Protein AF-0000000074205162 (afdb_homodimer)

Radius of gyration: 25.05 Å; Cα contacts (8 Å, |Δi|>4): 967; chains: 2; bounding box: 68×61×69 Å

Structure (mmCIF, N/CA/C/O backbone):
data_AF-0000000074205162-model_v1
#
loop_
_entity.id
_entity.type
_entity.pdbx_description
1 polymer 'Transcriptional regulator with XRE-family HTH domain'
#
loop_
_atom_site.group_PDB
_atom_site.id
_atom_site.type_symbol
_atom_site.label_atom_id
_atom_site.label_alt_id
_atom_site.label_comp_id
_atom_site.label_asym_id
_atom_site.label_entity_id
_atom_site.label_seq_id
_atom_site.pdbx_PDB_ins_code
_atom_site.Cartn_x
_atom_site.Cartn_y
_atom_site.Cartn_z
_atom_site.occupancy
_atom_site.B_iso_or_equiv
_atom_site.auth_seq_id
_atom_site.auth_comp_id
_atom_site.auth_asym_id
_atom_site.auth_atom_id
_atom_site.pdbx_PDB_model_num
ATOM 1 N N . MET A 1 1 ? 23.516 4.707 -26.906 1 64.81 1 MET A N 1
ATOM 2 C CA . MET A 1 1 ? 22.922 4.406 -28.203 1 64.81 1 MET A CA 1
ATOM 3 C C . MET A 1 1 ? 21.766 5.352 -28.516 1 64.81 1 MET A C 1
ATOM 5 O O . MET A 1 1 ? 21.141 5.895 -27.594 1 64.81 1 MET A O 1
ATOM 9 N N . ARG A 1 2 ? 21.594 5.555 -29.828 1 75.44 2 ARG A N 1
ATOM 10 C CA . ARG A 1 2 ? 20.531 6.449 -30.297 1 75.44 2 ARG A CA 1
ATOM 11 C C . ARG A 1 2 ? 19.172 5.957 -29.844 1 75.44 2 ARG A C 1
ATOM 13 O O . ARG A 1 2 ? 18.844 4.773 -30 1 75.44 2 ARG A O 1
ATOM 20 N N . ASN A 1 3 ? 18.469 6.801 -29.125 1 84.19 3 ASN A N 1
ATOM 21 C CA . ASN A 1 3 ? 17.109 6.457 -28.703 1 84.19 3 ASN A CA 1
ATOM 22 C C . ASN A 1 3 ? 16.141 6.457 -29.891 1 84.19 3 ASN A C 1
ATOM 24 O O . ASN A 1 3 ? 15.516 7.477 -30.172 1 84.19 3 ASN A O 1
ATOM 28 N N . GLN A 1 4 ? 16.141 5.312 -30.562 1 83.62 4 GLN A N 1
ATOM 29 C CA . GLN A 1 4 ? 15.328 5.18 -31.766 1 83.62 4 GLN A CA 1
ATOM 30 C C . GLN A 1 4 ? 13.844 5.359 -31.453 1 83.62 4 GLN A C 1
ATOM 32 O O . GLN A 1 4 ? 13.086 5.852 -32.281 1 83.62 4 GLN A O 1
ATOM 37 N N . ARG A 1 5 ? 13.508 4.996 -30.234 1 81.19 5 ARG A N 1
ATOM 38 C CA . ARG A 1 5 ? 12.117 5.125 -29.812 1 81.19 5 ARG A CA 1
ATOM 39 C C . ARG A 1 5 ? 11.711 6.59 -29.703 1 81.19 5 ARG A C 1
ATOM 41 O O . ARG A 1 5 ? 10.625 6.973 -30.141 1 81.19 5 ARG A O 1
ATOM 48 N N . LEU A 1 6 ? 12.602 7.312 -29.141 1 86.88 6 LEU A N 1
ATOM 49 C CA . LEU A 1 6 ? 12.344 8.742 -29.031 1 86.88 6 LEU A CA 1
ATOM 50 C C . LEU A 1 6 ? 12.289 9.406 -30.406 1 86.88 6 LEU A C 1
ATOM 52 O O . LEU A 1 6 ? 11.422 10.242 -30.656 1 86.88 6 LEU A O 1
ATOM 56 N N . VAL A 1 7 ? 13.148 8.914 -31.312 1 87.31 7 VAL A N 1
ATOM 57 C CA . VAL A 1 7 ? 13.18 9.453 -32.688 1 87.31 7 VAL A CA 1
ATOM 58 C C . VAL A 1 7 ? 11.867 9.133 -33.375 1 87.31 7 VAL A C 1
ATOM 60 O O . VAL A 1 7 ? 11.266 10.008 -34.031 1 87.31 7 VAL A O 1
ATOM 63 N N . ALA A 1 8 ? 11.461 7.961 -33.25 1 87.06 8 ALA A N 1
ATOM 64 C CA . ALA A 1 8 ? 10.227 7.531 -33.906 1 87.06 8 ALA A CA 1
ATOM 65 C C . ALA A 1 8 ? 9.023 8.289 -33.344 1 87.06 8 ALA A C 1
ATOM 67 O O . ALA A 1 8 ? 8.141 8.711 -34.094 1 87.06 8 ALA A O 1
ATOM 68 N N . ALA A 1 9 ? 8.969 8.43 -32.031 1 87.31 9 ALA A N 1
ATOM 69 C CA . ALA A 1 9 ? 7.867 9.141 -31.391 1 87.31 9 ALA A CA 1
ATOM 70 C C . ALA A 1 9 ? 7.832 10.609 -31.812 1 87.31 9 ALA A C 1
ATOM 72 O O . ALA A 1 9 ? 6.754 11.172 -32.031 1 87.31 9 ALA A O 1
ATOM 73 N N . MET A 1 10 ? 8.984 11.164 -31.922 1 91.31 10 MET A N 1
ATOM 74 C CA . MET A 1 10 ? 9.07 12.547 -32.375 1 91.31 10 MET A CA 1
ATOM 75 C C . MET A 1 10 ? 8.555 12.68 -33.812 1 91.31 10 MET A C 1
ATOM 77 O O . MET A 1 10 ? 7.82 13.617 -34.125 1 91.31 10 MET A O 1
ATOM 81 N N . SER A 1 11 ? 8.953 11.734 -34.625 1 90.06 11 SER A N 1
ATOM 82 C CA . SER A 1 11 ? 8.5 11.727 -36 1 90.06 11 SER A CA 1
ATOM 83 C C . SER A 1 11 ? 6.98 11.594 -36.094 1 90.06 11 SER A C 1
ATOM 85 O O . SER A 1 11 ? 6.332 12.297 -36.844 1 90.06 11 SER A O 1
ATOM 87 N N . GLN A 1 12 ? 6.438 10.758 -35.312 1 87.5 12 GLN A N 1
ATOM 88 C CA . GLN A 1 12 ? 4.996 10.516 -35.312 1 87.5 12 GLN A CA 1
ATOM 89 C C . GLN A 1 12 ? 4.238 11.75 -34.812 1 87.5 12 GLN A C 1
ATOM 91 O O . GLN A 1 12 ? 3.154 12.055 -35.344 1 87.5 12 GLN A O 1
ATOM 96 N N . ALA A 1 13 ? 4.789 12.414 -33.875 1 87.56 13 ALA A N 1
ATOM 97 C CA . ALA A 1 13 ? 4.152 13.602 -33.312 1 87.56 13 ALA A CA 1
ATOM 98 C C . ALA A 1 13 ? 4.453 14.844 -34.156 1 87.56 13 ALA A C 1
ATOM 100 O O . ALA A 1 13 ? 3.91 15.914 -33.875 1 87.56 13 ALA A O 1
ATOM 101 N N . GLY A 1 14 ? 5.379 14.633 -35.125 1 89.31 14 GLY A N 1
ATOM 102 C CA . GLY A 1 14 ? 5.773 15.75 -35.969 1 89.31 14 GLY A CA 1
ATOM 103 C C . GLY A 1 14 ? 6.621 16.781 -35.25 1 89.31 14 GLY A C 1
ATOM 104 O O . GLY A 1 14 ? 6.539 17.969 -35.531 1 89.31 14 GLY A O 1
ATOM 105 N N . LEU A 1 15 ? 7.266 16.391 -34.25 1 91.88 15 LEU A N 1
ATOM 106 C CA . LEU A 1 15 ? 8.086 17.328 -33.469 1 91.88 15 LEU A CA 1
ATOM 107 C C . LEU A 1 15 ? 9.562 17.141 -33.781 1 91.88 15 LEU A C 1
ATOM 109 O O . LEU A 1 15 ? 10.062 16 -33.781 1 91.88 15 LEU A O 1
ATOM 113 N N . SER A 1 16 ? 10.164 18.219 -34.219 1 91.69 16 SER A N 1
ATOM 114 C CA . SER A 1 16 ? 11.625 18.234 -34.281 1 91.69 16 SER A CA 1
ATOM 115 C C . SER A 1 16 ? 12.258 18.266 -32.906 1 91.69 16 SER A C 1
ATOM 117 O O . SER A 1 16 ? 11.562 18.453 -31.906 1 91.69 16 SER A O 1
ATOM 119 N N . GLN A 1 17 ? 13.578 18.016 -32.875 1 92.75 17 GLN A N 1
ATOM 120 C CA . GLN A 1 17 ? 14.289 18.094 -31.609 1 92.75 17 GLN A CA 1
ATOM 121 C C . GLN A 1 17 ? 14.164 19.469 -30.969 1 92.75 17 GLN A C 1
ATOM 123 O O . GLN A 1 17 ? 13.992 19.594 -29.766 1 92.75 17 GLN A O 1
ATOM 128 N N . VAL A 1 18 ? 14.18 20.516 -31.828 1 92 18 VAL A N 1
ATOM 129 C CA . VAL A 1 18 ? 14.078 21.906 -31.359 1 92 18 VAL A CA 1
ATOM 130 C C . VAL A 1 18 ? 12.68 22.156 -30.812 1 92 18 VAL A C 1
ATOM 132 O O . VAL A 1 18 ? 12.531 22.75 -29.734 1 92 18 VAL A O 1
ATOM 135 N N . ARG A 1 19 ? 11.688 21.719 -31.484 1 92.75 19 ARG A N 1
ATOM 136 C CA . ARG A 1 19 ? 10.312 21.922 -31.047 1 92.75 19 ARG A CA 1
ATOM 137 C C . ARG A 1 19 ? 10.016 21.125 -29.781 1 92.75 19 ARG A C 1
ATOM 139 O O . ARG A 1 19 ? 9.281 21.594 -28.906 1 92.75 19 ARG A O 1
ATOM 146 N N . LEU A 1 20 ? 10.523 19.875 -29.703 1 93.62 20 LEU A N 1
ATOM 147 C CA . LEU A 1 20 ? 10.344 19.094 -28.484 1 93.62 20 LEU A CA 1
ATOM 148 C C . LEU A 1 20 ? 11 19.781 -27.281 1 93.62 20 LEU A C 1
ATOM 150 O O . LEU A 1 20 ? 10.422 19.844 -26.203 1 93.62 20 LEU A O 1
ATOM 154 N N . ALA A 1 21 ? 12.156 20.312 -27.547 1 93.31 21 ALA A N 1
ATOM 155 C CA . ALA A 1 21 ? 12.867 21.031 -26.484 1 93.31 21 ALA A CA 1
ATOM 156 C C . ALA A 1 21 ? 12.055 22.203 -25.969 1 93.31 21 ALA A C 1
ATOM 158 O O . ALA A 1 21 ? 11.969 22.438 -24.766 1 93.31 21 ALA A O 1
ATOM 159 N N . ALA A 1 22 ? 11.5 22.922 -26.891 1 90.19 22 ALA A N 1
ATOM 160 C CA . ALA A 1 22 ? 10.648 24.047 -26.531 1 90.19 22 ALA A CA 1
ATOM 161 C C . ALA A 1 22 ? 9.438 23.594 -25.734 1 90.19 22 ALA A C 1
ATOM 163 O O . ALA A 1 22 ? 9.062 24.219 -24.734 1 90.19 22 ALA A O 1
ATOM 164 N N . ALA A 1 23 ? 8.844 22.516 -26.141 1 86.88 23 ALA A N 1
ATOM 165 C CA . ALA A 1 23 ? 7.633 22 -25.5 1 86.88 23 ALA A CA 1
ATOM 166 C C . ALA A 1 23 ? 7.922 21.531 -24.078 1 86.88 23 ALA A C 1
ATOM 168 O O . ALA A 1 23 ? 7.062 21.641 -23.203 1 86.88 23 ALA A O 1
ATOM 169 N N . VAL A 1 24 ? 9.117 20.969 -23.875 1 86.62 24 VAL A N 1
ATOM 170 C CA . VAL A 1 24 ? 9.477 20.344 -22.594 1 86.62 24 VAL A CA 1
ATOM 171 C C . VAL A 1 24 ? 10.219 21.359 -21.719 1 86.62 24 VAL A C 1
ATOM 173 O O . VAL A 1 24 ? 10.328 21.172 -20.516 1 86.62 24 VAL A O 1
ATOM 176 N N . GLY A 1 25 ? 10.672 22.422 -22.328 1 87.56 25 GLY A N 1
ATOM 177 C CA . GLY A 1 25 ? 11.336 23.5 -21.594 1 87.56 25 GLY A CA 1
ATOM 178 C C . GLY A 1 25 ? 12.797 23.203 -21.312 1 87.56 25 GLY A C 1
ATOM 179 O O . GLY A 1 25 ? 13.281 23.453 -20.203 1 87.56 25 GLY A O 1
ATOM 180 N N . VAL A 1 26 ? 13.422 22.562 -22.234 1 90.5 26 VAL A N 1
ATOM 181 C CA . VAL A 1 26 ? 14.852 22.281 -22.094 1 90.5 26 VAL A CA 1
ATOM 182 C C . VAL A 1 26 ? 15.617 22.844 -23.281 1 90.5 26 VAL A C 1
ATOM 184 O O . VAL A 1 26 ? 15.008 23.25 -24.281 1 90.5 26 VAL A O 1
ATOM 187 N N . ASP A 1 27 ? 16.922 22.875 -23.141 1 88.81 27 ASP A N 1
ATOM 188 C CA . ASP A 1 27 ? 17.797 23.25 -24.266 1 88.81 27 ASP A CA 1
ATOM 189 C C . ASP A 1 27 ? 17.766 22.172 -25.344 1 88.81 27 ASP A C 1
ATOM 191 O O . ASP A 1 27 ? 17.797 20.969 -25.047 1 88.81 27 ASP A O 1
ATOM 195 N N . PRO A 1 28 ? 17.672 22.688 -26.625 1 91.81 28 PRO A N 1
ATOM 196 C CA . PRO A 1 28 ? 17.688 21.719 -27.719 1 91.81 28 PRO A CA 1
ATOM 197 C C . PRO A 1 28 ? 18.859 20.734 -27.625 1 91.81 28 PRO A C 1
ATOM 199 O O . PRO A 1 28 ? 18.734 19.578 -28.047 1 91.81 28 PRO A O 1
ATOM 202 N N . LYS A 1 29 ? 19.922 21.062 -27.016 1 90.06 29 LYS A N 1
ATOM 203 C CA . LYS A 1 29 ? 21.047 20.156 -26.844 1 90.06 29 LYS A CA 1
ATOM 204 C C . LYS A 1 29 ? 20.688 18.984 -25.938 1 90.06 29 LYS A C 1
ATOM 206 O O . LYS A 1 29 ? 21.188 17.875 -26.125 1 90.06 29 LYS A O 1
ATOM 211 N N . THR A 1 30 ? 19.859 19.234 -25 1 90.56 30 THR A N 1
ATOM 212 C CA . THR A 1 30 ? 19.391 18.219 -24.078 1 90.56 30 THR A CA 1
ATOM 213 C C . THR A 1 30 ? 18.609 17.125 -24.828 1 90.56 30 THR A C 1
ATOM 215 O O . THR A 1 30 ? 18.844 15.938 -24.609 1 90.56 30 THR A O 1
ATOM 218 N N . VAL A 1 31 ? 17.719 17.578 -25.719 1 92.38 31 VAL A N 1
ATOM 219 C CA . VAL A 1 31 ? 16.938 16.609 -26.516 1 92.38 31 VAL A CA 1
ATOM 220 C C . VAL A 1 31 ? 17.875 15.844 -27.438 1 92.38 31 VAL A C 1
ATOM 222 O O . VAL A 1 31 ? 17.719 14.641 -27.641 1 92.38 31 VAL A O 1
ATOM 225 N N . GLU A 1 32 ? 18.891 16.484 -27.938 1 90.81 32 GLU A N 1
ATOM 226 C CA . GLU A 1 32 ? 19.875 15.828 -28.781 1 90.81 32 GLU A CA 1
ATOM 227 C C . GLU A 1 32 ? 20.578 14.688 -28.047 1 90.81 32 GLU A C 1
ATOM 229 O O . GLU A 1 32 ? 20.781 13.609 -28.609 1 90.81 32 GLU A O 1
ATOM 234 N N . ARG A 1 33 ? 20.828 14.883 -26.766 1 88.12 33 ARG A N 1
ATOM 235 C CA . ARG A 1 33 ? 21.469 13.844 -25.969 1 88.12 33 ARG A CA 1
ATOM 236 C C . ARG A 1 33 ? 20.516 12.672 -25.734 1 88.12 33 ARG A C 1
ATOM 238 O O . ARG A 1 33 ? 20.953 11.516 -25.719 1 88.12 33 ARG A O 1
ATOM 245 N N . TRP A 1 34 ? 19.203 13.055 -25.484 1 87.81 34 TRP A N 1
ATOM 246 C CA . TRP A 1 34 ? 18.234 11.984 -25.312 1 87.81 34 TRP A CA 1
ATOM 247 C C . TRP A 1 34 ? 18.172 11.102 -26.562 1 87.81 34 TRP A C 1
ATOM 249 O O . TRP A 1 34 ? 18.094 9.875 -26.453 1 87.81 34 TRP A O 1
ATOM 259 N N . VAL A 1 35 ? 18.266 11.766 -27.734 1 88.19 35 VAL A N 1
ATOM 260 C CA . VAL A 1 35 ? 18.094 11.086 -29.016 1 88.19 35 VAL A CA 1
ATOM 261 C C . VAL A 1 35 ? 19.391 10.398 -29.422 1 88.19 35 VAL A C 1
ATOM 263 O O . VAL A 1 35 ? 19.406 9.203 -29.719 1 88.19 35 VAL A O 1
ATOM 266 N N . ALA A 1 36 ? 20.453 11.117 -29.312 1 87.5 36 ALA A N 1
ATOM 267 C CA . ALA A 1 36 ? 21.703 10.648 -29.906 1 87.5 36 ALA A CA 1
ATOM 268 C C . ALA A 1 36 ? 22.438 9.711 -28.953 1 87.5 36 ALA A C 1
ATOM 270 O O . ALA A 1 36 ? 23.078 8.75 -29.391 1 87.5 36 ALA A O 1
ATOM 271 N N . GLN A 1 37 ? 22.328 10.008 -27.672 1 79.06 37 GLN A N 1
ATOM 272 C CA . GLN A 1 37 ? 23.109 9.227 -26.719 1 79.06 37 GLN A CA 1
ATOM 273 C C . GLN A 1 37 ? 22.219 8.281 -25.922 1 79.06 37 GLN A C 1
ATOM 275 O O . GLN A 1 37 ? 22.703 7.504 -25.109 1 79.06 37 GLN A O 1
ATOM 280 N N . GLY A 1 38 ? 21.016 8.383 -26.125 1 73.06 38 GLY A N 1
ATOM 281 C CA . GLY A 1 38 ? 20.078 7.508 -25.438 1 73.06 38 GLY A CA 1
ATOM 282 C C . GLY A 1 38 ? 19.969 7.797 -23.953 1 73.06 38 GLY A C 1
ATOM 283 O O . GLY A 1 38 ? 19.547 6.934 -23.188 1 73.06 38 GLY A O 1
ATOM 284 N N . ARG A 1 39 ? 20.516 9.047 -23.719 1 74.06 39 ARG A N 1
ATOM 285 C CA . ARG A 1 39 ? 20.469 9.438 -22.312 1 74.06 39 ARG A CA 1
ATOM 286 C C . ARG A 1 39 ? 19.047 9.492 -21.797 1 74.06 39 ARG A C 1
ATOM 288 O O . ARG A 1 39 ? 18.156 10.055 -22.453 1 74.06 39 ARG A O 1
ATOM 295 N N . THR A 1 40 ? 18.797 8.891 -20.688 1 72.5 40 THR A N 1
ATOM 296 C CA . THR A 1 40 ? 17.484 8.961 -20.062 1 72.5 40 THR A CA 1
ATOM 297 C C . THR A 1 40 ? 17.312 10.289 -19.344 1 72.5 40 THR A C 1
ATOM 299 O O . THR A 1 40 ? 18.109 10.648 -18.484 1 72.5 40 THR A O 1
ATOM 302 N N . PRO A 1 41 ? 16.328 11.031 -19.922 1 74.69 41 PRO A N 1
ATOM 303 C CA . PRO A 1 41 ? 16.094 12.328 -19.281 1 74.69 41 PRO A CA 1
ATOM 304 C C . PRO A 1 41 ? 15.734 12.203 -17.812 1 74.69 41 PRO A C 1
ATOM 306 O O . PRO A 1 41 ? 15.352 11.125 -17.344 1 74.69 41 PRO A O 1
ATOM 309 N N . HIS A 1 42 ? 15.953 13.281 -17.109 1 68.31 42 HIS A N 1
ATOM 310 C CA . HIS A 1 42 ? 15.367 13.43 -15.773 1 68.31 42 HIS A CA 1
ATOM 311 C C . HIS A 1 42 ? 13.875 13.133 -15.797 1 68.31 42 HIS A C 1
ATOM 313 O O . HIS A 1 42 ? 13.188 13.445 -16.781 1 68.31 42 HIS A O 1
ATOM 319 N N . PRO A 1 43 ? 13.391 12.5 -14.766 1 61.22 43 PRO A N 1
ATOM 320 C CA . PRO A 1 43 ? 11.992 12.062 -14.758 1 61.22 43 PRO A CA 1
ATOM 321 C C . PRO A 1 43 ? 11.023 13.18 -15.141 1 61.22 43 PRO A C 1
ATOM 323 O O . PRO A 1 43 ? 10.078 12.953 -15.906 1 61.22 43 PRO A O 1
ATOM 326 N N . ARG A 1 44 ? 11.266 14.359 -14.648 1 62.88 44 ARG A N 1
ATOM 327 C CA . ARG A 1 44 ? 10.391 15.469 -15.008 1 62.88 44 ARG A CA 1
ATOM 328 C C . ARG A 1 44 ? 10.352 15.68 -16.516 1 62.88 44 ARG A C 1
ATOM 330 O O . ARG A 1 44 ? 9.297 15.961 -17.094 1 62.88 44 ARG A O 1
ATOM 337 N N . HIS A 1 45 ? 11.477 15.508 -17.141 1 77.44 45 HIS A N 1
ATOM 338 C CA . HIS A 1 45 ? 11.531 15.703 -18.578 1 77.44 45 HIS A CA 1
ATOM 339 C C . HIS A 1 45 ? 10.922 14.516 -19.328 1 77.44 45 HIS A C 1
ATOM 341 O O . HIS A 1 45 ? 10.328 14.688 -20.391 1 77.44 45 HIS A O 1
ATOM 347 N N . ARG A 1 46 ? 11.039 13.398 -18.641 1 74.31 46 ARG A N 1
ATOM 348 C CA . ARG A 1 46 ? 10.453 12.227 -19.297 1 74.31 46 ARG A CA 1
ATOM 349 C C . ARG A 1 46 ? 8.938 12.359 -19.406 1 74.31 46 ARG A C 1
ATOM 351 O O . ARG A 1 46 ? 8.359 12.062 -20.438 1 74.31 46 ARG A O 1
ATOM 358 N N . VAL A 1 47 ? 8.367 12.859 -18.312 1 66.81 47 VAL A N 1
ATOM 359 C CA . VAL A 1 47 ? 6.918 13.055 -18.297 1 66.81 47 VAL A CA 1
ATOM 360 C C . VAL A 1 47 ? 6.531 14.133 -19.297 1 66.81 47 VAL A C 1
ATOM 362 O O . VAL A 1 47 ? 5.582 13.953 -20.078 1 66.81 47 VAL A O 1
ATOM 365 N N . ALA A 1 48 ? 7.227 15.164 -19.297 1 76.81 48 ALA A N 1
ATOM 366 C CA . ALA A 1 48 ? 6.969 16.25 -20.219 1 76.81 48 ALA A CA 1
ATOM 367 C C . ALA A 1 48 ? 7.113 15.789 -21.672 1 76.81 48 ALA A C 1
ATOM 369 O O . ALA A 1 48 ? 6.312 16.156 -22.531 1 76.81 48 ALA A O 1
ATOM 370 N N . VAL A 1 49 ? 8.102 14.938 -21.938 1 83.25 49 VAL A N 1
ATOM 371 C CA . VAL A 1 49 ? 8.328 14.414 -23.281 1 83.25 49 VAL A CA 1
ATOM 372 C C . VAL A 1 49 ? 7.172 13.492 -23.672 1 83.25 49 VAL A C 1
ATOM 374 O O . VAL A 1 49 ? 6.652 13.57 -24.781 1 83.25 49 VAL A O 1
ATOM 377 N N . SER A 1 50 ? 6.836 12.672 -22.641 1 77.69 50 SER A N 1
ATOM 378 C CA . SER A 1 50 ? 5.723 11.766 -22.875 1 77.69 50 SER A CA 1
ATOM 379 C C . SER A 1 50 ? 4.449 12.531 -23.219 1 77.69 50 SER A C 1
ATOM 381 O O . SER A 1 50 ? 3.727 12.164 -24.141 1 77.69 50 SER A O 1
ATOM 383 N N . GLU A 1 51 ? 4.207 13.516 -22.531 1 77.94 51 GLU A N 1
ATOM 384 C CA . GLU A 1 51 ? 3.037 14.359 -22.781 1 77.94 51 GLU A CA 1
ATOM 385 C C . GLU A 1 51 ? 3.135 15.055 -24.125 1 77.94 51 GLU A C 1
ATOM 387 O O . GLU A 1 51 ? 2.158 15.109 -24.875 1 77.94 51 GLU A O 1
ATOM 392 N N . ALA A 1 52 ? 4.219 15.523 -24.453 1 84.31 52 ALA A N 1
ATOM 393 C CA . ALA A 1 52 ? 4.422 16.25 -25.703 1 84.31 52 ALA A CA 1
ATOM 394 C C . ALA A 1 52 ? 4.297 15.32 -26.906 1 84.31 52 ALA A C 1
ATOM 396 O O . ALA A 1 52 ? 3.801 15.727 -27.953 1 84.31 52 ALA A O 1
ATOM 397 N N . LEU A 1 53 ? 4.691 14.141 -26.641 1 86.81 53 LEU A N 1
ATOM 398 C CA . LEU A 1 53 ? 4.73 13.211 -27.766 1 86.81 53 LEU A CA 1
ATOM 399 C C . LEU A 1 53 ? 3.5 12.305 -27.766 1 86.81 53 LEU A C 1
ATOM 401 O O . LEU A 1 53 ? 3.26 11.578 -28.734 1 86.81 53 LEU A O 1
ATOM 405 N N . GLY A 1 54 ? 2.865 12.359 -26.641 1 72.56 54 GLY A N 1
ATOM 406 C CA . GLY A 1 54 ? 1.665 11.547 -26.531 1 72.56 54 GLY A CA 1
ATOM 407 C C . GLY A 1 54 ? 1.958 10.062 -26.406 1 72.56 54 GLY A C 1
ATOM 408 O O . GLY A 1 54 ? 1.237 9.227 -26.953 1 72.56 54 GLY A O 1
ATOM 409 N N . CYS A 1 55 ? 3.127 9.828 -25.875 1 72 55 CYS A N 1
ATOM 410 C CA . CYS A 1 55 ? 3.467 8.422 -25.719 1 72 55 CYS A CA 1
ATOM 411 C C . CYS A 1 55 ? 3.941 8.125 -24.297 1 72 55 CYS A C 1
ATOM 413 O O . CYS A 1 55 ? 4.293 9.039 -23.547 1 72 55 CYS A O 1
ATOM 415 N N . ASP A 1 56 ? 3.932 6.906 -23.922 1 66.12 56 ASP A N 1
ATOM 416 C CA . ASP A 1 56 ? 4.328 6.473 -22.594 1 66.12 56 ASP A CA 1
ATOM 417 C C . ASP A 1 56 ? 5.84 6.566 -22.406 1 66.12 56 ASP A C 1
ATOM 419 O O . ASP A 1 56 ? 6.602 6.316 -23.344 1 66.12 56 ASP A O 1
ATOM 423 N N . VAL A 1 57 ? 6.258 7.051 -21.281 1 68.69 57 VAL A N 1
ATOM 424 C CA . VAL A 1 57 ? 7.676 7.168 -20.953 1 68.69 57 VAL A CA 1
ATOM 425 C C . VAL A 1 57 ? 8.375 5.836 -21.203 1 68.69 57 VAL A C 1
ATOM 427 O O . VAL A 1 57 ? 9.5 5.809 -21.719 1 68.69 57 VAL A O 1
ATOM 430 N N . ALA A 1 58 ? 7.707 4.742 -20.891 1 66.69 58 ALA A N 1
ATOM 431 C CA . ALA A 1 58 ? 8.289 3.416 -21.094 1 66.69 58 ALA A CA 1
ATOM 432 C C . ALA A 1 58 ? 8.562 3.154 -22.562 1 66.69 58 ALA A C 1
ATOM 434 O O . ALA A 1 58 ? 9.523 2.469 -22.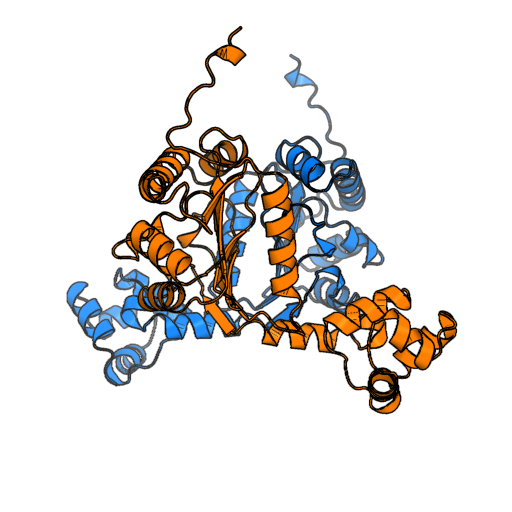922 1 66.69 58 ALA A O 1
ATOM 435 N N . ALA A 1 59 ? 7.75 3.695 -23.375 1 68.81 59 ALA A N 1
ATOM 436 C CA . ALA A 1 59 ? 7.93 3.545 -24.812 1 68.81 59 ALA A CA 1
ATOM 437 C C . ALA A 1 59 ? 9.195 4.258 -25.297 1 68.81 59 ALA A C 1
ATOM 439 O O . ALA A 1 59 ? 9.797 3.857 -26.281 1 68.81 59 ALA A O 1
ATOM 440 N N . LEU A 1 60 ? 9.477 5.285 -24.641 1 71.94 60 LEU A N 1
ATOM 441 C CA . LEU A 1 60 ? 10.578 6.137 -25.078 1 71.94 60 LEU A CA 1
ATOM 442 C C . LEU A 1 60 ? 11.898 5.684 -24.453 1 71.94 60 LEU A C 1
ATOM 444 O O . LEU A 1 60 ? 12.945 5.719 -25.109 1 71.94 60 LEU A O 1
ATOM 448 N N . TRP A 1 61 ? 11.867 5.52 -23.25 1 68.38 61 TRP A N 1
ATOM 449 C CA . TRP A 1 61 ? 13.125 5.258 -22.562 1 68.38 61 TRP A CA 1
ATOM 450 C C . TRP A 1 61 ? 13.086 3.898 -21.859 1 68.38 61 TRP A C 1
ATOM 452 O O . TRP A 1 61 ? 14.031 3.525 -21.172 1 68.38 61 TRP A O 1
ATOM 462 N N . GLY A 1 62 ? 12.195 3.215 -22.156 1 58.69 62 GLY A N 1
ATOM 463 C CA . GLY A 1 62 ? 12.086 1.868 -21.609 1 58.69 62 GLY A CA 1
ATOM 464 C C . GLY A 1 62 ? 11.664 1.838 -20.156 1 58.69 62 GLY A C 1
ATOM 465 O O . GLY A 1 62 ? 11.656 2.873 -19.484 1 58.69 62 GLY A O 1
ATOM 466 N N . ASP A 1 63 ? 10.969 0.933 -19.562 1 57.38 63 ASP A N 1
ATOM 467 C CA . ASP A 1 63 ? 10.398 0.653 -18.25 1 57.38 63 ASP A CA 1
ATOM 468 C C . ASP A 1 63 ? 11.484 0.575 -17.188 1 57.38 63 ASP A C 1
ATOM 470 O O . ASP A 1 63 ? 11.25 0.925 -16.031 1 57.38 63 ASP A O 1
ATOM 474 N N . VAL A 1 64 ? 12.656 0.446 -17.656 1 55.38 64 VAL A N 1
ATOM 475 C CA . VAL A 1 64 ? 13.734 0.19 -16.703 1 55.38 64 VAL A CA 1
ATOM 476 C C . VAL A 1 64 ? 14.141 1.495 -16.031 1 55.38 64 VAL A C 1
ATOM 478 O O . VAL A 1 64 ? 14.352 1.529 -14.812 1 55.38 64 VAL A O 1
ATOM 481 N N . ASP A 1 65 ? 14.133 2.621 -16.719 1 62.41 65 ASP A N 1
ATOM 482 C CA .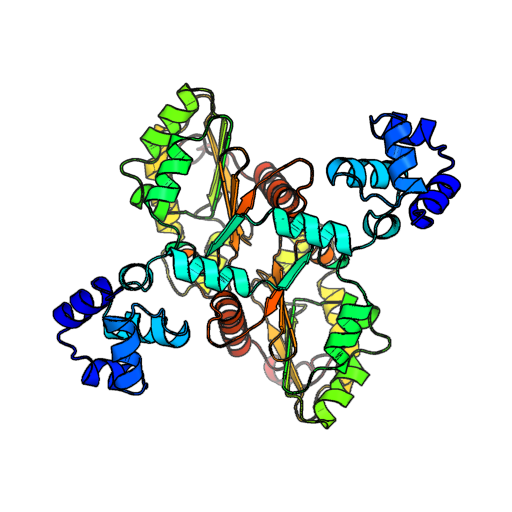 ASP A 1 65 ? 14.555 3.904 -16.156 1 62.41 65 ASP A CA 1
ATOM 483 C C . ASP A 1 65 ? 13.539 4.422 -15.141 1 62.41 65 ASP A C 1
ATOM 485 O O . ASP A 1 65 ? 13.922 4.945 -14.094 1 62.41 65 ASP A O 1
ATOM 489 N N . ARG A 1 66 ? 12.344 4.043 -15.414 1 67.94 66 ARG A N 1
ATOM 490 C CA . ARG A 1 66 ? 11.312 4.492 -14.484 1 67.94 66 ARG A CA 1
ATOM 491 C C . ARG A 1 66 ? 11.359 3.684 -13.195 1 67.94 66 ARG A C 1
ATOM 493 O O . ARG A 1 66 ? 11.148 4.227 -12.109 1 67.94 66 ARG A O 1
ATOM 500 N N . ALA A 1 67 ? 11.68 2.461 -13.43 1 71.88 67 ALA A N 1
ATOM 501 C CA . ALA A 1 67 ? 11.789 1.611 -12.242 1 71.88 67 ALA A CA 1
ATOM 502 C C . ALA A 1 67 ? 12.961 2.035 -11.367 1 71.88 67 ALA A C 1
ATOM 504 O O . ALA A 1 67 ? 12.859 2.035 -10.141 1 71.88 67 ALA A O 1
ATOM 505 N N . GLU A 1 68 ? 13.977 2.438 -12.031 1 73.5 68 GLU A N 1
ATOM 506 C CA . GLU A 1 68 ? 15.141 2.896 -11.281 1 73.5 68 GLU A CA 1
ATOM 507 C C . GLU A 1 68 ? 14.852 4.215 -10.562 1 73.5 68 GLU A C 1
ATOM 509 O O . GLU A 1 68 ? 15.242 4.395 -9.406 1 73.5 68 GLU A O 1
ATOM 514 N N . ALA A 1 69 ? 14.25 5.094 -11.266 1 71.44 69 ALA A N 1
ATOM 515 C CA . ALA A 1 69 ? 13.891 6.375 -10.664 1 71.44 69 ALA A CA 1
ATOM 516 C C . ALA A 1 69 ? 12.953 6.176 -9.469 1 71.44 69 ALA A C 1
ATOM 518 O O . ALA A 1 69 ? 13.109 6.824 -8.438 1 71.44 69 ALA A O 1
ATOM 519 N N . ALA A 1 70 ? 12.039 5.34 -9.672 1 77.5 70 ALA A N 1
ATOM 520 C CA . ALA A 1 70 ? 11.117 5.039 -8.578 1 77.5 70 ALA A CA 1
ATOM 521 C C . ALA A 1 70 ? 11.852 4.445 -7.383 1 77.5 70 ALA A C 1
ATOM 523 O O . ALA A 1 70 ? 11.562 4.785 -6.234 1 77.5 70 ALA A O 1
ATOM 524 N N . ALA A 1 71 ? 12.758 3.668 -7.703 1 82.06 71 ALA A N 1
ATOM 525 C CA . ALA A 1 71 ? 13.531 3.053 -6.625 1 82.06 71 ALA A CA 1
ATOM 526 C C . ALA A 1 71 ? 14.328 4.102 -5.855 1 82.06 71 ALA A C 1
ATOM 528 O O . ALA A 1 71 ? 14.5 3.99 -4.641 1 82.06 71 ALA A O 1
ATOM 529 N N . GLN A 1 72 ? 14.68 5.129 -6.48 1 81.31 72 GLN A N 1
ATOM 530 C CA . GLN A 1 72 ? 15.484 6.172 -5.859 1 81.31 72 GLN A CA 1
ATOM 531 C C . GLN A 1 72 ? 14.641 7.051 -4.941 1 81.31 72 GLN A C 1
ATOM 533 O O . GLN A 1 72 ? 15.18 7.758 -4.086 1 81.31 72 GLN A O 1
ATOM 538 N N . GLU A 1 73 ? 13.336 6.977 -5.141 1 90.12 73 GLU A N 1
ATOM 539 C CA . GLU A 1 73 ? 12.438 7.738 -4.277 1 90.12 73 GLU A CA 1
ATOM 540 C C . GLU A 1 73 ? 12.391 7.152 -2.869 1 90.12 73 GLU A C 1
ATOM 542 O O . GLU A 1 73 ? 12.055 7.852 -1.912 1 90.12 73 GLU A O 1
ATOM 547 N N . ILE A 1 74 ? 12.68 5.852 -2.818 1 92.25 74 ILE A N 1
ATOM 548 C CA . ILE A 1 74 ? 12.578 5.176 -1.529 1 92.25 74 ILE A CA 1
ATOM 549 C C . ILE A 1 74 ? 13.836 5.445 -0.705 1 92.25 74 ILE A C 1
ATOM 551 O O . ILE A 1 74 ? 14.914 4.945 -1.027 1 92.25 74 ILE A O 1
ATOM 555 N N . VAL A 1 75 ? 13.68 6.195 0.412 1 90.56 75 VAL A N 1
ATOM 556 C CA . VAL A 1 75 ? 14.844 6.57 1.208 1 90.56 75 VAL A CA 1
ATOM 557 C C . VAL A 1 75 ? 14.789 5.875 2.564 1 90.56 75 VAL A C 1
ATOM 559 O O . VAL A 1 75 ? 15.719 5.984 3.365 1 90.56 75 VAL A O 1
ATOM 562 N N . GLY A 1 76 ? 13.68 5.176 2.836 1 89 76 GLY A N 1
ATOM 563 C CA . GLY A 1 76 ? 13.508 4.375 4.039 1 89 76 GLY A CA 1
ATOM 564 C C . GLY A 1 76 ? 12.453 3.293 3.889 1 89 76 GLY A C 1
ATOM 565 O O . GLY A 1 76 ? 11.461 3.479 3.18 1 89 76 GLY A O 1
ATOM 566 N N . VAL A 1 77 ? 12.766 2.18 4.461 1 91.88 77 VAL A N 1
ATOM 567 C CA . VAL A 1 77 ? 11.828 1.062 4.484 1 91.88 77 VAL A CA 1
ATOM 568 C C . VAL A 1 77 ? 11.703 0.521 5.906 1 91.88 77 VAL A C 1
ATOM 570 O O . VAL A 1 77 ? 12.711 0.222 6.555 1 91.88 77 VAL A O 1
ATOM 573 N N . TYR A 1 78 ? 10.461 0.386 6.363 1 89.88 78 TYR A N 1
ATOM 574 C CA . TYR A 1 78 ? 10.195 -0.134 7.703 1 89.88 78 TYR A CA 1
ATOM 575 C C . TYR A 1 78 ? 9.227 -1.307 7.652 1 89.88 78 TYR A C 1
ATOM 577 O O . TYR A 1 78 ? 8.195 -1.24 6.977 1 89.88 78 TYR A O 1
ATOM 585 N N . PRO A 1 79 ? 9.539 -2.324 8.367 1 86.06 79 PRO A N 1
ATOM 586 C CA . PRO A 1 79 ? 8.648 -3.49 8.352 1 86.06 79 PRO A CA 1
ATOM 587 C C . PRO A 1 79 ? 7.277 -3.199 8.953 1 86.06 79 PRO A C 1
ATOM 589 O O . PRO A 1 79 ? 6.305 -3.898 8.648 1 86.06 79 PRO A O 1
ATOM 592 N N . ALA A 1 80 ? 7.293 -2.23 9.805 1 89.75 80 ALA A N 1
ATOM 593 C CA . ALA A 1 80 ? 6.066 -1.754 10.445 1 89.75 80 ALA A CA 1
ATOM 594 C C . ALA A 1 80 ? 6.16 -0.264 10.758 1 89.75 80 ALA A C 1
ATOM 596 O O . ALA A 1 80 ? 7.246 0.252 11.039 1 89.75 80 ALA A O 1
ATOM 597 N N . ARG A 1 81 ? 5 0.372 10.633 1 92.12 81 ARG A N 1
ATOM 598 C CA . ARG A 1 81 ? 4.988 1.787 10.984 1 92.12 81 ARG A CA 1
ATOM 599 C C . ARG A 1 81 ? 5.531 2.004 12.398 1 92.12 81 ARG A C 1
ATOM 601 O O . ARG A 1 81 ? 6.227 2.986 12.656 1 92.12 81 ARG A O 1
ATOM 608 N N . ARG A 1 82 ? 5.227 1.136 13.328 1 85.75 82 ARG A N 1
ATOM 609 C CA . ARG A 1 82 ? 5.648 1.271 14.711 1 85.75 82 ARG A CA 1
ATOM 610 C C . ARG A 1 82 ? 7.164 1.153 14.836 1 85.75 82 ARG A C 1
ATOM 612 O O . ARG A 1 82 ? 7.734 1.464 15.883 1 85.75 82 ARG A O 1
ATOM 619 N N . ALA A 1 83 ? 7.809 0.66 13.805 1 83.06 83 ALA A N 1
ATOM 620 C CA . ALA A 1 83 ? 9.258 0.506 13.82 1 83.06 83 ALA A CA 1
ATOM 621 C C . ALA A 1 83 ? 9.961 1.832 13.531 1 83.06 83 ALA A C 1
ATOM 623 O O . ALA A 1 83 ? 11.172 1.96 13.727 1 83.06 83 ALA A O 1
ATOM 624 N N . VAL A 1 84 ? 9.281 2.836 13.023 1 85.19 84 VAL A N 1
ATOM 625 C CA . VAL A 1 84 ? 9.852 4.164 12.844 1 85.19 84 VAL A CA 1
ATOM 626 C C . VAL A 1 84 ? 10.164 4.781 14.203 1 85.19 84 VAL A C 1
ATOM 628 O O . VAL A 1 84 ? 9.281 4.914 15.055 1 85.19 84 VAL A O 1
ATOM 631 N N . PRO A 1 85 ? 11.344 5.148 14.422 1 78.5 85 PRO A N 1
ATOM 632 C CA . PRO A 1 85 ? 11.695 5.723 15.719 1 78.5 85 PRO A CA 1
ATOM 633 C C . PRO A 1 85 ? 10.906 6.992 16.047 1 78.5 85 PRO A C 1
ATOM 635 O O . PRO A 1 85 ? 10.641 7.801 15.148 1 78.5 85 PRO A O 1
ATOM 638 N N . SER A 1 86 ? 10.672 7.148 17.344 1 81.38 86 SER A N 1
ATOM 639 C CA . SER A 1 86 ? 9.93 8.32 17.797 1 81.38 86 SER A CA 1
ATOM 640 C C . SER A 1 86 ? 10.664 9.609 17.453 1 81.38 86 SER A C 1
ATOM 642 O O . SER A 1 86 ? 10.039 10.617 17.109 1 81.38 86 SER A O 1
ATOM 644 N N . GLY A 1 87 ? 11.953 9.555 17.531 1 80.06 87 GLY A N 1
ATOM 645 C CA . GLY A 1 87 ? 12.75 10.727 17.203 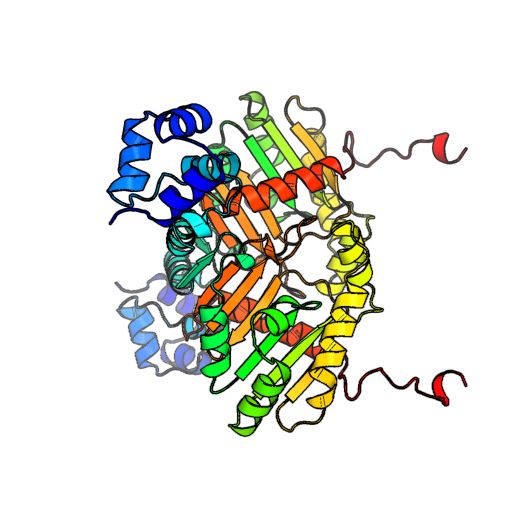1 80.06 87 GLY A CA 1
ATOM 646 C C . GLY A 1 87 ? 12.586 11.156 15.75 1 80.06 87 GLY A C 1
ATOM 647 O O . GLY A 1 87 ? 12.648 12.352 15.445 1 80.06 87 GLY A O 1
ATOM 648 N N . THR A 1 88 ? 12.367 10.203 14.875 1 83.81 88 THR A N 1
ATOM 649 C CA . THR A 1 88 ? 12.148 10.508 13.461 1 83.81 88 THR A CA 1
ATOM 650 C C . THR A 1 88 ? 10.867 11.312 13.273 1 83.81 88 THR A C 1
ATOM 652 O O . THR A 1 88 ? 10.867 12.336 12.578 1 83.81 88 THR A O 1
ATOM 655 N N . TRP A 1 89 ? 9.805 10.945 13.922 1 88.81 89 TRP A N 1
ATOM 656 C CA . TRP A 1 89 ? 8.539 11.664 13.844 1 88.81 89 TRP A CA 1
ATOM 657 C C . TRP A 1 89 ? 8.68 13.078 14.398 1 88.81 89 TRP A C 1
ATOM 659 O O . TRP A 1 89 ? 8.203 14.047 13.789 1 88.81 89 TRP A O 1
ATOM 669 N N . ARG A 1 90 ? 9.367 13.195 15.516 1 84.38 90 ARG A N 1
ATOM 670 C CA . ARG A 1 90 ? 9.578 14.5 16.125 1 84.38 90 ARG A CA 1
ATOM 671 C C . ARG A 1 90 ? 10.383 15.414 15.203 1 84.38 90 ARG A C 1
ATOM 673 O O . ARG A 1 90 ? 10.07 16.609 15.078 1 84.38 90 ARG A O 1
ATOM 680 N N . ALA A 1 91 ? 11.367 14.836 14.617 1 85.25 91 ALA A N 1
ATOM 681 C CA . ALA A 1 91 ? 12.203 15.617 13.711 1 85.25 91 ALA A CA 1
ATOM 682 C C . ALA A 1 91 ? 11.398 16.109 12.508 1 85.25 91 ALA A C 1
ATOM 684 O O . ALA A 1 91 ? 11.555 17.25 12.078 1 85.25 91 ALA A O 1
ATOM 685 N N . PHE A 1 92 ? 10.562 15.25 11.961 1 90.06 92 PHE A N 1
ATOM 686 C CA . PHE A 1 92 ? 9.719 15.648 10.836 1 90.06 92 PHE A CA 1
ATOM 687 C C . PHE A 1 92 ? 8.797 16.781 11.234 1 90.06 92 PHE A C 1
ATOM 689 O O . PHE A 1 92 ? 8.703 17.797 10.531 1 90.06 92 PHE A O 1
ATOM 696 N N . LEU A 1 93 ? 8.148 16.656 12.359 1 90.19 93 LEU A N 1
ATOM 697 C CA . LEU A 1 93 ? 7.188 17.656 12.812 1 90.19 93 LEU A CA 1
ATOM 698 C C . LEU A 1 93 ? 7.879 18.984 13.109 1 90.19 93 LEU A C 1
ATOM 700 O O . LEU A 1 93 ? 7.363 20.047 12.766 1 90.19 93 LEU A O 1
ATOM 704 N N . ALA A 1 94 ? 9.031 18.922 13.695 1 85.5 94 ALA A N 1
ATOM 705 C CA . ALA A 1 94 ? 9.766 20.125 14.07 1 85.5 94 ALA A CA 1
ATOM 706 C C . ALA A 1 94 ? 10.367 20.812 12.844 1 85.5 94 ALA A C 1
ATOM 708 O O . ALA A 1 94 ? 10.492 22.031 12.797 1 85.5 94 ALA A O 1
ATOM 709 N N . GLY A 1 95 ? 10.688 20.016 11.852 1 89.75 95 GLY A N 1
ATOM 710 C CA . GLY A 1 95 ? 11.492 20.516 10.75 1 89.75 95 GLY A CA 1
ATOM 711 C C . GLY A 1 95 ? 10.664 20.938 9.555 1 89.75 95 GLY A C 1
ATOM 712 O O . GLY A 1 95 ? 11.195 21.516 8.602 1 89.75 95 GLY A O 1
ATOM 713 N N . VAL A 1 96 ? 9.398 20.656 9.57 1 94.94 96 VAL A N 1
ATOM 714 C CA . VAL A 1 96 ? 8.57 20.969 8.414 1 94.94 96 VAL A CA 1
ATOM 715 C C . VAL A 1 96 ? 8.523 22.469 8.188 1 94.94 96 VAL A C 1
ATOM 717 O O . VAL A 1 96 ? 8.43 23.25 9.148 1 94.94 96 VAL A O 1
ATOM 720 N N . GLU A 1 97 ? 8.531 22.953 6.875 1 96.5 97 GLU A N 1
ATOM 721 C CA . GLU A 1 97 ? 8.648 24.375 6.574 1 96.5 97 GLU A CA 1
ATOM 722 C C . GLU A 1 97 ? 7.547 24.828 5.613 1 96.5 97 GLU A C 1
ATOM 724 O O . GLU A 1 97 ? 7.223 26.016 5.551 1 96.5 97 GLU A O 1
ATOM 729 N N . GLN A 1 98 ? 7.012 23.938 4.863 1 97.5 98 GLN A N 1
ATOM 730 C CA . GLN A 1 98 ? 6.086 24.359 3.816 1 97.5 98 GLN A CA 1
ATOM 731 C C . GLN A 1 98 ? 4.715 23.719 4.004 1 97.5 98 GLN A C 1
ATOM 733 O O . GLN A 1 98 ? 3.695 24.422 4.012 1 97.5 98 GLN A O 1
ATOM 738 N N . ARG A 1 99 ? 4.715 22.422 4.129 1 98.06 99 ARG A N 1
ATOM 739 C CA . ARG A 1 99 ? 3.41 21.781 4.211 1 98.06 99 ARG A CA 1
ATOM 740 C C . ARG A 1 99 ? 3.477 20.516 5.062 1 98.06 99 ARG A C 1
ATOM 742 O O . ARG A 1 99 ? 4.441 19.75 4.973 1 98.06 99 ARG A O 1
ATOM 749 N N . PHE A 1 100 ? 2.518 20.344 5.852 1 97.88 100 PHE A N 1
ATOM 750 C CA . PHE A 1 100 ? 2.219 19.109 6.586 1 97.88 100 PHE A CA 1
ATOM 751 C C . PHE A 1 100 ? 0.849 18.562 6.195 1 97.88 100 PHE A C 1
ATOM 753 O O . PHE A 1 100 ? -0.164 19.25 6.344 1 97.88 100 PHE A O 1
ATOM 760 N N . GLU A 1 101 ? 0.773 17.328 5.672 1 98.62 101 GLU A N 1
ATOM 761 C CA . GLU A 1 101 ? -0.473 16.672 5.281 1 98.62 101 GLU A CA 1
ATOM 762 C C . GLU A 1 101 ? -0.593 15.281 5.91 1 98.62 101 GLU A C 1
ATOM 764 O O . GLU A 1 101 ? 0.357 14.5 5.879 1 98.62 101 GLU A O 1
ATOM 769 N N . LEU A 1 102 ? -1.7 15.016 6.492 1 97.94 102 LEU A N 1
ATOM 770 C CA . LEU A 1 102 ? -2.025 13.727 7.094 1 97.94 102 LEU A CA 1
ATOM 771 C C . LEU A 1 102 ? -3.283 13.141 6.465 1 97.94 102 LEU A C 1
ATOM 773 O O . LEU A 1 102 ? -4.293 13.828 6.32 1 97.94 102 LEU A O 1
ATOM 777 N N . HIS A 1 103 ? -3.23 11.938 5.988 1 98.75 103 HIS A N 1
ATOM 778 C CA . HIS A 1 103 ? -4.363 11.133 5.539 1 98.75 103 HIS A CA 1
ATOM 779 C C . HIS A 1 103 ? -4.477 9.844 6.344 1 98.75 103 HIS A C 1
ATOM 781 O O . HIS A 1 103 ? -3.715 8.898 6.121 1 98.75 103 HIS A O 1
ATOM 787 N N . ALA A 1 104 ? -5.34 9.828 7.32 1 98.12 104 ALA A N 1
ATOM 788 C CA . ALA A 1 104 ? -5.5 8.719 8.25 1 98.12 104 ALA A CA 1
ATOM 789 C C . ALA A 1 104 ? -6.953 8.578 8.695 1 98.12 104 ALA A C 1
ATOM 791 O O . ALA A 1 104 ? -7.793 9.414 8.352 1 98.12 104 ALA A O 1
ATOM 792 N N . PHE A 1 105 ? -7.246 7.438 9.352 1 97.69 105 PHE A N 1
ATOM 793 C CA . PHE A 1 105 ? -8.477 7.406 10.125 1 97.69 105 PHE A CA 1
ATOM 794 C C . PHE A 1 105 ? -8.305 8.156 11.445 1 97.69 105 PHE A C 1
ATOM 796 O O . PHE A 1 105 ? -9.039 9.102 11.727 1 97.69 105 PHE A O 1
ATOM 803 N N . ALA A 1 106 ? -7.289 7.816 12.18 1 94.81 106 ALA A N 1
ATOM 804 C CA . ALA A 1 106 ? -7.137 8.422 13.5 1 94.81 106 ALA A CA 1
ATOM 805 C C . ALA A 1 106 ? -5.695 8.867 13.734 1 94.81 106 ALA A C 1
ATOM 807 O O . ALA A 1 106 ? -5.453 9.953 14.266 1 94.81 106 ALA A O 1
ATOM 808 N N . ALA A 1 107 ? -4.723 7.977 13.352 1 92.75 107 ALA A N 1
ATOM 809 C CA . ALA A 1 107 ? -3.309 8.234 13.609 1 92.75 107 ALA A CA 1
ATOM 810 C C . ALA A 1 107 ? -3.064 8.547 15.086 1 92.75 107 ALA A C 1
ATOM 812 O O . ALA A 1 107 ? -2.359 9.508 15.414 1 92.75 107 ALA A O 1
ATOM 813 N N . THR A 1 108 ? -3.545 7.812 15.961 1 89.94 108 THR A N 1
ATOM 814 C CA . THR A 1 108 ? -3.525 8.078 17.391 1 89.94 108 THR A CA 1
ATOM 815 C C . THR A 1 108 ? -2.098 8.055 17.938 1 89.94 108 THR A C 1
ATOM 817 O O . THR A 1 108 ? -1.812 8.633 18.984 1 89.94 108 THR A O 1
ATOM 820 N N . PHE A 1 109 ? -1.27 7.434 17.281 1 85.94 109 PHE A N 1
ATOM 821 C CA . PHE A 1 109 ? 0.097 7.309 17.781 1 85.94 109 PHE A CA 1
ATOM 822 C C . PHE A 1 109 ? 0.812 8.656 17.734 1 85.94 109 PHE A C 1
ATOM 824 O O . PHE A 1 109 ? 1.775 8.875 18.484 1 85.94 109 PHE A O 1
ATOM 831 N N . LEU A 1 110 ? 0.468 9.523 16.844 1 85.44 110 LEU A N 1
ATOM 832 C CA . LEU A 1 110 ? 1.19 10.781 16.672 1 85.44 110 LEU A CA 1
ATOM 833 C C . LEU A 1 110 ? 1.063 11.656 17.906 1 85.44 110 LEU A C 1
ATOM 835 O O . LEU A 1 110 ? 2.064 12.164 18.422 1 85.44 110 LEU A O 1
ATOM 839 N N . PRO A 1 111 ? -0.147 11.82 18.453 1 75 111 PRO A N 1
ATOM 840 C CA . PRO A 1 111 ? -0.235 12.555 19.719 1 75 111 PRO A CA 1
ATOM 841 C C . PRO A 1 111 ? 0.518 11.867 20.844 1 75 111 PRO A C 1
ATOM 843 O O . PRO A 1 111 ? 1.02 12.539 21.75 1 75 111 PRO A O 1
ATOM 846 N N . ASP A 1 112 ? 0.665 10.594 20.688 1 69.06 112 ASP A N 1
ATOM 847 C CA . ASP A 1 112 ? 1.338 9.828 21.719 1 69.06 112 ASP A CA 1
ATOM 848 C C . ASP A 1 112 ? 2.854 9.992 21.641 1 69.06 112 ASP A C 1
ATOM 850 O O . ASP A 1 112 ? 3.557 9.852 22.641 1 69.06 112 ASP A O 1
ATOM 854 N N . GLN A 1 113 ? 3.283 10.047 20.312 1 60.97 113 GLN A N 1
ATOM 855 C CA . GLN A 1 113 ? 4.719 10.148 20.094 1 60.97 113 GLN A CA 1
ATOM 856 C C . GLN A 1 113 ? 5.242 11.531 20.453 1 60.97 113 GLN A C 1
ATOM 858 O O . GLN A 1 113 ? 6.449 11.711 20.641 1 60.97 113 GLN A O 1
ATOM 863 N N . THR A 1 114 ? 4.277 12.398 20.266 1 63.03 114 THR A N 1
ATOM 864 C CA . THR A 1 114 ? 4.684 13.773 20.547 1 63.03 114 THR A CA 1
ATOM 865 C C . THR A 1 114 ? 4.188 14.211 21.922 1 63.03 114 THR A C 1
ATOM 867 O O . THR A 1 114 ? 3.354 13.539 22.531 1 63.03 114 THR A O 1
ATOM 870 N N . LEU A 1 115 ? 4.961 15.016 22.5 1 59.06 115 LEU A N 1
ATOM 871 C CA . LEU A 1 115 ? 4.484 15.594 23.75 1 59.06 115 LEU A CA 1
ATOM 872 C C . LEU A 1 115 ? 3.133 16.266 23.562 1 59.06 115 LEU A C 1
ATOM 874 O O . LEU A 1 115 ? 2.221 16.078 24.375 1 59.06 115 LEU A O 1
ATOM 878 N N . ASP A 1 116 ? 2.869 17.094 22.328 1 80.25 116 ASP A N 1
ATOM 879 C CA . ASP A 1 116 ? 1.635 17.844 22.141 1 80.25 116 ASP A CA 1
ATOM 880 C C . ASP A 1 116 ? 1.408 18.172 20.656 1 80.25 116 ASP A C 1
ATOM 882 O O . ASP A 1 116 ? 1.895 19.188 20.156 1 80.25 116 ASP A O 1
ATOM 886 N N . LEU A 1 117 ? 0.641 17.344 19.906 1 87.56 117 LEU A N 1
ATOM 887 C CA . LEU A 1 117 ? 0.402 17.484 18.469 1 87.56 117 LEU A CA 1
ATOM 888 C C . LEU A 1 117 ? -0.287 18.812 18.172 1 87.56 117 LEU A C 1
ATOM 890 O O . LEU A 1 117 ? 0.051 19.484 17.188 1 87.56 117 LEU A O 1
ATOM 894 N N . THR A 1 118 ? -1.211 19.125 19.016 1 91.5 118 THR A N 1
ATOM 895 C CA . THR A 1 118 ? -1.948 20.359 18.812 1 91.5 118 THR A CA 1
ATOM 896 C C . THR A 1 118 ? -1.003 21.562 18.812 1 91.5 118 THR A C 1
ATOM 898 O O . THR A 1 118 ? -1.055 22.406 17.906 1 91.5 118 THR A O 1
ATOM 901 N N . THR A 1 119 ? -0.211 21.594 19.812 1 90.94 119 THR A N 1
ATOM 902 C CA . THR A 1 119 ? 0.747 22.688 19.922 1 90.94 119 THR A CA 1
ATOM 903 C C . THR A 1 119 ? 1.685 22.719 18.719 1 90.94 119 THR A C 1
ATOM 905 O O . THR A 1 119 ? 1.988 23.781 18.188 1 90.94 119 THR A O 1
ATOM 908 N N . GLU A 1 120 ? 2.135 21.578 18.297 1 90.88 120 GLU A N 1
ATOM 909 C CA . GLU A 1 120 ? 3.025 21.5 17.141 1 90.88 120 GLU A CA 1
ATOM 910 C C . GLU A 1 120 ? 2.352 22.047 15.883 1 90.88 120 GLU A C 1
ATOM 912 O O . GLU A 1 120 ? 2.967 22.797 15.109 1 90.88 120 GLU A O 1
ATOM 917 N N . ILE A 1 121 ? 1.148 21.734 15.688 1 95.12 121 ILE A N 1
ATOM 918 C CA . ILE A 1 121 ? 0.386 22.141 14.516 1 95.12 121 ILE A CA 1
ATOM 919 C C . ILE A 1 121 ? 0.195 23.656 14.516 1 95.12 121 ILE A C 1
ATOM 921 O O . ILE A 1 121 ? 0.439 24.312 13.508 1 95.12 121 ILE A O 1
ATOM 925 N N . VAL A 1 122 ? -0.185 24.172 15.648 1 95.06 122 VAL A N 1
ATOM 926 C CA . VAL A 1 122 ? -0.403 25.609 15.758 1 95.06 122 VAL A CA 1
ATOM 927 C C . VAL A 1 122 ? 0.913 26.344 15.531 1 95.06 122 VAL A C 1
ATOM 929 O O . VAL A 1 122 ? 0.952 27.359 14.828 1 95.06 122 VAL A O 1
ATOM 932 N N . THR A 1 123 ? 1.946 25.828 16.125 1 94.31 123 THR A N 1
ATOM 933 C CA . THR A 1 123 ? 3.268 26.453 16.031 1 94.31 123 THR A CA 1
ATOM 934 C C . THR A 1 123 ? 3.742 26.469 14.57 1 94.31 123 THR A C 1
ATOM 936 O O . THR A 1 123 ? 4.215 27.484 14.078 1 94.31 123 THR A O 1
ATOM 939 N N . MET A 1 124 ? 3.602 25.344 13.891 1 95.31 124 MET A N 1
ATOM 940 C CA . MET A 1 124 ? 4.098 25.312 12.516 1 95.31 124 MET A CA 1
ATOM 941 C C . MET A 1 124 ? 3.232 26.172 11.602 1 95.31 124 MET A C 1
ATOM 943 O O . MET A 1 124 ? 3.74 26.812 10.672 1 95.31 124 MET A O 1
ATOM 947 N N . ALA A 1 125 ? 1.985 26.234 11.828 1 97.44 125 ALA A N 1
ATOM 948 C CA . ALA A 1 125 ? 1.111 27.109 11.055 1 97.44 125 ALA A CA 1
ATOM 949 C C . ALA A 1 125 ? 1.51 28.578 11.234 1 97.44 125 ALA A C 1
ATOM 951 O O . ALA A 1 125 ? 1.473 29.359 10.273 1 97.44 125 ALA A O 1
ATOM 952 N N . ALA A 1 126 ? 1.853 28.938 12.398 1 96.75 126 ALA A N 1
ATOM 953 C CA . ALA A 1 126 ? 2.283 30.312 12.688 1 96.75 126 ALA A CA 1
ATOM 954 C C . ALA A 1 126 ? 3.543 30.656 11.906 1 96.75 126 ALA A C 1
ATOM 956 O O . ALA A 1 126 ? 3.783 31.828 11.602 1 96.75 126 ALA A O 1
ATOM 957 N N . ARG A 1 127 ? 4.316 29.672 11.578 1 96.81 127 ARG A N 1
ATOM 958 C CA . ARG A 1 127 ? 5.531 29.875 10.797 1 96.81 127 ARG A CA 1
ATOM 959 C C . ARG A 1 127 ? 5.223 29.922 9.305 1 96.81 127 ARG A C 1
ATOM 961 O O . ARG A 1 127 ? 6.125 30.094 8.484 1 96.81 127 ARG A O 1
ATOM 968 N N . GLY A 1 128 ? 3.957 29.719 8.961 1 97.62 128 GLY A N 1
ATOM 969 C CA . GLY A 1 128 ? 3.557 29.812 7.566 1 97.62 128 GLY A CA 1
ATOM 970 C C . GLY A 1 128 ? 3.369 28.469 6.898 1 97.62 128 GLY A C 1
ATOM 971 O O . GLY A 1 128 ? 3.113 28.391 5.695 1 97.62 128 GLY A O 1
ATOM 972 N N . VAL A 1 129 ? 3.527 27.375 7.637 1 98.19 129 VAL A N 1
ATOM 973 C CA . VAL A 1 129 ? 3.324 26.031 7.105 1 98.19 129 VAL A CA 1
ATOM 974 C C . VAL A 1 129 ? 1.841 25.797 6.824 1 98.19 129 VAL A C 1
ATOM 976 O O . VAL A 1 129 ? 0.988 26.141 7.648 1 98.19 129 VAL A O 1
ATOM 979 N N . ARG A 1 130 ? 1.527 25.297 5.609 1 98.62 130 ARG A N 1
ATOM 980 C CA . ARG A 1 130 ? 0.163 24.875 5.305 1 98.62 130 ARG A CA 1
ATOM 981 C C . ARG A 1 130 ? -0.118 23.484 5.867 1 98.62 130 ARG A C 1
ATOM 983 O O . ARG A 1 130 ? 0.572 22.516 5.527 1 98.62 130 ARG A O 1
ATOM 990 N N . VAL A 1 131 ? -1.158 23.375 6.703 1 98.44 131 VAL A N 1
ATOM 991 C CA . VAL A 1 131 ? -1.487 22.109 7.359 1 98.44 131 VAL A CA 1
ATOM 992 C C . VAL A 1 131 ? -2.842 21.609 6.863 1 98.44 131 VAL A C 1
ATOM 994 O O . VAL A 1 131 ? -3.854 22.297 6.992 1 98.44 131 VAL A O 1
ATOM 997 N N . ARG A 1 132 ? -2.908 20.406 6.258 1 98.81 132 ARG A N 1
ATOM 998 C CA . ARG A 1 132 ? -4.141 19.766 5.82 1 98.81 132 ARG A CA 1
ATOM 999 C C . ARG A 1 132 ? -4.266 18.359 6.426 1 98.81 132 ARG A C 1
ATOM 1001 O O . ARG A 1 132 ? -3.424 17.5 6.18 1 98.81 132 ARG A O 1
ATOM 1008 N N . LEU A 1 133 ? -5.285 18.141 7.188 1 98.38 133 LEU A N 1
ATOM 1009 C CA . LEU A 1 133 ? -5.488 16.875 7.867 1 98.38 133 LEU A CA 1
ATOM 1010 C C . LEU A 1 133 ? -6.785 16.203 7.41 1 98.38 133 LEU A C 1
ATOM 1012 O O . LEU A 1 133 ? -7.863 16.797 7.547 1 98.38 133 LEU A O 1
ATOM 1016 N N . LEU A 1 134 ? -6.652 15.055 6.832 1 98.75 134 LEU A N 1
ATOM 1017 C CA . LEU A 1 134 ? -7.777 14.172 6.543 1 98.75 134 LEU A CA 1
ATOM 1018 C C . LEU A 1 134 ? -7.914 13.102 7.617 1 98.75 134 LEU A C 1
ATOM 1020 O O . LEU A 1 134 ? -7.016 12.273 7.789 1 98.75 134 LEU A O 1
ATOM 1024 N N . LEU A 1 135 ? -8.992 13.133 8.328 1 98.5 135 LEU A N 1
ATOM 1025 C CA . LEU A 1 135 ? -9.289 12.109 9.312 1 98.5 135 LEU A CA 1
ATOM 1026 C C . LEU A 1 135 ? -10.609 11.414 9 1 98.5 135 LEU A C 1
ATOM 1028 O O . LEU A 1 135 ? -11.453 11.961 8.289 1 98.5 135 LEU A O 1
ATOM 1032 N N . GLY A 1 136 ? -10.734 10.172 9.469 1 98.5 136 GLY A N 1
ATOM 1033 C CA . GLY A 1 136 ? -11.961 9.445 9.203 1 98.5 136 GLY A CA 1
ATOM 1034 C C . GLY A 1 136 ? -13.18 10.062 9.867 1 98.5 136 GLY A C 1
ATOM 1035 O O . GLY A 1 136 ? -13.086 10.562 10.992 1 98.5 136 GLY A O 1
ATOM 1036 N N . ASP A 1 137 ? -14.305 10.062 9.164 1 98.25 137 ASP A N 1
ATOM 1037 C CA . ASP A 1 137 ? -15.586 10.375 9.805 1 98.25 137 ASP A CA 1
ATOM 1038 C C . ASP A 1 137 ? -15.992 9.273 10.781 1 98.25 137 ASP A C 1
ATOM 1040 O O . ASP A 1 137 ? -16.266 8.141 10.367 1 98.25 137 ASP A O 1
ATOM 1044 N N . PRO A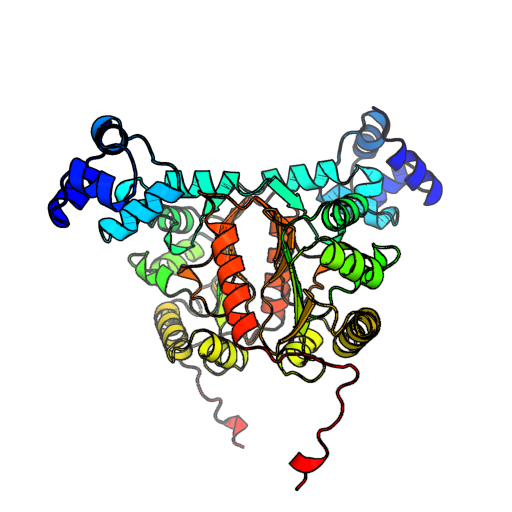 1 138 ? -16.047 9.57 12.062 1 96.62 138 PRO A N 1
ATOM 1045 C CA . PRO A 1 138 ? -16.328 8.516 13.039 1 96.62 138 PRO A CA 1
ATOM 1046 C C . PRO A 1 138 ? -17.672 7.84 12.805 1 96.62 138 PRO A C 1
ATOM 1048 O O . PRO A 1 138 ? -17.906 6.723 13.281 1 96.62 138 PRO A O 1
ATOM 1051 N N . GLU A 1 139 ? -18.562 8.414 12.086 1 95.62 139 GLU A N 1
ATOM 1052 C CA . GLU A 1 139 ? -19.891 7.863 11.828 1 95.62 139 GLU A CA 1
ATOM 1053 C C . GLU A 1 139 ? -19.984 7.324 10.406 1 95.62 139 GLU A C 1
ATOM 1055 O O . GLU A 1 139 ? -21.078 6.953 9.953 1 95.62 139 GLU A O 1
ATOM 1060 N N . GLY A 1 140 ? -18.906 7.379 9.734 1 97.12 140 GLY A N 1
ATOM 1061 C CA . GLY A 1 140 ? -18.922 7.02 8.32 1 97.12 140 GLY A CA 1
ATOM 1062 C C . GLY A 1 140 ? -18.875 5.52 8.094 1 97.12 140 GLY A C 1
ATOM 1063 O O . GLY A 1 140 ? -18.516 4.758 8.992 1 97.12 140 GLY A O 1
ATOM 1064 N N . ASP A 1 141 ? -19.188 5.086 6.871 1 96.88 141 ASP A N 1
ATOM 1065 C CA . ASP A 1 141 ? -19.203 3.686 6.465 1 96.88 141 ASP A CA 1
ATOM 1066 C C . ASP A 1 141 ? -17.781 3.113 6.43 1 96.88 141 ASP A C 1
ATOM 1068 O O . ASP A 1 141 ? -17.562 1.959 6.805 1 96.88 141 ASP A O 1
ATOM 1072 N N . ALA A 1 142 ? -16.859 3.887 5.953 1 97.75 142 ALA A N 1
ATOM 1073 C CA . ALA A 1 142 ? -15.484 3.402 5.832 1 97.75 142 ALA A CA 1
ATOM 1074 C C . ALA A 1 142 ? -14.922 3.004 7.195 1 97.75 142 ALA A C 1
ATOM 1076 O O . ALA A 1 142 ? -14.234 1.987 7.316 1 97.75 142 ALA A O 1
ATOM 1077 N N . VAL A 1 143 ? -15.25 3.777 8.195 1 97.12 143 VAL A N 1
ATOM 1078 C CA . VAL A 1 143 ? -14.789 3.494 9.547 1 97.12 143 VAL A CA 1
ATOM 1079 C C . VAL A 1 143 ? -15.469 2.23 10.07 1 97.12 143 VAL A C 1
ATOM 1081 O O . VAL A 1 143 ? -14.828 1.402 10.734 1 97.12 143 VAL A O 1
ATOM 1084 N N . THR A 1 144 ? -16.734 2.084 9.773 1 95.69 144 THR A N 1
ATOM 1085 C CA . THR A 1 144 ? -17.469 0.887 10.164 1 95.69 144 THR A CA 1
ATOM 1086 C C . THR A 1 144 ? -16.844 -0.36 9.555 1 95.69 144 THR A C 1
ATOM 1088 O O . THR A 1 144 ? -16.609 -1.349 10.25 1 95.69 144 THR A O 1
ATOM 1091 N N . VAL A 1 145 ? -16.5 -0.316 8.297 1 96.06 145 VAL A N 1
ATOM 1092 C CA . VAL A 1 145 ? -15.906 -1.444 7.59 1 96.06 145 VAL A CA 1
ATOM 1093 C C . VAL A 1 145 ? -14.539 -1.771 8.195 1 96.06 145 VAL A C 1
ATOM 1095 O O . VAL A 1 145 ? -14.258 -2.928 8.516 1 96.06 145 VAL A O 1
ATOM 1098 N N . ARG A 1 146 ? -13.727 -0.751 8.375 1 96.56 146 ARG A N 1
ATOM 1099 C CA . ARG A 1 146 ? -12.383 -0.962 8.906 1 96.56 146 ARG A CA 1
ATOM 1100 C C . ARG A 1 146 ? -12.43 -1.518 10.32 1 96.56 146 ARG A C 1
ATOM 1102 O O . ARG A 1 146 ? -11.609 -2.355 10.695 1 96.56 146 ARG A O 1
ATOM 1109 N N . THR A 1 147 ? -13.344 -1.039 11.094 1 94.38 147 THR A N 1
ATOM 1110 C CA . THR A 1 147 ? -13.508 -1.53 12.461 1 94.38 147 THR A CA 1
ATOM 1111 C C . THR A 1 147 ? -13.805 -3.027 12.461 1 94.38 147 THR A C 1
ATOM 1113 O O . THR A 1 147 ? -13.203 -3.781 13.234 1 94.38 147 THR A O 1
ATOM 1116 N N . ALA A 1 148 ? -14.664 -3.438 11.641 1 92.56 148 ALA A N 1
ATOM 1117 C CA . ALA A 1 148 ? -15.031 -4.848 11.555 1 92.56 148 ALA A CA 1
ATOM 1118 C C . ALA A 1 148 ? -13.836 -5.699 11.125 1 92.56 148 ALA A C 1
ATOM 1120 O O . ALA A 1 148 ? -13.648 -6.809 11.625 1 92.56 148 ALA A O 1
ATOM 1121 N N . GLU A 1 149 ? -13.008 -5.23 10.211 1 91.81 149 GLU A N 1
ATOM 1122 C CA . GLU A 1 149 ? -11.836 -5.938 9.711 1 91.81 149 GLU A CA 1
ATOM 1123 C C . GLU A 1 149 ? -10.828 -6.207 10.82 1 91.81 149 GLU A C 1
ATOM 1125 O O . GLU A 1 149 ? -10.18 -7.254 10.844 1 91.81 149 GLU A O 1
ATOM 1130 N N . GLU A 1 150 ? -10.617 -5.238 11.664 1 84.5 150 GLU A N 1
ATOM 1131 C CA . GLU A 1 150 ? -9.578 -5.316 12.688 1 84.5 150 GLU A CA 1
ATOM 1132 C C . GLU A 1 150 ? -10.07 -6.082 13.914 1 84.5 150 GLU A C 1
ATOM 1134 O O . GLU A 1 150 ? -9.281 -6.445 14.781 1 84.5 150 GLU A O 1
ATOM 1139 N N . GLY A 1 151 ? -11.328 -6.473 13.984 1 77 151 GLY A N 1
ATOM 1140 C CA . GLY A 1 151 ? -11.891 -7.207 15.109 1 77 151 GLY A CA 1
ATOM 1141 C C . GLY A 1 151 ? -12.07 -6.359 16.344 1 77 151 GLY A C 1
ATOM 1142 O O . GLY A 1 151 ? -12.242 -6.887 17.453 1 77 151 GLY A O 1
ATOM 1143 N N . GLY A 1 152 ? -11.93 -5.121 16.297 1 72.12 152 GLY A N 1
ATOM 1144 C CA . GLY A 1 152 ? -12.047 -4.309 17.5 1 72.12 152 GLY A CA 1
ATOM 1145 C C . GLY A 1 152 ? -13.156 -3.279 17.422 1 72.12 152 GLY A C 1
ATOM 1146 O O . GLY A 1 152 ? -13.984 -3.318 16.5 1 72.12 152 GLY A O 1
ATOM 1147 N N . THR A 1 153 ? -13.547 -2.646 18.453 1 65.25 153 THR A N 1
ATOM 1148 C CA . THR A 1 153 ? -14.617 -1.654 18.516 1 65.25 153 THR A CA 1
ATOM 1149 C C . THR A 1 153 ? -14.047 -0.255 18.719 1 65.25 153 THR A C 1
ATOM 1151 O O . THR A 1 153 ? -14.789 0.703 18.922 1 65.25 153 THR A O 1
ATOM 1154 N N . GLY A 1 154 ? -13 -0.091 18.281 1 86.69 154 GLY A N 1
ATOM 1155 C CA . GLY A 1 154 ? -12.57 1.131 18.938 1 86.69 154 GLY A CA 1
ATOM 1156 C C . GLY A 1 154 ? -12.102 2.197 17.969 1 86.69 154 GLY A C 1
ATOM 1157 O O . GLY A 1 154 ? -11.664 3.273 18.391 1 86.69 154 GLY A O 1
ATOM 1158 N N . LEU A 1 155 ? -12.398 2.051 16.641 1 93.38 155 LEU A N 1
ATOM 1159 C CA . LEU A 1 155 ? -11.789 3.014 15.727 1 93.38 155 LEU A CA 1
ATOM 1160 C C . LEU A 1 155 ? -12.516 4.355 15.789 1 93.38 155 LEU A C 1
ATOM 1162 O O . LEU A 1 155 ? -11.875 5.41 15.82 1 93.38 155 LEU A O 1
ATOM 1166 N N . SER A 1 156 ? -13.836 4.312 15.859 1 95.62 156 SER A N 1
ATOM 1167 C CA . SER A 1 156 ? -14.617 5.539 15.969 1 95.62 156 SER A CA 1
ATOM 1168 C C . SER A 1 156 ? -14.219 6.344 17.203 1 95.62 156 SER A C 1
ATOM 1170 O O . SER A 1 156 ? -14.055 7.566 17.125 1 95.62 156 SER A O 1
ATOM 1172 N N . GLY A 1 157 ? -14.047 5.652 18.297 1 94.56 157 GLY A N 1
ATOM 1173 C CA . GLY A 1 157 ? -13.625 6.312 19.516 1 94.56 157 GLY A CA 1
ATOM 1174 C C . GLY A 1 157 ? -12.242 6.93 19.422 1 94.56 157 GLY A C 1
ATOM 1175 O O . GLY A 1 157 ? -12.016 8.031 19.906 1 94.56 157 GLY A O 1
ATOM 1176 N N . ARG A 1 158 ? -11.352 6.254 18.812 1 93.69 158 ARG A N 1
ATOM 1177 C CA . ARG A 1 158 ? -9.992 6.766 18.641 1 93.69 158 ARG A CA 1
ATOM 1178 C C . ARG A 1 158 ? -9.984 8.016 17.766 1 93.69 158 ARG A C 1
ATOM 1180 O O . ARG A 1 158 ? -9.242 8.961 18.031 1 93.69 158 ARG A O 1
ATOM 1187 N N . ILE A 1 159 ? -10.797 7.969 16.688 1 96.56 159 ILE A N 1
ATOM 1188 C CA . ILE A 1 159 ? -10.914 9.141 15.828 1 96.56 159 ILE A CA 1
ATOM 1189 C C . ILE A 1 159 ? -11.438 10.328 16.625 1 96.56 159 ILE A C 1
ATOM 1191 O O . ILE A 1 159 ? -10.875 11.422 16.562 1 96.56 159 ILE A O 1
ATOM 1195 N N . ALA A 1 160 ? -12.484 10.102 17.406 1 95.62 160 ALA A N 1
ATOM 1196 C CA . ALA A 1 160 ? -13.078 11.156 18.219 1 95.62 160 ALA A CA 1
ATOM 1197 C C . ALA A 1 160 ? -12.062 11.727 19.203 1 95.62 160 ALA A C 1
ATOM 1199 O O . ALA A 1 160 ? -12.039 12.938 19.453 1 95.62 160 ALA A O 1
ATOM 1200 N N . LEU A 1 161 ? -11.289 10.93 19.75 1 92.75 161 LEU A N 1
ATOM 1201 C CA . LEU A 1 161 ? -10.25 11.359 20.688 1 92.75 161 LEU A CA 1
ATOM 1202 C C . LEU A 1 161 ? -9.258 12.289 19.984 1 92.75 161 LEU A C 1
ATOM 1204 O O . LEU A 1 161 ? -8.914 13.352 20.516 1 92.75 161 LEU A O 1
ATOM 1208 N N . VAL A 1 162 ? -8.805 11.914 18.828 1 94.06 162 VAL A N 1
ATOM 1209 C CA . VAL A 1 162 ? -7.84 12.727 18.094 1 94.06 162 VAL A CA 1
ATOM 1210 C C . VAL A 1 162 ? -8.484 14.055 17.703 1 94.06 162 VAL A C 1
ATOM 1212 O O . VAL A 1 162 ? -7.844 15.109 17.781 1 94.06 162 VAL A O 1
ATOM 1215 N N . LEU A 1 163 ? -9.719 13.961 17.281 1 95.62 163 LEU A N 1
ATOM 1216 C CA . LEU A 1 163 ? -10.422 15.188 16.922 1 95.62 163 LEU A CA 1
ATOM 1217 C C . LEU A 1 163 ? -10.562 16.109 18.141 1 95.62 163 LEU A C 1
ATOM 1219 O O . LEU A 1 163 ? -10.469 17.328 18 1 95.62 163 LEU A O 1
ATOM 1223 N N . ALA A 1 164 ? -10.758 15.547 19.266 1 93.56 164 ALA A N 1
ATOM 1224 C CA . ALA A 1 164 ? -10.812 16.344 20.5 1 93.56 164 ALA A CA 1
ATOM 1225 C C . ALA A 1 164 ? -9.477 17.016 20.766 1 93.56 164 ALA A C 1
ATOM 1227 O O . ALA A 1 164 ? -9.438 18.188 21.188 1 93.56 164 ALA A O 1
ATOM 1228 N N . TYR A 1 165 ? -8.438 16.312 20.547 1 90.88 165 TYR A N 1
ATOM 1229 C CA . TYR A 1 165 ? -7.105 16.891 20.703 1 90.88 165 TYR A CA 1
ATOM 1230 C C . TYR A 1 165 ? -6.887 18.031 19.734 1 90.88 165 TYR A C 1
ATOM 1232 O O . TYR A 1 165 ? -6.246 19.031 20.078 1 90.88 165 TYR A O 1
ATOM 1240 N N . LEU A 1 166 ? -7.43 17.938 18.547 1 94.06 166 LEU A N 1
ATOM 1241 C CA . LEU A 1 166 ? -7.172 18.891 17.484 1 94.06 166 LEU A CA 1
ATOM 1242 C C . LEU A 1 166 ? -8.125 20.078 17.578 1 94.06 166 LEU A C 1
ATOM 1244 O O . LEU A 1 166 ? -7.91 21.109 16.938 1 94.06 166 LEU A O 1
ATOM 1248 N N . ALA A 1 167 ? -9.156 19.953 18.406 1 95.06 167 ALA A N 1
ATOM 1249 C CA . ALA A 1 167 ? -10.25 20.922 18.469 1 95.06 167 ALA A CA 1
ATOM 1250 C C . ALA A 1 167 ? -9.719 22.328 18.688 1 95.06 167 ALA A C 1
ATOM 1252 O O . ALA A 1 167 ? -10.117 23.266 17.984 1 95.06 167 ALA A O 1
ATOM 1253 N N . PRO A 1 168 ? -8.75 22.516 19.531 1 93.88 168 PRO A N 1
ATOM 1254 C CA . PRO A 1 168 ? -8.25 23.875 19.766 1 93.88 168 PRO A CA 1
ATOM 1255 C C . PRO A 1 168 ? -7.535 24.453 18.547 1 93.88 168 PRO A C 1
ATOM 1257 O O . PRO A 1 168 ? -7.363 25.672 18.453 1 93.88 168 PRO A O 1
ATOM 1260 N N . ALA A 1 169 ? -7.109 23.625 17.688 1 94.88 169 ALA A N 1
ATOM 1261 C CA . ALA A 1 169 ? -6.363 24.094 16.516 1 94.88 169 ALA A CA 1
ATOM 1262 C C . ALA A 1 169 ? -7.301 24.453 15.367 1 94.88 169 ALA A C 1
ATOM 1264 O O . ALA A 1 169 ? -6.883 25.062 14.383 1 94.88 169 ALA A O 1
ATOM 1265 N N . LEU A 1 170 ? -8.531 24.016 15.531 1 95.5 170 LEU A N 1
ATOM 1266 C CA . LEU A 1 170 ? -9.492 24.328 14.477 1 95.5 170 LEU A CA 1
ATOM 1267 C C . LEU A 1 170 ? -9.672 25.844 14.32 1 95.5 170 LEU A C 1
ATOM 1269 O O . LEU A 1 170 ? -9.766 26.562 15.312 1 95.5 170 LEU A O 1
ATOM 1273 N N . GLY A 1 171 ? -9.625 26.391 13.172 1 92.25 171 GLY A N 1
ATOM 1274 C CA . GLY A 1 171 ? -9.773 27.812 12.93 1 92.25 171 GLY A CA 1
ATOM 1275 C C . GLY A 1 171 ? -8.453 28.547 12.836 1 92.25 171 GLY A C 1
ATOM 1276 O O . GLY A 1 171 ? -8.406 29.719 12.445 1 92.25 171 GLY A O 1
ATOM 1277 N N . THR A 1 172 ? -7.422 27.906 13.266 1 96.44 172 THR A N 1
ATOM 1278 C CA . THR A 1 172 ? -6.098 28.5 13.109 1 96.44 172 THR A CA 1
ATOM 1279 C C . THR A 1 172 ? -5.793 28.75 11.633 1 96.44 172 THR A C 1
ATOM 1281 O O . THR A 1 172 ? -5.961 27.859 10.797 1 96.44 172 THR A O 1
ATOM 1284 N N . PRO A 1 173 ? -5.449 30.016 11.289 1 97.25 173 PRO A N 1
ATOM 1285 C CA . PRO A 1 173 ? -5.082 30.25 9.891 1 97.25 173 PRO A CA 1
ATOM 1286 C C . PRO A 1 173 ? -4.02 29.281 9.391 1 97.25 173 PRO A C 1
ATOM 1288 O O . PRO A 1 173 ? -3.023 29.031 10.078 1 97.25 173 PRO A O 1
ATOM 1291 N N . GLY A 1 174 ? -4.227 28.672 8.273 1 97.88 174 GLY A N 1
ATOM 1292 C CA . GLY A 1 174 ? -3.279 27.734 7.684 1 97.88 174 GLY A CA 1
ATOM 1293 C C . GLY A 1 174 ? -3.566 26.297 8.031 1 97.88 174 GLY A C 1
ATOM 1294 O O . GLY A 1 174 ? -2.918 25.391 7.508 1 97.88 174 GLY A O 1
ATOM 1295 N N . VAL A 1 175 ? -4.488 26.078 8.938 1 98.44 175 VAL A N 1
ATOM 1296 C CA . VAL A 1 175 ? -4.84 24.719 9.359 1 98.44 175 VAL A CA 1
ATOM 1297 C C . VAL A 1 175 ? -6.23 24.359 8.852 1 98.44 175 VAL A C 1
ATOM 1299 O O . VAL A 1 175 ? -7.203 25.078 9.133 1 98.44 175 VAL A O 1
ATOM 1302 N N . GLU A 1 176 ? -6.332 23.297 8.055 1 98.44 176 GLU A N 1
ATOM 1303 C CA . GLU A 1 176 ? -7.617 22.766 7.602 1 98.44 176 GLU A CA 1
ATOM 1304 C C . GLU A 1 176 ? -7.758 21.297 7.949 1 98.44 176 GLU A C 1
ATOM 1306 O O . GLU A 1 176 ? -6.84 20.5 7.711 1 98.44 176 GLU A O 1
ATOM 1311 N N . VAL A 1 177 ? -8.875 20.953 8.531 1 98.38 177 VAL A N 1
ATOM 1312 C CA . VAL A 1 177 ? -9.211 19.578 8.844 1 98.38 177 VAL A CA 1
ATOM 1313 C C . VAL A 1 177 ? -10.484 19.172 8.109 1 98.38 177 VAL A C 1
ATOM 1315 O O . VAL A 1 177 ? -11.461 19.922 8.086 1 98.38 177 VAL A O 1
ATOM 1318 N N . ARG A 1 178 ? -10.445 18.078 7.438 1 98.62 178 ARG A N 1
ATOM 1319 C CA . ARG A 1 178 ? -11.633 17.5 6.793 1 98.62 178 ARG A CA 1
ATOM 1320 C C . ARG A 1 178 ? -11.859 16.062 7.246 1 98.62 178 ARG A C 1
ATOM 1322 O O . ARG A 1 178 ? -10.914 15.375 7.625 1 98.62 178 ARG A O 1
ATOM 1329 N N . LEU A 1 179 ? -13.102 15.656 7.262 1 98.75 179 LEU A N 1
ATOM 1330 C CA . LEU A 1 179 ? -13.484 14.281 7.559 1 98.75 179 LEU A CA 1
ATOM 1331 C C . LEU A 1 179 ? -13.82 13.523 6.281 1 98.75 179 LEU A C 1
ATOM 1333 O O . LEU A 1 179 ? -14.625 13.992 5.469 1 98.75 179 LEU A O 1
ATOM 1337 N N . HIS A 1 180 ? -13.211 12.422 6.105 1 98.69 180 HIS A N 1
ATOM 1338 C CA . HIS A 1 180 ? -13.469 11.625 4.91 1 98.69 180 HIS A CA 1
ATOM 1339 C C . HIS A 1 180 ? -14.227 10.344 5.25 1 98.69 180 HIS A C 1
ATOM 1341 O O . HIS A 1 180 ? -14.086 9.82 6.355 1 98.69 180 HIS A O 1
ATOM 1347 N N . ASP A 1 181 ? -15.031 9.906 4.367 1 98.12 181 ASP A N 1
ATOM 1348 C CA . ASP A 1 181 ? -15.711 8.617 4.414 1 98.12 181 ASP A CA 1
ATOM 1349 C C . ASP A 1 181 ? -15.305 7.738 3.232 1 98.12 181 ASP A C 1
ATOM 1351 O O . ASP A 1 181 ? -16.156 7.215 2.516 1 98.12 181 ASP A O 1
ATOM 1355 N N . SER A 1 182 ? -13.992 7.578 3.039 1 97.88 182 SER A N 1
ATOM 1356 C CA . SER A 1 182 ? -13.398 6.816 1.945 1 97.88 182 SER A CA 1
ATOM 1357 C C . SER A 1 182 ? -12.562 5.652 2.471 1 97.88 182 SER A C 1
ATOM 1359 O O . SER A 1 182 ? -12.047 5.707 3.588 1 97.88 182 SER A O 1
ATOM 1361 N N . THR A 1 183 ? -12.578 4.586 1.677 1 98.12 183 THR A N 1
ATOM 1362 C CA . THR A 1 183 ? -11.625 3.529 1.997 1 98.12 183 THR A CA 1
ATOM 1363 C C . THR A 1 183 ? -10.211 4.086 2.1 1 98.12 183 THR A C 1
ATOM 1365 O O . THR A 1 183 ? -9.773 4.852 1.237 1 98.12 183 THR A O 1
ATOM 1368 N N . LEU A 1 184 ? -9.555 3.799 3.186 1 98.31 184 LEU A N 1
ATOM 1369 C CA . LEU A 1 184 ? -8.18 4.23 3.385 1 98.31 184 LEU A CA 1
ATOM 1370 C C . LEU A 1 184 ? -7.203 3.111 3.033 1 98.31 184 LEU A C 1
ATOM 1372 O O . LEU A 1 184 ? -6.98 2.201 3.836 1 98.31 184 LEU A O 1
ATOM 1376 N N . TYR A 1 185 ? -6.621 3.191 1.882 1 98.38 185 TYR A N 1
ATOM 1377 C CA . TYR A 1 185 ? -5.746 2.135 1.391 1 98.38 185 TYR A CA 1
ATOM 1378 C C . TYR A 1 185 ? -4.367 2.223 2.037 1 98.38 185 TYR A C 1
ATOM 1380 O O . TYR A 1 185 ? -3.717 1.201 2.266 1 98.38 185 TYR A O 1
ATOM 1388 N N . ALA A 1 186 ? -3.959 3.42 2.295 1 98.38 186 ALA A N 1
ATOM 1389 C CA . ALA A 1 186 ? -2.719 3.695 3.016 1 98.38 186 ALA A CA 1
ATOM 1390 C C . ALA A 1 186 ? -2.832 4.98 3.832 1 98.38 186 ALA A C 1
ATOM 1392 O O . ALA A 1 186 ? -3.414 5.965 3.373 1 98.38 186 ALA A O 1
ATOM 1393 N N . THR A 1 187 ? -2.326 4.883 5.031 1 98.12 187 THR A N 1
ATOM 1394 C CA . THR A 1 187 ? -2.092 6.121 5.762 1 98.12 187 THR A CA 1
ATOM 1395 C C . THR A 1 187 ? -0.87 6.852 5.215 1 98.12 187 THR A C 1
ATOM 1397 O O . THR A 1 187 ? 0.168 6.234 4.965 1 98.12 187 THR A O 1
ATOM 1400 N N . THR A 1 188 ? -0.993 8.172 4.969 1 98.44 188 THR A N 1
ATOM 1401 C CA . THR A 1 188 ? 0.15 8.922 4.457 1 98.44 188 THR A CA 1
ATOM 1402 C C . THR A 1 188 ? 0.445 10.125 5.344 1 98.44 188 THR A C 1
ATOM 1404 O O . THR A 1 188 ? -0.473 10.742 5.887 1 98.44 188 THR A O 1
ATOM 1407 N N . PHE A 1 189 ? 1.718 10.438 5.52 1 97.25 189 PHE A N 1
ATOM 1408 C CA . PHE A 1 189 ? 2.27 11.602 6.207 1 97.25 189 PHE A CA 1
ATOM 1409 C C . PHE A 1 189 ? 3.225 12.367 5.297 1 97.25 189 PHE A C 1
ATOM 1411 O O . PHE A 1 189 ? 4.266 11.836 4.895 1 97.25 189 PHE A O 1
ATOM 1418 N N . ARG A 1 190 ? 2.857 13.547 5.031 1 98.19 190 ARG A N 1
ATOM 1419 C CA . ARG A 1 190 ? 3.746 14.359 4.199 1 98.19 190 ARG A CA 1
ATOM 1420 C C . ARG A 1 190 ? 4.359 15.5 5.004 1 98.19 190 ARG A C 1
ATOM 1422 O O . ARG A 1 190 ? 3.645 16.25 5.66 1 98.19 190 ARG A O 1
ATOM 1429 N N . PHE A 1 191 ? 5.586 15.562 5.062 1 96.44 191 PHE A N 1
ATOM 1430 C CA . PHE A 1 191 ? 6.391 16.672 5.574 1 96.44 191 PHE A CA 1
ATOM 1431 C C . PHE A 1 191 ? 7.25 17.266 4.473 1 96.44 191 PHE A C 1
ATOM 1433 O O . PHE A 1 191 ? 8.328 16.75 4.164 1 96.44 191 PHE A O 1
ATOM 1440 N N . ASP A 1 192 ? 6.707 18.391 3.852 1 97 192 ASP A N 1
ATOM 1441 C CA . ASP A 1 192 ? 7.355 19 2.697 1 97 192 ASP A CA 1
ATOM 1442 C C . ASP A 1 192 ? 7.574 17.984 1.58 1 97 192 ASP A C 1
ATOM 1444 O O . ASP A 1 192 ? 6.613 17.469 1.009 1 97 192 ASP A O 1
ATOM 1448 N N . ASP A 1 193 ? 8.852 17.516 1.371 1 94.38 193 ASP A N 1
ATOM 1449 C CA . ASP A 1 193 ? 9.133 16.609 0.262 1 94.38 193 ASP A CA 1
ATOM 1450 C C . ASP A 1 193 ? 9.273 15.164 0.749 1 94.38 193 ASP A C 1
ATOM 1452 O O . ASP A 1 193 ? 9.539 14.258 -0.045 1 94.38 193 ASP A O 1
ATOM 1456 N N . ASP A 1 194 ? 9.055 14.977 2.025 1 94.94 194 ASP A N 1
ATOM 1457 C CA . ASP A 1 194 ? 9.07 13.633 2.588 1 94.94 194 ASP A CA 1
ATOM 1458 C C . ASP A 1 194 ? 7.66 13.055 2.688 1 94.94 194 ASP A C 1
ATOM 1460 O O . ASP A 1 194 ? 6.77 13.68 3.266 1 94.94 194 ASP A O 1
ATOM 1464 N N . LEU A 1 195 ? 7.473 11.945 2.084 1 97.94 195 LEU A N 1
ATOM 1465 C CA . LEU A 1 195 ? 6.184 11.266 2.146 1 97.94 195 LEU A CA 1
ATOM 1466 C C . LEU A 1 195 ? 6.332 9.875 2.748 1 97.94 195 LEU A C 1
ATOM 1468 O O . LEU A 1 195 ? 7.027 9.023 2.189 1 97.94 195 LEU A O 1
ATOM 1472 N N . LEU A 1 196 ? 5.723 9.672 3.891 1 97.06 196 LEU A N 1
ATOM 1473 C CA . LEU A 1 196 ? 5.656 8.344 4.496 1 97.06 196 LEU A CA 1
ATOM 1474 C C . LEU A 1 196 ? 4.34 7.656 4.152 1 97.06 196 LEU A C 1
ATOM 1476 O O . LEU A 1 196 ? 3.266 8.234 4.328 1 97.06 196 LEU A O 1
ATOM 1480 N N . VAL A 1 197 ? 4.441 6.473 3.576 1 98.19 197 VAL A N 1
ATOM 1481 C CA . VAL A 1 197 ? 3.279 5.715 3.121 1 98.19 197 VAL A CA 1
ATOM 1482 C C . VAL A 1 197 ? 3.164 4.418 3.918 1 98.19 197 VAL A C 1
ATOM 1484 O O . VAL A 1 197 ? 4.02 3.533 3.805 1 98.19 197 VAL A O 1
ATOM 1487 N N . ASN A 1 198 ? 2.145 4.309 4.727 1 97.88 198 ASN A N 1
ATOM 1488 C CA . ASN A 1 198 ? 1.824 3.135 5.531 1 97.88 198 ASN A CA 1
ATOM 1489 C C . ASN A 1 198 ? 0.684 2.328 4.918 1 97.88 198 ASN A C 1
ATOM 1491 O O . ASN A 1 198 ? -0.489 2.617 5.164 1 97.88 198 ASN A O 1
ATOM 1495 N N . THR A 1 199 ? 1.042 1.303 4.117 1 97.06 199 THR A N 1
ATOM 1496 C CA . THR A 1 199 ? 0.039 0.518 3.404 1 97.06 199 THR A CA 1
ATOM 1497 C C . THR A 1 199 ? -0.758 -0.348 4.375 1 97.06 199 THR A C 1
ATOM 1499 O O . THR A 1 199 ? -0.191 -0.941 5.297 1 97.06 199 THR A O 1
ATOM 1502 N N . HIS A 1 200 ? -2.014 -0.423 4.141 1 97.5 200 HIS A N 1
ATOM 1503 C CA . HIS A 1 200 ? -2.852 -1.226 5.023 1 97.5 200 HIS A CA 1
ATOM 1504 C C . HIS A 1 200 ? -2.926 -2.672 4.551 1 97.5 200 HIS A C 1
ATOM 1506 O O . HIS A 1 200 ? -2.811 -2.943 3.352 1 97.5 200 HIS A O 1
ATOM 1512 N N . VAL A 1 201 ? -3.016 -3.561 5.457 1 96.12 201 VAL A N 1
ATOM 1513 C CA . VAL A 1 201 ? -3.211 -4.992 5.258 1 96.12 201 VAL A CA 1
ATOM 1514 C C . VAL A 1 201 ? -4.48 -5.445 5.973 1 96.12 201 VAL A C 1
ATOM 1516 O O . VAL A 1 201 ? -4.719 -5.078 7.125 1 96.12 201 VAL A O 1
ATOM 1519 N N . TRP A 1 202 ? -5.328 -6.176 5.242 1 96.75 202 TRP A N 1
ATOM 1520 C CA . TRP A 1 202 ? -6.613 -6.59 5.793 1 96.75 202 TRP A CA 1
ATOM 1521 C C . TRP A 1 202 ? -6.426 -7.371 7.09 1 96.75 202 TRP A C 1
ATOM 1523 O O . TRP A 1 202 ? -5.613 -8.297 7.152 1 96.75 202 TRP A O 1
ATOM 1533 N N . GLY A 1 203 ? -7.078 -6.969 8.094 1 92.94 203 GLY A N 1
ATOM 1534 C CA . GLY A 1 203 ? -7.082 -7.672 9.367 1 92.94 203 GLY A CA 1
ATOM 1535 C C . GLY A 1 203 ? -5.918 -7.293 10.266 1 92.94 203 GLY A C 1
ATOM 1536 O O . GLY A 1 203 ? -5.699 -7.918 11.305 1 92.94 203 GLY A O 1
ATOM 1537 N N . SER A 1 204 ? -5.172 -6.359 9.875 1 92.44 204 SER A N 1
ATOM 1538 C CA . SER A 1 204 ? -3.996 -5.922 10.617 1 92.44 204 SER A CA 1
ATOM 1539 C C . SER A 1 204 ? -4.055 -4.43 10.93 1 92.44 204 SER A C 1
ATOM 1541 O O . SER A 1 204 ? -4.355 -3.623 10.047 1 92.44 204 SER A O 1
ATOM 1543 N N . PRO A 1 205 ? -3.814 -4.09 12.234 1 91.19 205 PRO A N 1
ATOM 1544 C CA . PRO A 1 205 ? -3.768 -2.654 12.531 1 91.19 205 PRO A CA 1
ATOM 1545 C C . PRO A 1 205 ? -2.646 -1.934 11.789 1 91.19 205 PRO A C 1
ATOM 1547 O O . PRO A 1 205 ? -1.608 -2.533 11.5 1 91.19 205 PRO A O 1
ATOM 1550 N N . ALA A 1 206 ? -2.84 -0.659 11.523 1 91.81 206 ALA A N 1
ATOM 1551 C CA . ALA A 1 206 ? -1.929 0.121 10.688 1 91.81 206 ALA A CA 1
ATOM 1552 C C . ALA A 1 206 ? -0.506 0.076 11.234 1 91.81 206 ALA A C 1
ATOM 1554 O O . ALA A 1 206 ? 0.46 0.028 10.469 1 91.81 206 ALA A O 1
ATOM 1555 N N . GLY A 1 207 ? -0.332 0.096 12.523 1 90.62 207 GLY A N 1
ATOM 1556 C CA . GLY A 1 207 ? 0.979 0.134 13.156 1 90.62 207 GLY A CA 1
ATOM 1557 C C . GLY A 1 207 ? 1.814 -1.099 12.867 1 90.62 207 GLY A C 1
ATOM 1558 O O . GLY A 1 207 ? 3.041 -1.064 12.977 1 90.62 207 GLY A O 1
ATOM 1559 N N . ALA A 1 208 ? 1.19 -2.178 12.508 1 89.12 208 ALA A N 1
ATOM 1560 C CA . ALA A 1 208 ? 1.888 -3.441 12.281 1 89.12 208 ALA A CA 1
ATOM 1561 C C . ALA A 1 208 ? 2.234 -3.617 10.805 1 89.12 208 ALA A C 1
ATOM 1563 O O . ALA A 1 208 ? 2.871 -4.602 10.422 1 89.12 208 ALA A O 1
ATOM 1564 N N . ASN A 1 209 ? 1.838 -2.713 9.953 1 94.31 209 ASN A N 1
ATOM 1565 C CA . ASN A 1 209 ? 1.979 -2.852 8.508 1 94.31 209 ASN A CA 1
ATOM 1566 C C . ASN A 1 209 ? 3.184 -2.074 7.988 1 94.31 209 ASN A C 1
ATOM 1568 O O . ASN A 1 209 ? 3.65 -1.135 8.641 1 94.31 209 ASN A O 1
ATOM 1572 N N . PRO A 1 210 ? 3.707 -2.451 6.859 1 94.5 210 PRO A N 1
ATOM 1573 C CA . PRO A 1 210 ? 4.91 -1.83 6.305 1 94.5 210 PRO A CA 1
ATOM 1574 C C . PRO A 1 210 ? 4.73 -0.338 6.031 1 94.5 210 PRO A C 1
ATOM 1576 O O . PRO A 1 210 ? 3.611 0.12 5.793 1 94.5 210 PRO A O 1
ATOM 1579 N N . LEU A 1 211 ? 5.828 0.346 6.141 1 95.56 211 LEU A N 1
ATOM 1580 C CA . LEU A 1 211 ? 5.863 1.778 5.863 1 95.56 211 LEU A CA 1
ATOM 1581 C C . LEU A 1 211 ? 7.05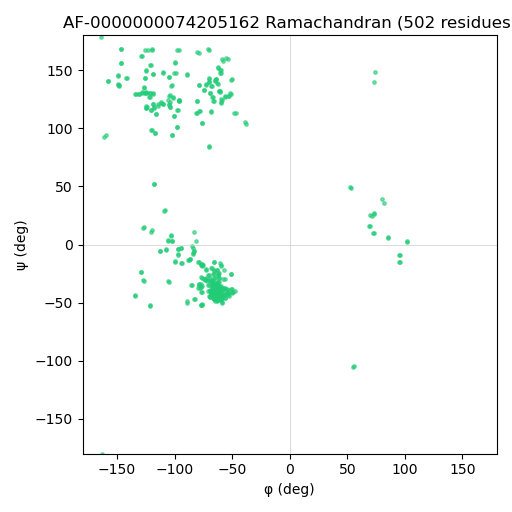9 2.137 4.988 1 95.56 211 LEU A C 1
ATOM 1583 O O . LEU A 1 211 ? 8.18 1.688 5.246 1 95.56 211 LEU A O 1
ATOM 1587 N N . LEU A 1 212 ? 6.824 2.867 3.902 1 96.06 212 LEU A N 1
ATOM 1588 C CA . LEU A 1 212 ? 7.867 3.412 3.041 1 96.06 212 LEU A CA 1
ATOM 1589 C C . LEU A 1 212 ? 8.078 4.898 3.311 1 96.06 212 LEU A C 1
ATOM 1591 O O . LEU A 1 212 ? 7.109 5.637 3.512 1 96.06 212 LEU A O 1
ATOM 1595 N N . HIS A 1 213 ? 9.328 5.266 3.355 1 94.81 213 HIS A N 1
ATOM 1596 C CA . HIS A 1 213 ? 9.711 6.672 3.322 1 94.81 213 HIS A CA 1
ATOM 1597 C C . HIS A 1 213 ? 10.172 7.082 1.93 1 94.81 213 HIS A C 1
ATOM 1599 O O . HIS A 1 213 ? 11.219 6.633 1.461 1 94.81 213 HIS A O 1
ATOM 1605 N N . LEU A 1 214 ? 9.367 7.906 1.293 1 95.5 214 LEU A N 1
ATOM 1606 C CA . LEU A 1 214 ? 9.656 8.391 -0.054 1 95.5 214 LEU A CA 1
ATOM 1607 C C . LEU A 1 214 ? 10.133 9.836 -0.022 1 95.5 214 LEU A C 1
ATOM 1609 O O . LEU A 1 214 ? 9.672 10.625 0.803 1 95.5 214 LEU A O 1
ATOM 1613 N N . LYS A 1 215 ? 11.008 10.117 -0.862 1 91.75 215 LYS A N 1
ATOM 1614 C CA . LYS A 1 215 ? 11.383 11.5 -1.131 1 91.75 215 LYS A CA 1
ATOM 1615 C C . LYS A 1 215 ? 10.789 11.984 -2.447 1 91.75 215 LYS A C 1
ATOM 1617 O O . LYS A 1 215 ? 11.055 11.414 -3.506 1 91.75 215 LYS A O 1
ATOM 1622 N N . ASP A 1 216 ? 9.969 12.984 -2.312 1 91 216 ASP A N 1
ATOM 1623 C CA . ASP A 1 216 ? 9.344 13.578 -3.49 1 91 216 ASP A CA 1
ATOM 1624 C C . ASP A 1 216 ? 10.312 14.508 -4.219 1 91 216 ASP A C 1
ATOM 1626 O O . ASP A 1 216 ? 11.047 15.273 -3.582 1 91 216 ASP A O 1
ATOM 1630 N N . GLY A 1 217 ? 10.312 14.422 -5.473 1 81.06 217 GLY A N 1
ATOM 1631 C CA . GLY A 1 217 ? 11.188 15.227 -6.309 1 81.06 217 GLY A CA 1
ATOM 1632 C C . GLY A 1 217 ? 10.766 15.25 -7.766 1 81.06 217 GLY A C 1
ATOM 1633 O O . GLY A 1 217 ? 9.727 14.688 -8.125 1 81.06 217 GLY A O 1
ATOM 1634 N N . PRO A 1 218 ? 11.477 15.953 -8.539 1 72.19 218 PRO A N 1
ATOM 1635 C CA . PRO A 1 218 ? 11.117 16.172 -9.945 1 72.19 218 PRO A CA 1
ATOM 1636 C C . PRO A 1 218 ? 10.945 14.859 -10.719 1 72.19 218 PRO A C 1
ATOM 1638 O O . PRO A 1 218 ? 10.102 14.773 -11.617 1 72.19 218 PRO A O 1
ATOM 1641 N N . GLU A 1 219 ? 11.672 13.828 -10.312 1 69.94 219 GLU A N 1
ATOM 1642 C CA . GLU A 1 219 ? 11.609 12.57 -11.047 1 69.94 219 GLU A CA 1
ATOM 1643 C C . GLU A 1 219 ? 10.75 11.539 -10.312 1 69.94 219 GLU A C 1
ATOM 1645 O O . GLU A 1 219 ? 10.727 10.367 -10.68 1 69.94 219 GLU A O 1
ATOM 1650 N N . ALA A 1 220 ? 10.125 12.008 -9.281 1 79 220 ALA A N 1
ATOM 1651 C CA . ALA A 1 220 ? 9.336 11.086 -8.461 1 79 220 ALA A CA 1
ATOM 1652 C C . ALA A 1 220 ? 8.086 10.625 -9.203 1 79 220 ALA A C 1
ATOM 1654 O O . ALA A 1 220 ? 7.535 11.359 -10.023 1 79 220 ALA A O 1
ATOM 1655 N N . SER A 1 221 ? 7.723 9.383 -9.023 1 83.25 221 SER A N 1
ATOM 1656 C CA . SER A 1 221 ? 6.52 8.836 -9.641 1 83.25 221 SER A CA 1
ATOM 1657 C C . SER A 1 221 ? 5.605 8.195 -8.602 1 83.25 221 SER A C 1
ATOM 1659 O O . SER A 1 221 ? 4.379 8.242 -8.727 1 83.25 221 SER A O 1
ATOM 1661 N N . MET A 1 222 ? 6.137 7.672 -7.59 1 92.12 222 MET A N 1
ATOM 1662 C CA . MET A 1 222 ? 5.332 7.031 -6.551 1 92.12 222 MET A CA 1
ATOM 1663 C C . MET A 1 222 ? 4.66 8.07 -5.664 1 92.12 222 MET A C 1
ATOM 1665 O O . MET A 1 222 ? 3.441 8.047 -5.484 1 92.12 222 MET A O 1
ATOM 1669 N N . ALA A 1 223 ? 5.496 8.992 -5.172 1 93.56 223 ALA A N 1
ATOM 1670 C CA . ALA A 1 223 ? 4.977 10.023 -4.273 1 93.56 223 ALA A CA 1
ATOM 1671 C C . ALA A 1 223 ? 3.836 10.797 -4.93 1 93.56 223 ALA A C 1
ATOM 1673 O O . ALA A 1 223 ? 2.777 10.984 -4.328 1 93.56 223 ALA A O 1
ATOM 1674 N N . PRO A 1 224 ? 3.945 11.156 -6.199 1 90.62 224 PRO A N 1
ATOM 1675 C CA . PRO A 1 224 ? 2.852 11.875 -6.855 1 90.62 224 PRO A CA 1
ATOM 1676 C C . PRO A 1 224 ? 1.57 11.047 -6.941 1 90.62 224 PRO A C 1
ATOM 1678 O O . PRO A 1 224 ? 0.469 11.602 -6.879 1 90.62 224 PRO A O 1
ATOM 1681 N N . ALA A 1 225 ? 1.692 9.766 -7.156 1 91.12 225 ALA A N 1
ATOM 1682 C CA . ALA A 1 225 ? 0.506 8.914 -7.211 1 91.12 225 ALA A CA 1
ATOM 1683 C C . ALA A 1 225 ? -0.272 8.977 -5.898 1 91.12 225 ALA A C 1
ATOM 1685 O O . ALA A 1 225 ? -1.494 9.141 -5.898 1 91.12 225 ALA A O 1
ATOM 1686 N N . TYR A 1 226 ? 0.415 8.867 -4.766 1 96.69 226 TYR A N 1
ATOM 1687 C CA . TYR A 1 226 ? -0.235 8.938 -3.463 1 96.69 226 TYR A CA 1
ATOM 1688 C C . TYR A 1 226 ? -0.771 10.336 -3.199 1 96.69 226 TYR A C 1
ATOM 1690 O O . TYR A 1 226 ? -1.842 10.5 -2.607 1 96.69 226 TYR A O 1
ATOM 1698 N N . GLN A 1 227 ? -0.008 11.328 -3.666 1 95.94 227 GLN A N 1
ATOM 1699 C CA . GLN A 1 227 ? -0.453 12.711 -3.49 1 95.94 227 GLN A CA 1
ATOM 1700 C C . GLN A 1 227 ? -1.734 12.977 -4.273 1 95.94 227 GLN A C 1
ATOM 1702 O O . GLN A 1 227 ? -2.627 13.672 -3.793 1 95.94 227 GLN A O 1
ATOM 1707 N N . ALA A 1 228 ? -1.778 12.43 -5.488 1 94.31 228 ALA A N 1
ATOM 1708 C CA . ALA A 1 228 ? -3.006 12.57 -6.266 1 94.31 228 ALA A CA 1
ATOM 1709 C C . ALA A 1 228 ? -4.188 11.93 -5.543 1 94.31 228 ALA A C 1
ATOM 1711 O O . ALA A 1 228 ? -5.301 12.461 -5.562 1 94.31 228 ALA A O 1
ATOM 1712 N N . GLY A 1 229 ? -3.943 10.797 -4.93 1 95.5 229 GLY A N 1
ATOM 1713 C CA . GLY A 1 229 ? -4.973 10.172 -4.113 1 95.5 229 GLY A CA 1
ATOM 1714 C C . GLY A 1 229 ? -5.434 11.039 -2.961 1 95.5 229 GLY A C 1
ATOM 1715 O O . GLY A 1 229 ? -6.637 11.172 -2.721 1 95.5 229 GLY A O 1
ATOM 1716 N N . PHE A 1 230 ? -4.473 11.656 -2.299 1 98.38 230 PHE A N 1
ATOM 1717 C CA . PHE A 1 230 ? -4.785 12.578 -1.217 1 98.38 230 PHE A CA 1
ATOM 1718 C C . PHE A 1 230 ? -5.707 13.688 -1.705 1 98.38 230 PHE A C 1
ATOM 1720 O O . PHE A 1 230 ? -6.719 13.992 -1.068 1 98.38 230 PHE A O 1
ATOM 1727 N N . GLU A 1 231 ? -5.387 14.266 -2.855 1 97.88 231 GLU A N 1
ATOM 1728 C CA . GLU A 1 231 ? -6.164 15.383 -3.391 1 97.88 231 GLU A CA 1
ATOM 1729 C C . GLU A 1 231 ? -7.578 14.945 -3.75 1 97.88 231 GLU A C 1
ATOM 1731 O O . GLU A 1 231 ? -8.539 15.688 -3.531 1 97.88 231 GLU A O 1
ATOM 1736 N N . ARG A 1 232 ? -7.727 13.789 -4.332 1 96.69 232 ARG A N 1
ATOM 1737 C CA . ARG A 1 232 ? -9.055 13.297 -4.664 1 96.69 232 ARG A CA 1
ATOM 1738 C C . ARG A 1 232 ? -9.914 13.133 -3.414 1 96.69 232 ARG A C 1
ATOM 1740 O O . ARG A 1 232 ? -11.07 13.562 -3.387 1 96.69 232 ARG A O 1
ATOM 1747 N N . VAL A 1 233 ? -9.328 12.547 -2.354 1 98.25 233 VAL A N 1
ATOM 1748 C CA . VAL A 1 233 ? -10.078 12.359 -1.114 1 98.25 233 VAL A CA 1
ATOM 1749 C C . VAL A 1 233 ? -10.359 13.711 -0.475 1 98.25 233 VAL A C 1
ATOM 1751 O O . VAL A 1 233 ? -11.461 13.945 0.031 1 98.25 233 VAL A O 1
ATOM 1754 N N . TRP A 1 234 ? -9.352 14.586 -0.497 1 98.62 234 TRP A N 1
ATOM 1755 C CA . TRP A 1 234 ? -9.531 15.93 0.05 1 98.62 234 TRP A CA 1
ATOM 1756 C C . TRP A 1 234 ? -10.75 16.609 -0.564 1 98.62 234 TRP A C 1
ATOM 1758 O O . TRP A 1 234 ? -11.578 17.172 0.152 1 98.62 234 TRP A O 1
ATOM 1768 N N . ASN A 1 235 ? -10.875 16.484 -1.869 1 97.38 235 ASN A N 1
ATOM 1769 C CA . ASN A 1 235 ? -11.938 17.156 -2.605 1 97.38 235 ASN A CA 1
ATOM 1770 C C . ASN A 1 235 ? -13.297 16.516 -2.352 1 97.38 235 ASN A C 1
ATOM 1772 O O . ASN A 1 235 ? -14.328 17.172 -2.465 1 97.38 235 ASN A O 1
ATOM 1776 N N . ALA A 1 236 ? -13.289 15.305 -1.931 1 96.5 236 ALA A N 1
ATOM 1777 C CA . ALA A 1 236 ? -14.531 14.578 -1.69 1 96.5 236 ALA A CA 1
ATOM 1778 C C . ALA A 1 236 ? -14.93 14.633 -0.217 1 96.5 236 ALA A C 1
ATOM 1780 O O . ALA A 1 236 ? -15.977 14.117 0.173 1 96.5 236 ALA A O 1
ATOM 1781 N N . SER A 1 237 ? -14.125 15.234 0.679 1 98.44 237 SER A N 1
ATOM 1782 C CA . SER A 1 237 ? -14.305 15.188 2.127 1 98.44 237 SER A CA 1
ATOM 1783 C C . SER A 1 237 ? -15.016 16.438 2.633 1 98.44 237 SER A C 1
ATOM 1785 O O . SER A 1 237 ? -15.188 17.406 1.893 1 98.44 237 SER A O 1
ATOM 1787 N N . THR A 1 238 ? -15.453 16.406 3.859 1 97.94 238 THR A N 1
ATOM 1788 C CA . THR A 1 238 ? -16.219 17.484 4.469 1 97.94 238 THR A CA 1
ATOM 1789 C C . THR A 1 238 ? -15.359 18.297 5.434 1 97.94 238 THR A C 1
ATOM 1791 O O . THR A 1 238 ? -14.742 17.734 6.34 1 97.94 238 THR A O 1
ATOM 1794 N N . PRO A 1 239 ? -15.352 19.594 5.273 1 97.75 239 PRO A N 1
ATOM 1795 C CA . PRO A 1 239 ? -14.578 20.422 6.207 1 97.75 239 PRO A CA 1
ATOM 1796 C C . PRO A 1 239 ? -15.094 20.328 7.641 1 97.75 239 PRO A C 1
ATOM 1798 O O . PRO A 1 239 ? -16.312 20.25 7.863 1 97.75 239 PRO A O 1
ATOM 1801 N N . LEU A 1 240 ? -14.164 20.266 8.547 1 97.44 240 LEU A N 1
ATOM 1802 C CA . LEU A 1 240 ? -14.5 20.312 9.969 1 97.44 240 LEU A CA 1
ATOM 1803 C C . LEU A 1 240 ? -14.156 21.672 10.562 1 97.44 240 LEU A C 1
ATOM 1805 O O . LEU A 1 240 ? -12.984 22.062 10.633 1 97.44 240 LEU A O 1
ATOM 1809 N N . ARG A 1 241 ? -15.164 22.375 11.109 1 94.19 241 ARG A N 1
ATOM 1810 C CA . ARG A 1 241 ? -14.953 23.734 11.617 1 94.19 241 ARG A CA 1
ATOM 1811 C C . ARG A 1 241 ? -14.93 23.75 13.141 1 94.19 241 ARG A C 1
ATOM 1813 O O . ARG A 1 241 ? -14.273 24.594 13.75 1 94.19 241 ARG A O 1
ATOM 1820 N N . VAL A 1 242 ? -15.688 22.844 13.672 1 93.19 242 VAL A N 1
ATOM 1821 C CA . VAL A 1 242 ? -15.734 22.766 15.125 1 93.19 242 VAL A CA 1
ATOM 1822 C C . VAL A 1 242 ? -15.922 21.312 15.555 1 93.19 242 VAL A C 1
ATOM 1824 O O . VAL A 1 242 ? -16.484 20.5 14.812 1 93.19 242 VAL A O 1
ATOM 1827 N N . TRP A 1 243 ? -15.523 21.031 16.734 1 93.56 243 TRP A N 1
ATOM 1828 C CA . TRP A 1 243 ? -15.734 19.703 17.312 1 93.56 243 TRP A CA 1
ATOM 1829 C C . TRP A 1 243 ? -16.078 19.812 18.797 1 93.56 243 TRP A C 1
ATOM 1831 O O . TRP A 1 243 ? -15.414 20.531 19.547 1 93.56 243 TRP A O 1
ATOM 1841 N N . PRO A 1 244 ? -16.922 18.969 19.188 1 93.12 244 PRO A N 1
ATOM 1842 C CA . PRO A 1 244 ? -17.812 18.109 18.422 1 93.12 244 PRO A CA 1
ATOM 1843 C C . PRO A 1 244 ? -18.672 18.875 17.422 1 93.12 244 PRO A C 1
ATOM 1845 O O . PRO A 1 244 ? -18.922 20.078 17.609 1 93.12 244 PRO A O 1
ATOM 1848 N N . ARG A 1 245 ? -19.156 18.094 16.453 1 87 245 ARG A N 1
ATOM 1849 C CA . ARG A 1 245 ? -19.953 18.734 15.406 1 87 245 ARG A CA 1
ATOM 1850 C C . ARG A 1 245 ? -21.281 19.25 15.977 1 87 245 ARG A C 1
ATOM 1852 O O . ARG A 1 245 ? -21.875 18.609 16.844 1 87 245 ARG A O 1
ATOM 1859 N N . THR A 1 246 ? -21.562 20.5 15.75 1 75.31 246 THR A N 1
ATOM 1860 C CA . THR A 1 246 ? -22.812 21.078 16.188 1 75.31 246 THR A CA 1
ATOM 1861 C C . THR A 1 246 ? -23.969 20.656 15.281 1 75.31 246 THR A C 1
ATOM 1863 O O . THR A 1 246 ? -23.781 20.516 14.07 1 75.31 246 THR A O 1
ATOM 1866 N N . GLU A 1 247 ? -24.906 19.703 15.656 1 57.41 247 GLU A N 1
ATOM 1867 C CA . GLU A 1 247 ? -26.109 19.375 14.898 1 57.41 247 GLU A CA 1
ATOM 1868 C C . GLU A 1 247 ? -26.734 20.609 14.281 1 57.41 247 GLU A C 1
ATOM 1870 O O . GLU A 1 247 ? -26.828 21.656 14.938 1 57.41 247 GLU A O 1
ATOM 1875 N N . ASP A 1 248 ? -26.578 20.812 13.008 1 51.34 248 ASP A N 1
ATOM 1876 C CA . ASP A 1 248 ? -27.391 21.891 12.445 1 51.34 248 ASP A CA 1
ATOM 1877 C C . ASP A 1 248 ? -28.828 21.781 12.922 1 51.34 248 ASP A C 1
ATOM 1879 O O . ASP A 1 248 ? -29.484 20.75 12.75 1 51.34 248 ASP A O 1
ATOM 1883 N N . PRO A 1 249 ? -29.438 22.656 13.719 1 48.78 249 PRO A N 1
ATOM 1884 C CA . PRO A 1 249 ? -30.859 22.656 14.094 1 48.78 249 PRO A CA 1
ATOM 1885 C C . PRO A 1 249 ? -31.797 22.516 12.898 1 48.78 249 PRO A C 1
ATOM 1887 O O . PRO A 1 249 ? -32.906 21.984 13.031 1 48.78 249 PRO A O 1
ATOM 1890 N N . ASP A 1 250 ? -31.594 23.141 11.734 1 45.06 250 ASP A N 1
ATOM 1891 C CA . ASP A 1 250 ? -32.594 23.266 10.664 1 45.06 250 ASP A CA 1
ATOM 1892 C C . ASP A 1 250 ? -32.719 21.953 9.891 1 45.06 250 ASP A C 1
ATOM 1894 O O . ASP A 1 250 ? -33.531 21.859 8.953 1 45.06 250 ASP A O 1
ATOM 1898 N N . GLU A 1 251 ? -31.891 21.016 9.906 1 35.66 251 GLU A N 1
ATOM 1899 C CA . GLU A 1 251 ? -32.125 19.906 8.992 1 35.66 251 GLU A CA 1
ATOM 1900 C C . GLU A 1 251 ? -33.25 19.016 9.477 1 35.66 251 GLU A C 1
ATOM 1902 O O . GLU A 1 251 ? -33.625 18.047 8.812 1 35.66 251 GLU A O 1
ATOM 1907 N N . VAL A 1 252 ? -33.625 19.094 10.766 1 38.56 252 VAL A N 1
ATOM 1908 C CA . VAL A 1 252 ? -34.844 18.391 11.109 1 38.56 252 VAL A CA 1
ATOM 1909 C C . VAL A 1 252 ? -36.062 19.266 10.781 1 38.56 252 VAL A C 1
ATOM 1911 O O . VAL A 1 252 ? -37.188 18.953 11.164 1 38.56 252 VAL A O 1
ATOM 1914 N N . SER A 1 253 ? -35.812 20.406 10.039 1 25.09 253 SER A N 1
ATOM 1915 C CA . SER A 1 253 ? -37.156 20.875 9.633 1 25.09 253 SER A CA 1
ATOM 1916 C C . SER A 1 253 ? -37.656 20.094 8.43 1 25.09 253 SER A C 1
ATOM 1918 O O . SER A 1 253 ? -36.906 19.734 7.535 1 25.09 253 SER A O 1
ATOM 1920 N N . MET B 1 1 ? 30.406 -6.211 17.797 1 64.19 1 MET B N 1
ATOM 1921 C CA . MET B 1 1 ? 30.359 -5.797 19.203 1 64.19 1 MET B CA 1
ATOM 1922 C C . MET B 1 1 ? 29.266 -6.539 19.953 1 64.19 1 MET B C 1
ATOM 1924 O O . MET B 1 1 ? 28.281 -6.984 19.344 1 64.19 1 MET B O 1
ATOM 1928 N N . ARG B 1 2 ? 29.531 -6.715 21.25 1 74.81 2 ARG B N 1
ATOM 1929 C CA . ARG B 1 2 ? 28.594 -7.418 22.125 1 74.81 2 ARG B CA 1
ATOM 1930 C C . ARG B 1 2 ? 27.234 -6.707 22.156 1 74.81 2 ARG B C 1
ATOM 1932 O O . ARG B 1 2 ? 27.188 -5.488 22.328 1 74.81 2 ARG B O 1
ATOM 1939 N N . ASN B 1 3 ? 26.219 -7.43 21.781 1 83.5 3 ASN B N 1
ATOM 1940 C CA . ASN B 1 3 ? 24.875 -6.867 21.844 1 83.5 3 ASN B CA 1
ATOM 1941 C C . ASN B 1 3 ? 24.406 -6.691 23.281 1 83.5 3 ASN B C 1
ATOM 1943 O O . ASN B 1 3 ? 23.781 -7.59 23.844 1 83.5 3 ASN B O 1
ATOM 1947 N N . GLN B 1 4 ? 24.812 -5.555 23.844 1 83.06 4 GLN B N 1
ATOM 1948 C CA . GLN B 1 4 ? 24.516 -5.277 25.234 1 83.06 4 GLN B CA 1
ATOM 1949 C C . GLN B 1 4 ? 23.016 -5.211 25.484 1 83.06 4 GLN B C 1
ATOM 1951 O O . GLN B 1 4 ? 22.531 -5.562 26.562 1 83.06 4 GLN B O 1
ATOM 1956 N N . ARG B 1 5 ? 22.312 -4.816 24.422 1 80.81 5 ARG B N 1
ATOM 1957 C CA . ARG B 1 5 ? 20.875 -4.719 24.531 1 80.81 5 ARG B CA 1
ATOM 1958 C C . ARG B 1 5 ? 20.234 -6.098 24.672 1 80.81 5 ARG B C 1
ATOM 1960 O O . ARG B 1 5 ? 19.328 -6.289 25.5 1 80.81 5 ARG B O 1
ATOM 1967 N N . LEU B 1 6 ? 20.75 -6.969 23.906 1 86.31 6 LEU B N 1
ATOM 1968 C CA . LEU B 1 6 ? 20.234 -8.336 23.984 1 86.31 6 LEU B CA 1
ATOM 1969 C C . LEU B 1 6 ? 20.578 -8.969 25.328 1 86.31 6 LEU B C 1
ATOM 1971 O O . LEU B 1 6 ? 19.75 -9.641 25.938 1 86.31 6 LEU B O 1
ATOM 1975 N N . VAL B 1 7 ? 21.766 -8.617 25.859 1 86.75 7 VAL B N 1
ATOM 1976 C CA . VAL B 1 7 ? 22.203 -9.141 27.141 1 86.75 7 VAL B CA 1
ATOM 1977 C C . VAL B 1 7 ? 21.297 -8.602 28.25 1 86.75 7 VAL B C 1
ATOM 1979 O O . VAL B 1 7 ? 20.844 -9.359 29.109 1 86.75 7 VAL B O 1
ATOM 1982 N N . ALA B 1 8 ? 21.047 -7.395 28.188 1 86.56 8 ALA B N 1
ATOM 1983 C CA . ALA B 1 8 ? 20.203 -6.762 29.188 1 86.56 8 ALA B CA 1
ATOM 1984 C C . ALA B 1 8 ? 18.781 -7.32 29.156 1 86.56 8 ALA B C 1
ATOM 1986 O O . ALA B 1 8 ? 18.188 -7.59 30.188 1 86.56 8 ALA B O 1
ATOM 1987 N N . ALA B 1 9 ? 18.25 -7.477 27.953 1 86.88 9 ALA B N 1
ATOM 1988 C CA . ALA B 1 9 ? 16.891 -8 27.766 1 86.88 9 ALA B CA 1
ATOM 1989 C C . ALA B 1 9 ? 16.797 -9.438 28.281 1 86.88 9 ALA B C 1
ATOM 1991 O O . ALA B 1 9 ? 15.789 -9.812 28.906 1 86.88 9 ALA B O 1
ATOM 1992 N N . MET B 1 10 ? 17.797 -10.172 28.016 1 91.12 10 MET B N 1
ATOM 1993 C CA . MET B 1 10 ? 17.828 -11.547 28.5 1 91.12 10 MET B CA 1
ATOM 1994 C C . MET B 1 10 ? 17.859 -11.578 30.031 1 91.12 10 MET B C 1
ATOM 1996 O O . MET B 1 10 ? 17.141 -12.383 30.641 1 91.12 10 MET B O 1
ATOM 2000 N N . SER B 1 11 ? 18.641 -10.703 30.578 1 89.44 11 SER B N 1
ATOM 2001 C CA . SER B 1 11 ? 18.719 -10.609 32.031 1 89.44 11 SER B CA 1
ATOM 2002 C C . SER B 1 11 ? 17.375 -10.227 32.625 1 89.44 11 SER B C 1
ATOM 2004 O O . SER B 1 11 ? 16.953 -10.812 33.625 1 89.44 11 SER B O 1
ATOM 2006 N N . GLN B 1 12 ? 16.734 -9.336 32.062 1 87.25 12 GLN B N 1
ATOM 2007 C CA . GLN B 1 12 ? 15.438 -8.859 32.531 1 87.25 12 GLN B CA 1
ATOM 2008 C C . GLN B 1 12 ? 14.383 -9.953 32.438 1 87.25 12 GLN B C 1
ATOM 2010 O O . GLN B 1 12 ? 13.523 -10.07 33.312 1 87.25 12 GLN B O 1
ATOM 2015 N N . ALA B 1 13 ? 14.445 -10.711 31.406 1 87.44 13 ALA B N 1
ATOM 2016 C CA . ALA B 1 13 ? 13.477 -11.773 31.172 1 87.44 13 ALA B CA 1
ATOM 2017 C C . ALA B 1 13 ? 13.859 -13.047 31.922 1 87.44 13 ALA B C 1
ATOM 2019 O O . ALA B 1 13 ? 13.102 -14.016 31.938 1 87.44 13 ALA B O 1
ATOM 2020 N N . GLY B 1 14 ? 15.086 -13.008 32.531 1 89.12 14 GLY B N 1
ATOM 2021 C CA . GLY B 1 14 ? 15.578 -14.172 33.25 1 89.12 14 GLY B CA 1
ATOM 2022 C C . GLY B 1 14 ? 15.938 -15.328 32.312 1 89.12 14 GLY B C 1
ATOM 2023 O O . GLY B 1 14 ? 15.773 -16.5 32.688 1 89.12 14 GLY B O 1
ATOM 2024 N N . LEU B 1 15 ? 16.25 -15.062 31.141 1 91.56 15 LEU B N 1
ATOM 2025 C CA . LEU B 1 15 ? 16.578 -16.125 30.203 1 91.56 15 LEU B CA 1
ATOM 2026 C C . LEU B 1 15 ? 18.078 -16.172 29.953 1 91.56 15 LEU B C 1
ATOM 2028 O O . LEU B 1 15 ? 18.719 -15.148 29.688 1 91.56 15 LEU B O 1
ATOM 2032 N N . SER B 1 16 ? 18.625 -17.344 30.203 1 91.56 16 SER B N 1
ATOM 2033 C CA . SER B 1 16 ? 19.984 -17.594 29.766 1 91.56 16 SER B CA 1
ATOM 2034 C C . SER B 1 16 ? 20.062 -17.734 28.25 1 91.56 16 SER B C 1
ATOM 2036 O O . SER B 1 16 ? 19.047 -17.812 27.562 1 91.56 16 SER B O 1
ATOM 2038 N N . GLN B 1 17 ? 21.328 -17.719 27.75 1 92.5 17 GLN B N 1
ATOM 2039 C CA . GLN B 1 17 ? 21.516 -17.922 26.312 1 92.5 17 GLN B CA 1
ATOM 2040 C C . GLN B 1 17 ? 20.969 -19.266 25.859 1 92.5 17 GLN B C 1
ATOM 2042 O O . GLN B 1 17 ? 20.344 -19.359 24.797 1 92.5 17 GLN B O 1
ATOM 2047 N N . VAL B 1 18 ? 21.109 -20.281 26.719 1 91.69 18 VAL B N 1
ATOM 2048 C CA . VAL B 1 18 ? 20.641 -21.625 26.422 1 91.69 18 VAL B CA 1
ATOM 2049 C C . VAL B 1 18 ? 19.109 -21.656 26.406 1 91.69 18 VAL B C 1
ATOM 2051 O O . VAL B 1 18 ? 18.5 -22.219 25.5 1 91.69 18 VAL B O 1
ATOM 2054 N N . ARG B 1 19 ? 18.5 -21.062 27.359 1 92.5 19 ARG B N 1
ATOM 2055 C CA . ARG B 1 19 ? 17.047 -21.031 27.453 1 92.5 19 ARG B CA 1
ATOM 2056 C C . ARG B 1 19 ? 16.438 -20.219 26.312 1 92.5 19 ARG B C 1
ATOM 2058 O O . ARG B 1 19 ? 15.383 -20.578 25.797 1 92.5 19 ARG B O 1
ATOM 2065 N N . LEU B 1 20 ? 17.078 -19.062 25.969 1 93.31 20 LEU B N 1
ATOM 2066 C CA . LEU B 1 20 ? 16.594 -18.266 24.844 1 93.31 20 LEU B CA 1
ATOM 2067 C C . LEU B 1 20 ? 16.672 -19.062 23.547 1 93.31 20 LEU B C 1
ATOM 2069 O O . LEU B 1 20 ? 15.734 -19.031 22.734 1 93.31 20 LEU B O 1
ATOM 2073 N N . ALA B 1 21 ? 17.734 -19.797 23.406 1 93.19 21 ALA B N 1
ATOM 2074 C CA . ALA B 1 21 ? 17.906 -20.625 22.219 1 93.19 21 ALA B CA 1
ATOM 2075 C C . ALA B 1 21 ? 16.781 -21.641 22.109 1 93.19 21 ALA B C 1
ATOM 2077 O O . ALA B 1 21 ? 16.234 -21.859 21.016 1 93.19 21 ALA B O 1
ATOM 2078 N N . ALA B 1 22 ? 16.5 -22.234 23.203 1 89.75 22 ALA B N 1
ATOM 2079 C CA . ALA B 1 22 ? 15.406 -23.203 23.25 1 89.75 22 ALA B CA 1
ATOM 2080 C C . ALA B 1 22 ? 14.07 -22.562 22.891 1 89.75 22 ALA B C 1
ATOM 2082 O O . ALA B 1 22 ? 13.273 -23.125 22.141 1 89.75 22 ALA B O 1
ATOM 2083 N N . ALA B 1 23 ? 13.836 -21.422 23.422 1 86.06 23 ALA B N 1
ATOM 2084 C CA . ALA B 1 23 ? 12.578 -20.703 23.219 1 86.06 23 ALA B CA 1
ATOM 2085 C C . ALA B 1 23 ? 12.406 -20.312 21.75 1 86.06 23 ALA B C 1
ATOM 2087 O O . ALA B 1 23 ? 11.289 -20.281 21.234 1 86.06 23 ALA B O 1
ATOM 2088 N N . VAL B 1 24 ? 13.516 -19.953 21.109 1 86 24 VAL B N 1
ATOM 2089 C CA . VAL B 1 24 ? 13.492 -19.406 19.75 1 86 24 VAL B CA 1
ATOM 2090 C C . VAL B 1 24 ? 13.703 -20.531 18.734 1 86 24 VAL B C 1
ATOM 2092 O O . VAL B 1 24 ? 13.414 -20.375 17.547 1 86 24 VAL B O 1
ATOM 2095 N N . GLY B 1 25 ? 14.18 -21.672 19.203 1 87 25 GLY B N 1
ATOM 2096 C CA . GLY B 1 25 ? 14.375 -22.844 18.375 1 87 25 GLY B CA 1
ATOM 2097 C C . GLY B 1 25 ? 15.656 -22.781 17.562 1 87 25 GLY B C 1
ATOM 2098 O O . GLY B 1 25 ? 15.672 -23.125 16.391 1 87 25 GLY B O 1
ATOM 2099 N N . VAL B 1 26 ? 16.672 -22.266 18.188 1 89.81 26 VAL B N 1
ATOM 2100 C CA . VAL B 1 26 ? 17.969 -22.219 17.516 1 89.81 26 VAL B CA 1
ATOM 2101 C C . VAL B 1 26 ? 19.016 -22.891 18.406 1 89.81 26 VAL B C 1
ATOM 2103 O O . VAL B 1 26 ? 18.75 -23.203 19.578 1 89.81 26 VAL B O 1
ATOM 2106 N N . ASP B 1 27 ? 20.172 -23.156 17.812 1 88.5 27 ASP B N 1
ATOM 2107 C CA . ASP B 1 27 ? 21.312 -23.656 18.562 1 88.5 27 ASP B CA 1
ATOM 2108 C C . ASP B 1 27 ? 21.844 -22.594 19.516 1 88.5 27 ASP B C 1
ATOM 2110 O O . ASP B 1 27 ? 21.953 -21.422 19.141 1 88.5 27 ASP B O 1
ATOM 2114 N N . PRO B 1 28 ? 22.141 -23.062 20.766 1 91.44 28 PRO B N 1
ATOM 2115 C CA . PRO B 1 28 ? 22.703 -22.109 21.719 1 91.44 28 PRO B CA 1
ATOM 2116 C C . PRO B 1 28 ? 23.891 -21.328 21.172 1 91.44 28 PRO B C 1
ATOM 2118 O O . PRO B 1 28 ? 24.109 -20.172 21.531 1 91.44 28 PRO B O 1
ATOM 2121 N N . LYS B 1 29 ? 24.609 -21.828 20.234 1 89.75 29 LYS B N 1
ATOM 2122 C CA . LYS B 1 29 ? 25.734 -21.125 19.609 1 89.75 29 LYS B CA 1
ATOM 2123 C C . LYS B 1 29 ? 25.25 -19.906 18.828 1 89.75 29 LYS B C 1
ATOM 2125 O O . LYS B 1 29 ? 25.953 -18.891 18.75 1 89.75 29 LYS B O 1
ATOM 2130 N N . THR B 1 30 ? 24.094 -20.016 18.25 1 89.94 30 THR B N 1
ATOM 2131 C CA . THR B 1 30 ? 23.484 -18.938 17.5 1 89.94 30 THR B CA 1
ATOM 2132 C C . THR B 1 30 ? 23.219 -17.734 18.391 1 89.94 30 THR B C 1
ATOM 2134 O O . THR B 1 30 ? 23.531 -16.594 18.031 1 89.94 30 THR B O 1
ATOM 2137 N N . VAL B 1 31 ? 22.656 -18.016 19.578 1 92.12 31 VAL B N 1
ATOM 2138 C CA . VAL B 1 31 ? 22.375 -16.938 20.531 1 92.12 31 VAL B CA 1
ATOM 2139 C C . VAL B 1 31 ? 23.688 -16.328 21.016 1 92.12 31 VAL B C 1
ATOM 2141 O O . VAL B 1 31 ? 23.781 -15.109 21.172 1 92.12 31 VAL B O 1
ATOM 2144 N N . GLU B 1 32 ? 24.688 -17.109 21.156 1 90.56 32 GLU B N 1
ATOM 2145 C CA . GLU B 1 32 ? 26 -16.625 21.562 1 90.56 32 GLU B CA 1
ATOM 2146 C C . GLU B 1 32 ? 26.547 -15.617 20.547 1 90.56 32 GLU B C 1
ATOM 2148 O O . GLU B 1 32 ? 27.125 -14.586 20.922 1 90.56 32 GLU B O 1
ATOM 2153 N N . ARG B 1 33 ? 26.312 -15.852 19.281 1 87.62 33 ARG B N 1
ATOM 2154 C CA . ARG B 1 33 ? 26.766 -14.938 18.25 1 87.62 33 ARG B CA 1
ATOM 2155 C C . ARG B 1 33 ? 26 -13.625 18.281 1 87.62 33 ARG B C 1
ATOM 2157 O O . ARG B 1 33 ? 26.562 -12.555 18.031 1 87.62 33 ARG B O 1
ATOM 2164 N N . TRP B 1 34 ? 24.625 -13.789 18.547 1 87.12 34 TRP B N 1
ATOM 2165 C CA . TRP B 1 34 ? 23.828 -12.578 18.672 1 87.12 34 TRP B CA 1
ATOM 2166 C C . TRP B 1 34 ? 24.359 -11.68 19.781 1 87.12 34 TRP B C 1
ATOM 2168 O O . TRP B 1 34 ? 24.422 -10.461 19.625 1 87.12 34 TRP B O 1
ATOM 2178 N N . VAL B 1 35 ? 24.781 -12.328 20.891 1 87.75 35 VAL B N 1
ATOM 2179 C CA . VAL B 1 35 ? 25.172 -11.625 22.109 1 87.75 35 VAL B CA 1
ATOM 2180 C C . VAL B 1 35 ? 26.625 -11.164 21.984 1 87.75 35 VAL B C 1
ATOM 2182 O O . VAL B 1 35 ? 26.922 -9.984 22.188 1 87.75 35 VAL B O 1
ATOM 2185 N N . ALA B 1 36 ? 27.453 -12.047 21.547 1 87.12 36 ALA B N 1
ATOM 2186 C CA . ALA B 1 36 ? 28.891 -11.789 21.641 1 87.12 36 ALA B CA 1
ATOM 2187 C C . ALA B 1 36 ? 29.375 -10.992 20.422 1 87.12 36 ALA B C 1
ATOM 2189 O O . ALA B 1 36 ? 30.25 -10.148 20.547 1 87.12 36 ALA B O 1
ATOM 2190 N N . GLN B 1 37 ? 28.781 -11.266 19.312 1 78.81 37 GLN B N 1
ATOM 2191 C CA . GLN B 1 37 ? 29.266 -10.641 18.094 1 78.81 37 GLN B CA 1
ATOM 2192 C C . GLN B 1 37 ? 28.312 -9.562 17.594 1 78.81 37 GLN B C 1
ATOM 2194 O O . GLN B 1 37 ? 28.578 -8.883 16.609 1 78.81 37 GLN B O 1
ATOM 2199 N N . GLY B 1 38 ? 27.266 -9.461 18.25 1 72.25 38 GLY B N 1
ATOM 2200 C CA . GLY B 1 38 ? 26.297 -8.445 17.875 1 72.25 38 GLY B CA 1
ATOM 2201 C C . GLY B 1 38 ? 25.609 -8.719 16.547 1 72.25 38 GLY B C 1
ATOM 2202 O O . GLY B 1 38 ? 25.109 -7.805 15.898 1 72.25 38 GLY B O 1
ATOM 2203 N N . ARG B 1 39 ? 25.828 -10.047 16.219 1 73.56 39 ARG B N 1
ATOM 2204 C CA . ARG B 1 39 ? 25.234 -10.438 14.938 1 73.56 39 ARG B CA 1
ATOM 2205 C C . ARG B 1 39 ? 23.719 -10.25 14.969 1 73.56 39 ARG B C 1
ATOM 2207 O O . ARG B 1 39 ? 23.062 -10.656 15.93 1 73.56 39 ARG B O 1
ATOM 2214 N N . THR B 1 40 ? 23.203 -9.641 13.992 1 71.56 40 THR B N 1
ATOM 2215 C CA . THR B 1 40 ? 21.766 -9.5 13.883 1 71.56 40 THR B CA 1
ATOM 2216 C C . THR B 1 40 ? 21.125 -10.789 13.359 1 71.56 40 THR B C 1
ATOM 2218 O O . THR B 1 40 ? 21.516 -11.281 12.297 1 71.56 40 THR B O 1
ATOM 2221 N N . PRO B 1 41 ? 20.312 -11.359 14.289 1 74.44 41 PRO B N 1
ATOM 2222 C CA . PRO B 1 41 ? 19.688 -12.609 13.867 1 74.44 41 PRO B CA 1
ATOM 2223 C C . PRO B 1 41 ? 18.844 -12.453 12.609 1 74.44 41 PRO B C 1
ATOM 2225 O O . PRO B 1 41 ? 18.484 -11.336 12.234 1 74.44 41 PRO B O 1
ATOM 2228 N N . HIS B 1 42 ? 18.625 -13.586 11.977 1 66.94 42 HIS B N 1
ATOM 2229 C CA . HIS B 1 42 ? 17.578 -13.656 10.953 1 66.94 42 HIS B CA 1
ATOM 2230 C C . HIS B 1 42 ? 16.266 -13.109 11.469 1 66.94 42 HIS B C 1
ATOM 2232 O O . HIS B 1 42 ? 15.922 -13.289 12.641 1 66.94 42 HIS B O 1
ATOM 2238 N N . PRO B 1 43 ? 15.547 -12.406 10.633 1 60.41 43 PRO B N 1
ATOM 2239 C CA . PRO B 1 43 ? 14.32 -11.742 11.078 1 60.41 43 PRO B CA 1
ATOM 2240 C C . PRO B 1 43 ? 13.383 -12.672 11.844 1 60.41 43 PRO B C 1
ATOM 2242 O O . PRO B 1 43 ? 12.828 -12.289 12.875 1 60.41 43 PRO B O 1
ATOM 2245 N N . ARG B 1 44 ? 13.242 -13.867 11.367 1 62.22 44 ARG B N 1
ATOM 2246 C CA . ARG B 1 44 ? 12.398 -14.812 12.086 1 62.22 44 ARG B CA 1
ATOM 2247 C C . ARG B 1 44 ? 12.867 -14.992 13.523 1 62.22 44 ARG B C 1
ATOM 2249 O O . ARG B 1 44 ? 12.055 -15.094 14.445 1 62.22 44 ARG B O 1
ATOM 2256 N N . HIS B 1 45 ? 14.133 -15.008 13.688 1 76.75 45 HIS B N 1
ATOM 2257 C CA . HIS B 1 45 ? 14.672 -15.195 15.031 1 76.75 45 HIS B CA 1
ATOM 2258 C C . HIS B 1 45 ? 14.555 -13.922 15.852 1 76.75 45 HIS B C 1
ATOM 2260 O O . HIS B 1 45 ? 14.375 -13.977 17.078 1 76.75 45 HIS B O 1
ATOM 2266 N N . ARG B 1 46 ? 14.594 -12.844 15.094 1 73.75 46 ARG B N 1
ATOM 2267 C CA . ARG B 1 46 ? 14.469 -11.586 15.828 1 73.75 46 ARG B CA 1
ATOM 2268 C C . ARG B 1 46 ? 13.094 -11.453 16.469 1 73.75 46 ARG B C 1
ATOM 2270 O O . ARG B 1 46 ? 12.969 -11.062 17.625 1 73.75 46 ARG B O 1
ATOM 2277 N N . VAL B 1 47 ? 12.109 -11.867 15.664 1 65.38 47 VAL B N 1
ATOM 2278 C CA . VAL B 1 47 ? 10.742 -11.812 16.172 1 65.38 47 VAL B CA 1
ATOM 2279 C C . VAL B 1 47 ? 10.578 -12.805 17.328 1 65.38 47 VAL B C 1
ATOM 2281 O O . VAL B 1 47 ? 10.008 -12.469 18.359 1 65.38 47 VAL B O 1
ATOM 2284 N N . ALA B 1 48 ? 11.047 -13.93 17.125 1 76.44 48 ALA B N 1
ATOM 2285 C CA . ALA B 1 48 ? 10.977 -14.953 18.172 1 76.44 48 ALA B CA 1
ATOM 2286 C C . ALA B 1 48 ? 11.695 -14.516 19.438 1 76.44 48 ALA B C 1
ATOM 2288 O O . ALA B 1 48 ? 11.211 -14.734 20.547 1 76.44 48 ALA B O 1
ATOM 2289 N N . VAL B 1 49 ? 12.82 -13.844 19.266 1 82.88 49 VAL B N 1
ATOM 2290 C CA . VAL B 1 49 ? 13.586 -13.352 20.406 1 82.88 49 VAL B CA 1
ATOM 2291 C C . VAL B 1 49 ? 12.812 -12.242 21.109 1 82.88 49 VAL B C 1
ATOM 2293 O O . VAL B 1 49 ? 12.719 -12.227 22.344 1 82.88 49 VAL B O 1
ATOM 2296 N N . SER B 1 50 ? 12.258 -11.398 20.219 1 77.19 50 SER B N 1
ATOM 2297 C CA . SER B 1 50 ? 11.453 -10.312 20.766 1 77.19 50 SER B CA 1
ATOM 2298 C C . SER B 1 50 ? 10.281 -10.852 21.578 1 77.19 50 SER B C 1
ATOM 2300 O O . SER B 1 50 ? 10 -10.359 22.672 1 77.19 50 SER B O 1
ATOM 2302 N N . GLU B 1 51 ? 9.68 -11.781 21.094 1 77.25 51 GLU B N 1
ATOM 2303 C CA . GLU B 1 51 ? 8.562 -12.406 21.781 1 77.25 51 GLU B CA 1
ATOM 2304 C C . GLU B 1 51 ? 9.023 -13.102 23.062 1 77.25 51 GLU B C 1
ATOM 2306 O O . GLU B 1 51 ? 8.383 -12.984 24.109 1 77.25 51 GLU B O 1
ATOM 2311 N N . ALA B 1 52 ? 10.062 -13.734 23 1 83 52 ALA B N 1
ATOM 2312 C CA . ALA B 1 52 ? 10.586 -14.484 24.156 1 83 52 ALA B CA 1
ATOM 2313 C C . ALA B 1 52 ? 11.039 -13.539 25.25 1 83 52 ALA B C 1
ATOM 2315 O O . ALA B 1 52 ? 10.898 -13.852 26.438 1 83 52 ALA B O 1
ATOM 2316 N N . LEU B 1 53 ? 11.492 -12.422 24.797 1 86.38 53 LEU B N 1
ATOM 2317 C CA . LEU B 1 53 ? 12.078 -11.5 25.766 1 86.38 53 LEU B CA 1
ATOM 2318 C C . LEU B 1 53 ? 11.086 -10.406 26.141 1 86.38 53 LEU B C 1
ATOM 2320 O O . LEU B 1 53 ? 11.32 -9.648 27.094 1 86.38 53 LEU B O 1
ATOM 2324 N N . GLY B 1 54 ? 10.094 -10.359 25.312 1 71.94 54 GLY B N 1
ATOM 2325 C CA . GLY B 1 54 ? 9.078 -9.359 25.578 1 71.94 54 GLY B CA 1
ATOM 2326 C C . GLY B 1 54 ? 9.523 -7.945 25.266 1 71.94 54 GLY B C 1
ATOM 2327 O O . GLY B 1 54 ? 9.195 -7.004 25.984 1 71.94 54 GLY B O 1
ATOM 2328 N N . CYS B 1 55 ? 10.453 -7.902 24.359 1 71.31 55 CYS B N 1
ATOM 2329 C CA . CYS B 1 55 ? 10.93 -6.57 23.984 1 71.31 55 CYS B CA 1
ATOM 2330 C C . CYS B 1 55 ? 10.898 -6.367 22.484 1 71.31 55 CYS B C 1
ATOM 2332 O O . CYS B 1 55 ? 10.812 -7.336 21.719 1 71.31 55 CYS B O 1
ATOM 2334 N N . ASP B 1 56 ? 10.945 -5.141 22.078 1 65.44 56 ASP B N 1
ATOM 2335 C CA . ASP B 1 56 ? 10.898 -4.789 20.656 1 65.44 56 ASP B CA 1
ATOM 2336 C C . ASP B 1 56 ? 12.211 -5.137 19.969 1 65.44 56 ASP B C 1
ATOM 2338 O O . ASP B 1 56 ? 13.281 -5.012 20.562 1 65.44 56 ASP B O 1
ATOM 2342 N N . VAL B 1 57 ? 12.117 -5.688 18.781 1 68.12 57 VAL B N 1
ATOM 2343 C CA . VAL B 1 57 ? 13.289 -6.039 17.984 1 68.12 57 VAL B CA 1
ATOM 2344 C C . VAL B 1 57 ? 14.227 -4.836 17.891 1 68.12 57 VAL B C 1
ATOM 2346 O O . VAL B 1 57 ? 15.445 -4.988 17.984 1 68.12 57 VAL B O 1
ATOM 2349 N N . ALA B 1 58 ? 13.648 -3.66 17.766 1 66.25 58 ALA B N 1
ATOM 2350 C CA . ALA B 1 58 ? 14.453 -2.445 17.672 1 66.25 58 ALA B CA 1
ATOM 2351 C C . ALA B 1 58 ? 15.266 -2.219 18.938 1 66.25 58 ALA B C 1
ATOM 2353 O O . ALA B 1 58 ? 16.375 -1.693 18.891 1 66.25 58 ALA B O 1
ATOM 2354 N N . ALA B 1 59 ? 14.711 -2.613 20.016 1 68.19 59 ALA B N 1
ATOM 2355 C CA . ALA B 1 59 ? 15.406 -2.477 21.281 1 68.19 59 ALA B CA 1
ATOM 2356 C C . ALA B 1 59 ? 16.641 -3.377 21.344 1 68.19 59 ALA B C 1
ATOM 2358 O O . ALA B 1 59 ? 17.609 -3.068 22.031 1 68.19 59 ALA B O 1
ATOM 2359 N N . LEU B 1 60 ? 16.516 -4.453 20.688 1 71.56 60 LEU B N 1
ATOM 2360 C CA . LEU B 1 60 ? 17.562 -5.461 20.766 1 71.56 60 LEU B CA 1
ATOM 2361 C C . LEU B 1 60 ? 18.625 -5.227 19.703 1 71.56 60 LEU B C 1
ATOM 2363 O O . LEU B 1 60 ? 19.828 -5.426 19.953 1 71.56 60 LEU B O 1
ATOM 2367 N N . TRP B 1 61 ? 18.188 -5.043 18.594 1 67.81 61 TRP B N 1
ATOM 2368 C CA . TRP B 1 61 ? 19.141 -4.98 17.484 1 67.81 61 TRP B CA 1
ATOM 2369 C C . TRP B 1 61 ? 19.062 -3.637 16.766 1 67.81 61 TRP B C 1
ATOM 2371 O O . TRP B 1 61 ? 19.734 -3.418 15.758 1 67.81 61 TRP B O 1
ATOM 2381 N N . GLY B 1 62 ? 18.406 -2.795 17.328 1 58.25 62 GLY B N 1
ATOM 2382 C CA . GLY B 1 62 ? 18.297 -1.452 16.781 1 58.25 62 GLY B CA 1
ATOM 2383 C C . GLY B 1 62 ? 17.422 -1.384 15.547 1 58.25 62 GLY B C 1
ATOM 2384 O O . GLY B 1 62 ? 17.125 -2.412 14.938 1 58.25 62 GLY B O 1
ATOM 2385 N N . ASP B 1 63 ? 16.578 -0.438 15.266 1 56.5 63 ASP B N 1
ATOM 2386 C CA . ASP B 1 63 ? 15.617 -0.116 14.203 1 56.5 63 ASP B CA 1
ATOM 2387 C C . ASP B 1 63 ? 16.312 -0.072 12.844 1 56.5 63 ASP B C 1
ATOM 2389 O O . ASP B 1 63 ? 15.711 -0.429 11.828 1 56.5 63 ASP B O 1
ATOM 2393 N N . VAL B 1 64 ? 17.516 0.114 12.93 1 54.78 64 VAL B N 1
ATOM 2394 C CA . VAL B 1 64 ? 18.234 0.379 11.688 1 54.78 64 VAL B CA 1
ATOM 2395 C C . VAL B 1 64 ? 18.438 -0.926 10.93 1 54.78 64 VAL B C 1
ATOM 2397 O O . VAL B 1 64 ? 18.281 -0.97 9.703 1 54.78 64 VAL B O 1
ATOM 2400 N N . ASP B 1 65 ? 18.625 -2.029 11.594 1 61.94 65 ASP B N 1
ATOM 2401 C CA . ASP B 1 65 ? 18.906 -3.305 10.945 1 61.94 65 ASP B CA 1
ATOM 2402 C C . ASP B 1 65 ? 17.656 -3.871 10.281 1 61.94 65 ASP B C 1
ATOM 2404 O O . ASP B 1 65 ? 17.719 -4.395 9.164 1 61.94 65 ASP B O 1
ATOM 2408 N N . ARG B 1 66 ? 16.562 -3.506 10.898 1 67 66 ARG B N 1
ATOM 2409 C CA . ARG B 1 66 ? 15.32 -4.008 10.32 1 67 66 ARG B CA 1
ATOM 2410 C C . ARG B 1 66 ? 14.938 -3.215 9.07 1 67 66 ARG B C 1
ATOM 2412 O O . ARG B 1 66 ? 14.445 -3.785 8.094 1 67 66 ARG B O 1
ATOM 2419 N N . ALA B 1 67 ? 15.234 -1.962 9.211 1 71.5 67 ALA B N 1
ATOM 2420 C CA . ALA B 1 67 ? 14.938 -1.122 8.047 1 71.5 67 ALA B CA 1
ATOM 2421 C C . ALA B 1 67 ? 15.828 -1.493 6.863 1 71.5 67 ALA B C 1
ATOM 2423 O O . ALA B 1 67 ? 15.367 -1.512 5.719 1 71.5 67 ALA B O 1
ATOM 2424 N N . GLU B 1 68 ? 17 -1.831 7.199 1 73.25 68 GLU B N 1
ATOM 2425 C CA . GLU B 1 68 ? 17.906 -2.234 6.133 1 73.25 68 GLU B CA 1
ATOM 2426 C C . GLU B 1 68 ? 17.5 -3.574 5.531 1 73.25 68 GLU B C 1
ATOM 2428 O O . GLU B 1 68 ? 17.531 -3.752 4.312 1 73.25 68 GLU B O 1
ATOM 2433 N N . ALA B 1 69 ? 17.172 -4.48 6.379 1 71.94 69 ALA B N 1
ATOM 2434 C CA . ALA B 1 69 ? 16.719 -5.785 5.902 1 71.94 69 ALA B CA 1
ATOM 2435 C C . ALA B 1 69 ? 15.461 -5.648 5.043 1 71.94 69 ALA B C 1
ATOM 2437 O O . ALA B 1 69 ? 15.344 -6.297 4 1 71.94 69 ALA B O 1
ATOM 2438 N N . ALA B 1 70 ? 14.602 -4.855 5.5 1 77.56 70 ALA B N 1
ATOM 2439 C CA . ALA B 1 70 ? 13.383 -4.617 4.73 1 77.56 70 ALA B CA 1
ATOM 2440 C C . ALA B 1 70 ? 13.711 -3.996 3.373 1 77.56 70 ALA B C 1
ATOM 2442 O O . ALA B 1 70 ? 13.117 -4.363 2.357 1 77.56 70 ALA B O 1
ATOM 2443 N N . ALA B 1 71 ? 14.617 -3.17 3.412 1 82.06 71 ALA B N 1
ATOM 2444 C CA . ALA B 1 71 ? 15.008 -2.525 2.16 1 82.06 71 ALA B CA 1
ATOM 2445 C C . ALA B 1 71 ? 15.609 -3.537 1.188 1 82.06 71 ALA B C 1
ATOM 2447 O O . ALA B 1 71 ? 15.414 -3.43 -0.026 1 82.06 71 ALA B O 1
ATOM 2448 N N . GLN B 1 72 ? 16.188 -4.531 1.685 1 81.44 72 GLN B N 1
ATOM 2449 C CA . GLN B 1 72 ? 16.828 -5.535 0.85 1 81.44 72 GLN B CA 1
ATOM 2450 C C . GLN B 1 72 ? 15.812 -6.469 0.21 1 81.44 72 GLN B C 1
ATOM 2452 O O . GLN B 1 72 ? 16.109 -7.152 -0.771 1 81.44 72 GLN B O 1
ATOM 2457 N N . GLU B 1 73 ? 14.617 -6.469 0.785 1 90.19 73 GLU B N 1
ATOM 2458 C CA . GLU B 1 73 ? 13.547 -7.289 0.214 1 90.19 73 GLU B CA 1
ATOM 2459 C C . GLU B 1 73 ? 13.062 -6.723 -1.116 1 90.19 73 GLU B C 1
ATOM 2461 O O . GLU B 1 73 ? 12.508 -7.445 -1.94 1 90.19 73 GLU B O 1
ATOM 2466 N N . ILE B 1 74 ? 13.25 -5.398 -1.245 1 92.31 74 ILE B N 1
ATOM 2467 C CA . ILE B 1 74 ? 12.742 -4.746 -2.445 1 92.31 74 ILE B CA 1
ATOM 2468 C C . ILE B 1 74 ? 13.719 -4.949 -3.6 1 92.31 74 ILE B C 1
ATOM 2470 O O . ILE B 1 74 ? 14.812 -4.383 -3.596 1 92.31 74 ILE B O 1
ATOM 2474 N N . VAL B 1 75 ? 13.289 -5.711 -4.625 1 90.75 75 VAL B N 1
ATOM 2475 C CA . VAL B 1 75 ? 14.195 -6.027 -5.727 1 90.75 75 VAL B CA 1
ATOM 2476 C C . VAL B 1 75 ? 13.711 -5.348 -7.004 1 90.75 75 VAL B C 1
ATOM 2478 O O . VAL B 1 75 ? 14.375 -5.41 -8.039 1 90.75 75 VAL B O 1
ATOM 2481 N N . GLY B 1 76 ? 12.539 -4.715 -6.941 1 89.06 76 GLY B N 1
ATOM 2482 C CA . GLY B 1 76 ? 11.977 -3.936 -8.039 1 89.06 76 GLY B CA 1
ATOM 2483 C C . GLY B 1 76 ? 10.953 -2.914 -7.582 1 89.06 76 GLY B C 1
ATOM 2484 O O . GLY B 1 76 ? 10.227 -3.148 -6.617 1 89.06 76 GLY B O 1
ATOM 2485 N N . VAL B 1 77 ? 11.023 -1.792 -8.203 1 91.94 77 VAL B N 1
ATOM 2486 C CA . VAL B 1 77 ? 10.055 -0.73 -7.949 1 91.94 77 VAL B CA 1
ATOM 2487 C C . VAL B 1 77 ? 9.5 -0.205 -9.273 1 91.94 77 VAL B C 1
ATOM 2489 O O . VAL B 1 77 ? 10.266 0.15 -10.172 1 91.94 77 VAL B O 1
ATOM 2492 N N . TYR B 1 78 ? 8.172 -0.145 -9.352 1 89.88 78 TYR B N 1
ATOM 2493 C CA . TYR B 1 78 ? 7.512 0.35 -10.555 1 89.88 78 TYR B CA 1
ATOM 2494 C C . TYR B 1 78 ? 6.531 1.467 -10.219 1 89.88 78 TYR B C 1
ATOM 2496 O O . TYR B 1 78 ? 5.754 1.352 -9.266 1 89.88 78 TYR B O 1
ATOM 2504 N N . PRO B 1 79 ? 6.566 2.49 -10.992 1 85.81 79 PRO B N 1
ATOM 2505 C CA . PRO B 1 79 ? 5.66 3.605 -10.703 1 85.81 79 PRO B CA 1
ATOM 2506 C C . PRO B 1 79 ? 4.191 3.232 -10.891 1 85.81 79 PRO B C 1
ATOM 2508 O O . PRO B 1 79 ? 3.309 3.879 -10.32 1 85.81 79 PRO B O 1
ATOM 2511 N N . ALA B 1 80 ? 4.016 2.262 -11.727 1 89.75 80 ALA B N 1
ATOM 2512 C CA . ALA B 1 80 ? 2.689 1.71 -11.984 1 89.75 80 ALA B CA 1
ATOM 2513 C C . ALA B 1 80 ? 2.771 0.225 -12.328 1 89.75 80 ALA B C 1
ATOM 2515 O O . ALA B 1 80 ? 3.756 -0.23 -12.914 1 89.75 80 ALA B O 1
ATOM 2516 N N . ARG B 1 81 ? 1.729 -0.472 -11.875 1 92.19 81 ARG B N 1
ATOM 2517 C CA . ARG B 1 81 ? 1.696 -1.89 -12.219 1 92.19 81 ARG B CA 1
ATOM 2518 C C . ARG B 1 81 ? 1.822 -2.09 -13.727 1 92.19 81 ARG B C 1
ATOM 2520 O O . ARG B 1 81 ? 2.475 -3.031 -14.18 1 92.19 81 ARG B O 1
ATOM 2527 N N . ARG B 1 82 ? 1.215 -1.262 -14.523 1 85.81 82 ARG B N 1
ATOM 2528 C CA . ARG B 1 82 ? 1.229 -1.389 -15.984 1 85.81 82 ARG B CA 1
ATOM 2529 C C . ARG B 1 82 ? 2.637 -1.185 -16.531 1 85.81 82 ARG B C 1
ATOM 2531 O O . ARG B 1 82 ? 2.896 -1.472 -17.703 1 85.81 82 ARG B O 1
ATOM 2538 N N . ALA B 1 83 ? 3.512 -0.641 -15.727 1 83.12 83 ALA B N 1
ATOM 2539 C CA . ALA B 1 83 ? 4.887 -0.404 -16.156 1 83.12 83 ALA B CA 1
ATOM 2540 C C . ALA B 1 83 ? 5.711 -1.687 -16.094 1 83.12 83 ALA B C 1
ATOM 2542 O O . ALA B 1 83 ? 6.82 -1.747 -16.625 1 83.12 83 ALA B O 1
ATOM 2543 N N . VAL B 1 84 ? 5.262 -2.729 -15.43 1 85.25 84 VAL B N 1
ATOM 2544 C CA . VAL B 1 84 ? 5.941 -4.02 -15.43 1 85.25 84 VAL B CA 1
ATOM 2545 C C . VAL B 1 84 ? 5.875 -4.637 -16.828 1 85.25 84 VAL B C 1
ATOM 2547 O O . VAL B 1 84 ? 4.789 -4.828 -17.375 1 85.25 84 VAL B O 1
ATOM 2550 N N . PRO B 1 85 ? 6.965 -4.934 -17.375 1 78.38 85 PRO B N 1
ATOM 2551 C CA . PRO B 1 85 ? 6.957 -5.5 -18.734 1 78.38 85 PRO B CA 1
ATOM 2552 C C . PRO B 1 85 ? 6.188 -6.816 -18.812 1 78.38 85 PRO B C 1
ATOM 2554 O O . PRO B 1 85 ? 6.242 -7.629 -17.891 1 78.38 85 PRO B O 1
ATOM 2557 N N . SER B 1 86 ? 5.582 -7.004 -20 1 81.06 86 SER B N 1
ATOM 2558 C CA . SER B 1 86 ? 4.809 -8.219 -20.219 1 81.06 86 SER B CA 1
ATOM 2559 C C . SER B 1 86 ? 5.688 -9.461 -20.109 1 81.06 86 SER B C 1
ATOM 2561 O O . SER B 1 86 ? 5.25 -10.5 -19.609 1 81.06 86 SER B O 1
ATOM 2563 N N . GLY B 1 87 ? 6.895 -9.336 -20.562 1 79.81 87 GLY B N 1
ATOM 2564 C CA . GLY B 1 87 ? 7.82 -10.453 -20.469 1 79.81 87 GLY B CA 1
ATOM 2565 C C . GLY B 1 87 ? 8.109 -10.883 -19.047 1 79.81 87 GLY B C 1
ATOM 2566 O O . GLY B 1 87 ? 8.328 -12.062 -18.781 1 79.81 87 GLY B O 1
ATOM 2567 N N . THR B 1 88 ? 8.102 -9.922 -18.125 1 83.75 88 THR B N 1
ATOM 2568 C CA . THR B 1 88 ? 8.32 -10.227 -16.719 1 83.75 88 THR B CA 1
ATOM 2569 C C . THR B 1 88 ? 7.191 -11.102 -16.172 1 83.75 88 THR B C 1
ATOM 2571 O O . THR B 1 88 ? 7.449 -12.109 -15.516 1 83.75 88 THR B O 1
ATOM 2574 N N . TRP B 1 89 ? 5.969 -10.789 -16.484 1 88.62 89 TRP B N 1
ATOM 2575 C CA . TRP B 1 89 ? 4.824 -11.586 -16.047 1 88.62 89 TRP B CA 1
ATOM 2576 C C . TRP B 1 89 ? 4.883 -12.992 -16.625 1 88.62 89 TRP B C 1
ATOM 2578 O O . TRP B 1 89 ? 4.656 -13.969 -15.914 1 88.62 89 TRP B O 1
ATOM 2588 N N . ARG B 1 90 ? 5.219 -13.086 -17.891 1 84.12 90 ARG B N 1
ATOM 2589 C CA . ARG B 1 90 ? 5.32 -14.383 -18.562 1 84.12 90 ARG B CA 1
ATOM 2590 C C . ARG B 1 90 ? 6.402 -15.242 -17.906 1 84.12 90 ARG B C 1
ATOM 2592 O O . ARG B 1 90 ? 6.207 -16.438 -17.703 1 84.12 90 ARG B O 1
ATOM 2599 N N . ALA B 1 91 ? 7.488 -14.602 -17.625 1 85.12 91 ALA B N 1
ATOM 2600 C CA . ALA B 1 91 ? 8.594 -15.328 -17 1 85.12 91 ALA B CA 1
ATOM 2601 C C . ALA B 1 91 ? 8.203 -15.852 -15.625 1 85.12 91 ALA B C 1
ATOM 2603 O O . ALA B 1 91 ? 8.539 -16.984 -15.266 1 85.12 91 ALA B O 1
ATOM 2604 N N . PHE B 1 92 ? 7.508 -15.031 -14.852 1 90 92 PHE B N 1
ATOM 2605 C CA . PHE B 1 92 ? 7.051 -15.461 -13.531 1 90 92 PHE B CA 1
ATOM 2606 C C . PHE B 1 92 ? 6.113 -16.656 -13.656 1 90 92 PHE B C 1
ATOM 2608 O O . PHE B 1 92 ? 6.285 -17.656 -12.961 1 90 92 PHE B O 1
ATOM 2615 N N . LEU B 1 93 ? 5.168 -16.562 -14.547 1 90 93 LEU B N 1
ATOM 2616 C CA . LEU B 1 93 ? 4.172 -17.625 -14.711 1 90 93 LEU B CA 1
ATOM 2617 C C . LEU B 1 93 ? 4.82 -18.906 -15.203 1 90 93 LEU B C 1
ATOM 2619 O O . LEU B 1 93 ? 4.488 -20 -14.734 1 90 93 LEU B O 1
ATOM 2623 N N . ALA B 1 94 ? 5.762 -18.797 -16.094 1 84.94 94 ALA B N 1
ATOM 2624 C CA . ALA B 1 94 ? 6.426 -19.969 -16.656 1 84.94 94 ALA B CA 1
ATOM 2625 C C . ALA B 1 94 ? 7.391 -20.594 -15.664 1 84.94 94 ALA B C 1
ATOM 2627 O O . ALA B 1 94 ? 7.59 -21.812 -15.664 1 84.94 94 ALA B O 1
ATOM 2628 N N . GLY B 1 95 ? 7.934 -19.797 -14.805 1 89.44 95 GLY B N 1
ATOM 2629 C CA . GLY B 1 95 ? 9.04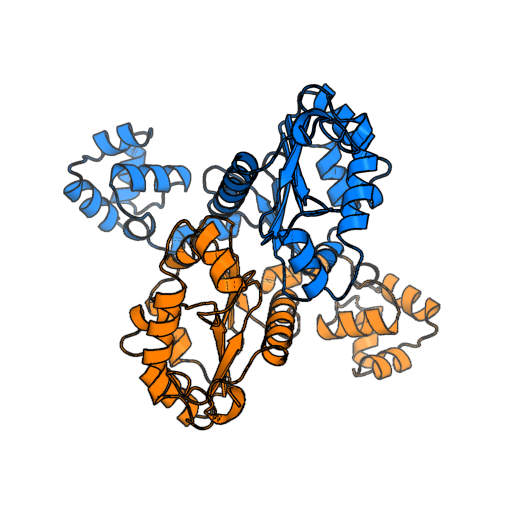7 -20.234 -13.984 1 89.44 95 GLY B CA 1
ATOM 2630 C C . GLY B 1 95 ? 8.625 -20.688 -12.602 1 89.44 95 GLY B C 1
ATOM 2631 O O . GLY B 1 95 ? 9.438 -21.234 -11.844 1 89.44 95 GLY B O 1
ATOM 2632 N N . VAL B 1 96 ? 7.402 -20.484 -12.258 1 94.81 96 VAL B N 1
ATOM 2633 C CA . VAL B 1 96 ? 6.957 -20.812 -10.914 1 94.81 96 VAL B CA 1
ATOM 2634 C C . VAL B 1 96 ? 7.066 -22.328 -10.695 1 94.81 96 VAL B C 1
ATOM 2636 O O . VAL B 1 96 ? 6.746 -23.109 -11.594 1 94.81 96 VAL B O 1
ATOM 2639 N N . GLU B 1 97 ? 7.477 -22.781 -9.438 1 96.44 97 GLU B N 1
ATOM 2640 C CA . GLU B 1 97 ? 7.758 -24.188 -9.195 1 96.44 97 GLU B CA 1
ATOM 2641 C C . GLU B 1 97 ? 7.012 -24.703 -7.961 1 96.44 97 GLU B C 1
ATOM 2643 O O . GLU B 1 97 ? 6.797 -25.906 -7.812 1 96.44 97 GLU B O 1
ATOM 2648 N N . GLN B 1 98 ? 6.672 -23.844 -7.09 1 97.5 98 GLN B N 1
ATOM 2649 C CA . GLN B 1 98 ? 6.117 -24.312 -5.824 1 97.5 98 GLN B CA 1
ATOM 2650 C C . GLN B 1 98 ? 4.715 -23.75 -5.602 1 97.5 98 GLN B C 1
ATOM 2652 O O . GLN B 1 98 ? 3.777 -24.5 -5.32 1 97.5 98 GLN B O 1
ATOM 2657 N N . ARG B 1 99 ? 4.582 -22.453 -5.715 1 98 99 ARG B N 1
ATOM 2658 C CA . ARG B 1 99 ? 3.275 -21.875 -5.406 1 98 99 ARG B CA 1
ATOM 2659 C C . ARG B 1 99 ? 3.02 -20.625 -6.234 1 98 99 ARG B C 1
ATOM 2661 O O . ARG B 1 99 ? 3.924 -19.812 -6.426 1 98 99 ARG B O 1
ATOM 2668 N N . PHE B 1 100 ? 1.871 -20.516 -6.715 1 97.88 100 PHE B N 1
ATOM 2669 C CA . PHE B 1 100 ? 1.302 -19.312 -7.324 1 97.88 100 PHE B CA 1
ATOM 2670 C C . PHE B 1 100 ? 0.073 -18.844 -6.555 1 97.88 100 PHE B C 1
ATOM 2672 O O . PHE B 1 100 ? -0.898 -19.594 -6.41 1 97.88 100 PHE B O 1
ATOM 2679 N N . GLU B 1 101 ? 0.078 -17.594 -6.016 1 98.62 101 GLU B N 1
ATOM 2680 C CA . GLU B 1 101 ? -1.038 -17.016 -5.277 1 98.62 101 GLU B CA 1
ATOM 2681 C C . GLU B 1 101 ? -1.413 -15.641 -5.832 1 98.62 101 GLU B C 1
ATOM 2683 O O . GLU B 1 101 ? -0.542 -14.805 -6.074 1 98.62 101 GLU B O 1
ATOM 2688 N N . LEU B 1 102 ? -2.652 -15.453 -6.074 1 97.81 102 LEU B N 1
ATOM 2689 C CA . LEU B 1 102 ? -3.209 -14.195 -6.547 1 97.81 102 LEU B CA 1
ATOM 2690 C C . LEU B 1 102 ? -4.266 -13.672 -5.582 1 97.81 102 LEU B C 1
ATOM 2692 O O . LEU B 1 102 ? -5.148 -14.414 -5.156 1 97.81 102 LEU B O 1
ATOM 2696 N N . HIS B 1 103 ? -4.148 -12.453 -5.133 1 98.75 103 HIS B N 1
ATOM 2697 C CA . HIS B 1 103 ? -5.152 -11.711 -4.371 1 98.75 103 HIS B CA 1
ATOM 2698 C C . HIS B 1 103 ? -5.566 -10.438 -5.098 1 98.75 103 HIS B C 1
ATOM 2700 O O . HIS B 1 103 ? -4.828 -9.453 -5.094 1 98.75 103 HIS B O 1
ATOM 2706 N N . ALA B 1 104 ? -6.668 -10.492 -5.777 1 98.06 104 ALA B N 1
ATOM 2707 C CA . ALA B 1 104 ? -7.152 -9.398 -6.617 1 98.06 104 ALA B CA 1
ATOM 2708 C C . ALA B 1 104 ? -8.68 -9.344 -6.621 1 98.06 104 ALA B C 1
ATOM 2710 O O . ALA B 1 104 ? -9.336 -10.234 -6.078 1 98.06 104 ALA B O 1
ATOM 2711 N N . PHE B 1 105 ? -9.211 -8.234 -7.156 1 97.62 105 PHE B N 1
ATOM 2712 C CA . PHE B 1 105 ? -10.617 -8.281 -7.551 1 97.62 105 PHE B CA 1
ATOM 2713 C C . PHE B 1 105 ? -10.789 -9.023 -8.867 1 97.62 105 PHE B C 1
ATOM 2715 O O . PHE B 1 105 ? -11.516 -10.016 -8.938 1 97.62 105 PHE B O 1
ATOM 2722 N N . ALA B 1 106 ? -10.047 -8.625 -9.867 1 94.75 106 ALA B N 1
ATOM 2723 C CA . ALA B 1 106 ? -10.242 -9.242 -11.18 1 94.75 106 ALA B CA 1
ATOM 2724 C C . ALA B 1 106 ? -8.906 -9.609 -11.82 1 94.75 106 ALA B C 1
ATOM 2726 O O . ALA B 1 106 ? -8.766 -10.68 -12.406 1 94.75 106 ALA B O 1
ATOM 2727 N N . ALA B 1 107 ? -7.922 -8.664 -11.719 1 92.62 107 ALA B N 1
ATOM 2728 C CA . ALA B 1 107 ? -6.625 -8.836 -12.367 1 92.62 107 ALA B CA 1
ATOM 2729 C C . ALA B 1 107 ? -6.797 -9.156 -13.852 1 92.62 107 ALA B C 1
ATOM 2731 O O . ALA B 1 107 ? -6.164 -10.07 -14.375 1 92.62 107 ALA B O 1
ATOM 2732 N N . THR B 1 108 ? -7.555 -8.445 -14.555 1 89.69 108 THR B N 1
ATOM 2733 C CA . THR B 1 108 ? -7.938 -8.727 -15.93 1 89.69 108 THR B CA 1
ATOM 2734 C C . THR B 1 108 ? -6.727 -8.633 -16.859 1 89.69 108 THR B C 1
ATOM 2736 O O . THR B 1 108 ? -6.727 -9.211 -17.953 1 89.69 108 THR B O 1
ATOM 2739 N N . PHE B 1 109 ? -5.789 -7.961 -16.484 1 85.94 109 PHE B N 1
ATOM 2740 C CA . PHE B 1 109 ? -4.633 -7.766 -17.344 1 85.94 109 PHE B CA 1
ATOM 2741 C C . PHE B 1 109 ? -3.861 -9.07 -17.516 1 85.94 109 PHE B C 1
ATOM 2743 O O . PHE B 1 109 ? -3.145 -9.242 -18.5 1 85.94 109 PHE B O 1
ATOM 2750 N N . LEU B 1 110 ? -3.875 -9.938 -16.547 1 85.12 110 LEU B N 1
ATOM 2751 C CA . LEU B 1 110 ? -3.055 -11.148 -16.594 1 85.12 110 LEU B CA 1
ATOM 2752 C C . LEU B 1 110 ? -3.477 -12.047 -17.75 1 85.12 110 LEU B C 1
ATOM 2754 O O . LEU B 1 110 ? -2.635 -12.508 -18.531 1 85.12 110 LEU B O 1
ATOM 2758 N N . PRO B 1 111 ? -4.785 -12.289 -17.906 1 74.94 111 PRO B N 1
ATOM 2759 C CA . PRO B 1 111 ? -5.188 -13.047 -19.094 1 74.94 111 PRO B CA 1
ATOM 2760 C C . PRO B 1 111 ? -4.828 -12.344 -20.406 1 74.94 111 PRO B C 1
ATOM 2762 O O . PRO B 1 111 ? -4.582 -13 -21.422 1 74.94 111 PRO B O 1
ATOM 2765 N N . ASP B 1 112 ? -4.715 -11.047 -20.281 1 69 112 ASP B N 1
ATOM 2766 C CA . ASP B 1 112 ? -4.406 -10.266 -21.484 1 69 112 ASP B CA 1
ATOM 2767 C C . ASP B 1 112 ? -2.918 -10.344 -21.812 1 69 112 ASP B C 1
ATOM 2769 O O . ASP B 1 112 ? -2.529 -10.156 -22.969 1 69 112 ASP B O 1
ATOM 2773 N N . GLN B 1 113 ? -2.143 -10.344 -20.672 1 60.84 113 GLN B N 1
ATOM 2774 C CA . GLN B 1 113 ? -0.695 -10.336 -20.859 1 60.84 113 GLN B CA 1
ATOM 2775 C C . GLN B 1 113 ? -0.203 -11.68 -21.375 1 60.84 113 GLN B C 1
ATOM 2777 O O . GLN B 1 113 ? 0.907 -11.781 -21.906 1 60.84 113 GLN B O 1
ATOM 2782 N N . THR B 1 114 ? -1.007 -12.633 -20.891 1 61.88 114 THR B N 1
ATOM 2783 C CA . THR B 1 114 ? -0.608 -13.969 -21.312 1 61.88 114 THR B CA 1
ATOM 2784 C C . THR B 1 114 ? -1.451 -14.438 -22.484 1 61.88 114 THR B C 1
ATOM 2786 O O . THR B 1 114 ? -2.463 -13.82 -22.828 1 61.88 114 THR B O 1
ATOM 2789 N N . LEU B 1 115 ? -0.827 -15.195 -23.281 1 58.16 115 LEU B N 1
ATOM 2790 C CA . LEU B 1 115 ? -1.58 -15.82 -24.359 1 58.16 115 LEU B CA 1
ATOM 2791 C C . LEU B 1 115 ? -2.793 -16.562 -23.812 1 58.16 115 LEU B C 1
ATOM 2793 O O . LEU B 1 115 ? -3.895 -16.453 -24.359 1 58.16 115 LEU B O 1
ATOM 2797 N N . ASP B 1 116 ? -2.678 -17.375 -22.562 1 79.69 116 ASP B N 1
ATOM 2798 C CA . ASP B 1 116 ? -3.76 -18.203 -22.047 1 79.69 116 ASP B CA 1
ATOM 2799 C C . ASP B 1 116 ? -3.545 -18.531 -20.562 1 79.69 116 ASP B C 1
ATOM 2801 O O . ASP B 1 116 ? -2.881 -19.516 -20.234 1 79.69 116 ASP B O 1
ATOM 2805 N N . LEU B 1 117 ? -4.098 -17.734 -19.609 1 87.25 117 LEU B N 1
ATOM 2806 C CA . LEU B 1 117 ? -3.91 -17.891 -18.156 1 87.25 117 LEU B CA 1
ATOM 2807 C C . LEU B 1 117 ? -4.414 -19.25 -17.688 1 87.25 117 LEU B C 1
ATOM 2809 O O . LEU B 1 117 ? -3.775 -19.891 -16.844 1 87.25 117 LEU B O 1
ATOM 2813 N N . THR B 1 118 ? -5.523 -19.625 -18.234 1 91.12 118 THR B N 1
ATOM 2814 C CA . THR B 1 118 ? -6.105 -20.891 -17.844 1 91.12 118 THR B CA 1
ATOM 2815 C C . THR B 1 118 ? -5.141 -22.047 -18.125 1 91.12 118 THR B C 1
ATOM 2817 O O . THR B 1 118 ? -4.887 -22.875 -17.266 1 91.12 118 THR B O 1
ATOM 2820 N N . THR B 1 119 ? -4.668 -22.031 -19.297 1 90.5 119 THR B N 1
ATOM 2821 C CA . THR B 1 119 ? -3.73 -23.078 -19.703 1 90.5 119 THR B CA 1
ATOM 2822 C C . THR B 1 119 ? -2.484 -23.047 -18.812 1 90.5 119 THR B C 1
ATOM 2824 O O . THR B 1 119 ? -1.984 -24.094 -18.406 1 90.5 119 THR B O 1
ATOM 2827 N N . GLU B 1 120 ? -1.994 -21.891 -18.531 1 90.5 120 GLU B N 1
ATOM 2828 C CA . GLU B 1 120 ? -0.815 -21.766 -17.672 1 90.5 120 GLU B CA 1
ATOM 2829 C C . GLU B 1 120 ? -1.067 -22.328 -16.281 1 90.5 120 GLU B C 1
ATOM 2831 O O . GLU B 1 120 ? -0.22 -23.031 -15.734 1 90.5 120 GLU B O 1
ATOM 2836 N N . ILE B 1 121 ? -2.172 -22.062 -15.758 1 95 121 ILE B N 1
ATOM 2837 C CA . ILE B 1 121 ? -2.541 -22.5 -14.414 1 95 121 ILE B CA 1
ATOM 2838 C C . ILE B 1 121 ? -2.641 -24.031 -14.375 1 95 121 ILE B C 1
ATOM 2840 O O . ILE B 1 121 ? -2.08 -24.672 -13.484 1 95 121 ILE B O 1
ATOM 2844 N N . VAL B 1 122 ? -3.303 -24.578 -15.352 1 94.94 122 VAL B N 1
ATOM 2845 C CA . VAL B 1 122 ? -3.465 -26.031 -15.406 1 94.94 122 VAL B CA 1
ATOM 2846 C C . VAL B 1 122 ? -2.1 -26.688 -15.578 1 94.94 122 VAL B C 1
ATOM 2848 O O . VAL B 1 122 ? -1.803 -27.688 -14.914 1 94.94 122 VAL B O 1
ATOM 2851 N N . THR B 1 123 ? -1.311 -26.125 -16.438 1 94 123 THR B N 1
ATOM 2852 C CA . THR B 1 123 ? 0.016 -26.672 -16.719 1 94 123 THR B CA 1
ATOM 2853 C C . THR B 1 123 ? 0.89 -26.641 -15.469 1 94 123 THR B C 1
ATOM 2855 O O . THR B 1 123 ? 1.537 -27.641 -15.141 1 94 123 THR B O 1
ATOM 2858 N N . MET B 1 124 ? 0.886 -25.531 -14.766 1 95.25 124 MET B N 1
ATOM 2859 C CA . MET B 1 124 ? 1.756 -25.469 -13.594 1 95.25 124 MET B CA 1
ATOM 2860 C C . MET B 1 124 ? 1.242 -26.359 -12.477 1 95.25 124 MET B C 1
ATOM 2862 O O . MET B 1 124 ? 2.031 -26.953 -11.734 1 95.25 124 MET B O 1
ATOM 2866 N N . ALA B 1 125 ? -0.012 -26.484 -12.328 1 97.44 125 ALA B N 1
ATOM 2867 C CA . ALA B 1 125 ? -0.573 -27.406 -11.344 1 97.44 125 ALA B CA 1
ATOM 2868 C C . ALA B 1 125 ? -0.163 -28.844 -11.641 1 97.44 125 ALA B C 1
ATOM 2870 O O . ALA B 1 125 ? 0.12 -29.625 -10.719 1 97.44 125 ALA B O 1
ATOM 2871 N N . ALA B 1 126 ? -0.145 -29.203 -12.859 1 96.75 126 ALA B N 1
ATOM 2872 C CA . ALA B 1 126 ? 0.26 -30.547 -13.266 1 96.75 126 ALA B CA 1
ATO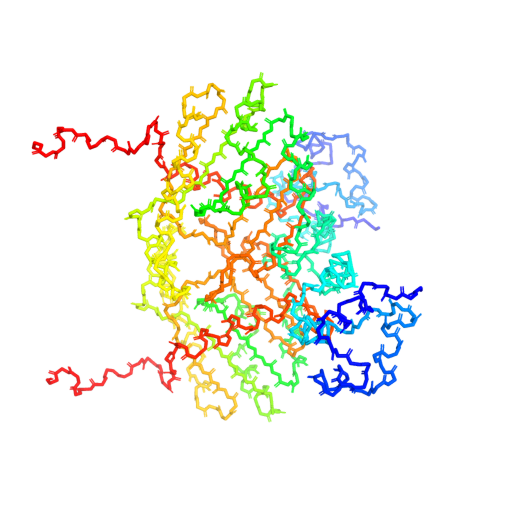M 2873 C C . ALA B 1 126 ? 1.711 -30.828 -12.883 1 96.75 126 ALA B C 1
ATOM 2875 O O . ALA B 1 126 ? 2.094 -31.984 -12.672 1 96.75 126 ALA B O 1
ATOM 2876 N N . ARG B 1 127 ? 2.482 -29.781 -12.781 1 96.75 127 ARG B N 1
ATOM 2877 C CA . ARG B 1 127 ? 3.883 -29.922 -12.383 1 96.75 127 ARG B CA 1
ATOM 2878 C C . ARG B 1 127 ? 4.02 -29.953 -10.867 1 96.75 127 ARG B C 1
ATOM 2880 O O . ARG B 1 127 ? 5.133 -30.062 -10.344 1 96.75 127 ARG B O 1
ATOM 2887 N N . GLY B 1 128 ? 2.9 -29.828 -10.172 1 97.62 128 GLY B N 1
ATOM 2888 C CA . GLY B 1 128 ? 2.926 -29.922 -8.719 1 97.62 128 GLY B CA 1
ATOM 2889 C C . GLY B 1 128 ? 2.859 -28.578 -8.023 1 97.62 128 GLY B C 1
ATOM 2890 O O . GLY B 1 128 ? 2.963 -28.516 -6.797 1 97.62 128 GLY B O 1
ATOM 2891 N N . VAL B 1 129 ? 2.734 -27.5 -8.766 1 98.12 129 VAL B N 1
ATOM 2892 C CA . VAL B 1 129 ? 2.615 -26.156 -8.195 1 98.12 129 VAL B CA 1
ATOM 2893 C C . VAL B 1 129 ? 1.264 -26.016 -7.496 1 98.12 129 VAL B C 1
ATOM 2895 O O . VAL B 1 129 ? 0.231 -26.406 -8.039 1 98.12 129 VAL B O 1
ATOM 2898 N N . ARG B 1 130 ? 1.273 -25.516 -6.23 1 98.56 130 ARG B N 1
ATOM 2899 C CA . ARG B 1 130 ? 0.032 -25.172 -5.547 1 98.56 130 ARG B CA 1
ATOM 2900 C C . ARG B 1 130 ? -0.479 -23.812 -5.992 1 98.56 130 ARG B C 1
ATOM 2902 O O . ARG B 1 130 ? 0.221 -22.797 -5.855 1 98.56 130 ARG B O 1
ATOM 2909 N N . VAL B 1 131 ? -1.723 -23.766 -6.5 1 98.44 131 VAL B N 1
ATOM 2910 C CA . VAL B 1 131 ? -2.299 -22.531 -7.027 1 98.44 131 VAL B CA 1
ATOM 2911 C C . VAL B 1 131 ? -3.48 -22.094 -6.16 1 98.44 131 VAL B C 1
ATOM 2913 O O . VAL B 1 131 ? -4.445 -22.844 -6 1 98.44 131 VAL B O 1
ATOM 2916 N N . ARG B 1 132 ? -3.432 -20.906 -5.543 1 98.81 132 ARG B N 1
ATOM 2917 C CA . ARG B 1 132 ? -4.52 -20.312 -4.766 1 98.81 132 ARG B CA 1
ATOM 2918 C C . ARG B 1 132 ? -4.895 -18.938 -5.293 1 98.81 132 ARG B C 1
ATOM 2920 O O . ARG B 1 132 ? -4.07 -18.016 -5.289 1 98.81 132 ARG B O 1
ATOM 2927 N N . LEU B 1 133 ? -6.102 -18.781 -5.738 1 98.31 133 LEU B N 1
ATOM 2928 C CA . LEU B 1 133 ? -6.562 -17.531 -6.324 1 98.31 133 LEU B CA 1
ATOM 2929 C C . LEU B 1 133 ? -7.707 -16.938 -5.512 1 98.31 133 LEU B C 1
ATOM 2931 O O . LEU B 1 133 ? -8.75 -17.578 -5.34 1 98.31 133 LEU B O 1
ATOM 2935 N N . LEU B 1 134 ? -7.477 -15.781 -4.98 1 98.75 134 LEU B N 1
ATOM 2936 C CA . LEU B 1 134 ? -8.523 -14.961 -4.375 1 98.75 134 LEU B CA 1
ATOM 2937 C C . LEU B 1 134 ? -9.023 -13.906 -5.359 1 98.75 134 LEU B C 1
ATOM 2939 O O . LEU B 1 134 ? -8.258 -13.031 -5.777 1 98.75 134 LEU B O 1
ATOM 2943 N N . LEU B 1 135 ? -10.25 -14.008 -5.73 1 98.5 135 LEU B N 1
ATOM 2944 C CA . LEU B 1 135 ? -10.883 -13.008 -6.582 1 98.5 135 LEU B CA 1
ATOM 2945 C C . LEU B 1 135 ? -12.094 -12.391 -5.895 1 98.5 135 LEU B C 1
ATOM 2947 O O . LEU B 1 135 ? -12.664 -12.984 -4.973 1 98.5 135 LEU B O 1
ATOM 2951 N N . GLY B 1 136 ? -12.414 -11.164 -6.293 1 98.5 136 GLY B N 1
ATOM 2952 C CA . GLY B 1 136 ? -13.562 -10.508 -5.676 1 98.5 136 GLY B CA 1
ATOM 2953 C C . GLY B 1 136 ? -14.875 -11.203 -5.973 1 98.5 136 GLY B C 1
ATOM 2954 O O . GLY B 1 136 ? -15.086 -11.703 -7.078 1 98.5 136 GLY B O 1
ATOM 2955 N N . ASP B 1 137 ? -15.758 -11.266 -4.98 1 98.25 137 ASP B N 1
ATOM 2956 C CA . ASP B 1 137 ? -17.141 -11.648 -5.23 1 98.25 137 ASP B CA 1
ATOM 2957 C C . ASP B 1 137 ? -17.875 -10.578 -6.035 1 98.25 137 ASP B C 1
ATOM 2959 O O . ASP B 1 137 ? -18.078 -9.461 -5.551 1 98.25 137 ASP B O 1
ATOM 2963 N N . PRO B 1 138 ? -18.266 -10.891 -7.258 1 96.69 138 PRO B N 1
ATOM 2964 C CA . PRO B 1 138 ? -18.875 -9.852 -8.102 1 96.69 138 PRO B CA 1
ATOM 2965 C C . PRO B 1 138 ? -20.141 -9.258 -7.48 1 96.69 138 PRO B C 1
ATOM 2967 O O . PRO B 1 138 ? -20.562 -8.156 -7.855 1 96.69 138 PRO B O 1
ATOM 2970 N N . GLU B 1 139 ? -20.75 -9.875 -6.543 1 95.69 139 GLU B N 1
ATOM 2971 C CA . GLU B 1 139 ? -21.969 -9.398 -5.902 1 95.69 139 GLU B CA 1
ATOM 2972 C C . GLU B 1 139 ? -21.688 -8.852 -4.508 1 95.69 139 GLU B C 1
ATOM 2974 O O . GLU B 1 139 ? -22.609 -8.539 -3.756 1 95.69 139 GLU B O 1
ATOM 2979 N N . GLY B 1 140 ? -20.469 -8.852 -4.172 1 97.12 140 GLY B N 1
ATOM 2980 C CA . GLY B 1 140 ? -20.078 -8.477 -2.822 1 97.12 140 GLY B CA 1
ATOM 2981 C C . GLY B 1 140 ? -20.078 -6.973 -2.598 1 97.12 140 GLY B C 1
ATOM 2982 O O . GLY B 1 140 ? -20.047 -6.199 -3.557 1 97.12 140 GLY B O 1
ATOM 2983 N N . ASP B 1 141 ? -20.047 -6.551 -1.335 1 96.88 141 ASP B N 1
ATOM 2984 C CA . ASP B 1 141 ? -20.031 -5.148 -0.934 1 96.88 141 ASP B CA 1
ATOM 2985 C C . ASP B 1 141 ? -18.688 -4.492 -1.301 1 96.88 141 ASP B C 1
ATOM 2987 O O . ASP B 1 141 ? -18.656 -3.33 -1.714 1 96.88 141 ASP B O 1
ATOM 2991 N N . ALA B 1 142 ? -17.625 -5.199 -1.118 1 97.75 142 ALA B N 1
ATOM 2992 C CA . ALA B 1 142 ? -16.312 -4.637 -1.394 1 97.75 142 ALA B CA 1
ATOM 2993 C C . ALA B 1 142 ? -16.188 -4.219 -2.855 1 97.75 142 ALA B C 1
ATOM 2995 O O . ALA B 1 142 ? -15.617 -3.164 -3.162 1 97.75 142 ALA B O 1
ATOM 2996 N N . VAL B 1 143 ? -16.734 -5.016 -3.732 1 97.19 143 VAL B N 1
ATOM 2997 C CA . VAL B 1 143 ? -16.703 -4.719 -5.16 1 97.19 143 VAL B CA 1
ATOM 2998 C C . VAL B 1 143 ? -17.578 -3.5 -5.457 1 97.19 143 VAL B C 1
ATOM 3000 O O . VAL B 1 143 ? -17.203 -2.643 -6.262 1 97.19 143 VAL B O 1
ATOM 3003 N N . THR B 1 144 ? -18.703 -3.426 -4.809 1 95.69 144 THR B N 1
ATOM 3004 C CA . THR B 1 144 ? -19.594 -2.275 -4.965 1 95.69 144 THR B CA 1
ATOM 3005 C C . THR B 1 144 ? -18.875 -0.989 -4.551 1 95.69 144 THR B C 1
ATOM 3007 O O . THR B 1 144 ? -18.906 0.006 -5.277 1 95.69 144 THR B O 1
ATOM 3010 N N . VAL B 1 145 ? -18.203 -1.013 -3.436 1 96.06 145 VAL B N 1
ATOM 3011 C CA . VAL B 1 145 ? -17.484 0.154 -2.918 1 96.06 145 VAL B CA 1
ATOM 3012 C C . VAL B 1 145 ? -16.375 0.552 -3.885 1 96.06 145 VAL B C 1
ATOM 3014 O O . VAL B 1 145 ? -16.266 1.72 -4.266 1 96.06 145 VAL B O 1
ATOM 3017 N N . ARG B 1 146 ? -15.586 -0.409 -4.301 1 96.56 146 ARG B N 1
ATOM 3018 C CA . ARG B 1 146 ? -14.461 -0.125 -5.188 1 96.56 146 ARG B CA 1
ATOM 3019 C C . ARG B 1 146 ? -14.953 0.414 -6.527 1 96.56 146 ARG B C 1
ATOM 3021 O O . ARG B 1 146 ? -14.312 1.293 -7.117 1 96.56 146 ARG B O 1
ATOM 3028 N N . THR B 1 147 ? -16.016 -0.12 -7.016 1 94.38 147 THR B N 1
ATOM 3029 C CA . THR B 1 147 ? -16.594 0.348 -8.273 1 94.38 147 THR B CA 1
ATOM 3030 C C . THR B 1 147 ? -16.969 1.826 -8.18 1 94.38 147 THR B C 1
ATOM 3032 O O . THR B 1 147 ? -16.656 2.607 -9.078 1 94.38 147 THR B O 1
ATOM 3035 N N . ALA B 1 148 ? -17.578 2.182 -7.137 1 92.56 148 ALA B N 1
ATOM 3036 C CA . ALA B 1 148 ? -17.984 3.568 -6.934 1 92.56 148 ALA B CA 1
ATOM 3037 C C . ALA B 1 148 ? -16.766 4.492 -6.855 1 92.56 148 ALA B C 1
ATOM 3039 O O . ALA B 1 148 ? -16.797 5.605 -7.379 1 92.56 148 ALA B O 1
ATOM 3040 N N . GLU B 1 149 ? -15.68 4.086 -6.227 1 91.94 149 GLU B N 1
ATOM 3041 C CA . GLU B 1 149 ? -14.461 4.867 -6.066 1 91.94 149 GLU B CA 1
ATOM 3042 C C . GLU B 1 149 ? -13.828 5.184 -7.422 1 91.94 149 GLU B C 1
ATOM 3044 O O . GLU B 1 149 ? -13.273 6.27 -7.613 1 91.94 149 GLU B O 1
ATOM 3049 N N . GLU B 1 150 ? -13.82 4.23 -8.297 1 84.81 150 GLU B N 1
ATOM 3050 C CA . GLU B 1 150 ? -13.125 4.359 -9.57 1 84.81 150 GLU B CA 1
ATOM 3051 C C . GLU B 1 150 ? -13.984 5.082 -10.602 1 84.81 150 GLU B C 1
ATOM 3053 O O . GLU B 1 150 ? -13.5 5.477 -11.664 1 84.81 150 GLU B O 1
ATOM 3058 N N . GLY B 1 151 ? -15.227 5.391 -10.312 1 77 151 GLY B N 1
ATOM 3059 C CA . GLY B 1 151 ? -16.125 6.082 -11.219 1 77 151 GLY B CA 1
ATOM 3060 C C . GLY B 1 151 ? -16.609 5.207 -12.367 1 77 151 GLY B C 1
ATOM 3061 O O . GLY B 1 151 ? -17.125 5.711 -13.367 1 77 151 GLY B O 1
ATOM 3062 N N . GLY B 1 152 ? -16.391 3.975 -12.359 1 72.44 152 GLY B N 1
ATOM 3063 C CA . GLY B 1 152 ? -16.797 3.143 -13.477 1 72.44 152 GLY B CA 1
ATOM 3064 C C . GLY B 1 152 ? -17.781 2.061 -13.086 1 72.44 152 GLY B C 1
ATOM 3065 O O . GLY B 1 152 ? -18.312 2.072 -11.977 1 72.44 152 GLY B O 1
ATOM 3066 N N . THR B 1 153 ? -18.422 1.396 -13.977 1 65.38 153 THR B N 1
ATOM 3067 C CA . THR B 1 153 ? -19.406 0.347 -13.734 1 65.38 153 THR B CA 1
ATOM 3068 C C . THR B 1 153 ? -18.844 -1.021 -14.117 1 65.38 153 THR B C 1
ATOM 3070 O O . THR B 1 153 ? -19.578 -2.016 -14.125 1 65.38 153 THR B O 1
ATOM 3073 N N . GLY B 1 154 ? -17.703 -1.123 -14.016 1 86.75 154 GLY B N 1
ATOM 3074 C CA . GLY B 1 154 ? -17.422 -2.324 -14.781 1 86.75 154 GLY B CA 1
ATOM 3075 C C . GLY B 1 154 ? -16.625 -3.355 -14 1 86.75 154 GLY B C 1
ATOM 3076 O O . GLY B 1 154 ? -16.266 -4.406 -14.531 1 86.75 154 GLY B O 1
ATOM 3077 N N . LEU B 1 155 ? -16.531 -3.217 -12.633 1 93.38 155 LEU B N 1
ATOM 3078 C CA . LEU B 1 155 ? -15.641 -4.137 -11.938 1 93.38 155 LEU B CA 1
ATOM 3079 C C . LEU B 1 155 ? -16.266 -5.516 -11.797 1 93.38 155 LEU B C 1
ATOM 3081 O O . LEU B 1 155 ? -15.609 -6.531 -12.016 1 93.38 155 LEU B O 1
ATOM 3085 N N . SER B 1 156 ? -17.547 -5.547 -11.484 1 95.62 156 SER B N 1
ATOM 3086 C CA . SER B 1 156 ? -18.266 -6.816 -11.367 1 95.62 156 SER B CA 1
ATOM 3087 C C . SER B 1 156 ? -18.188 -7.609 -12.672 1 95.62 156 SER B C 1
ATOM 3089 O O . SER B 1 156 ? -17.953 -8.82 -12.648 1 95.62 156 SER B O 1
ATOM 3091 N N . GLY B 1 157 ? -18.391 -6.926 -13.758 1 94.56 157 GLY B N 1
ATOM 3092 C CA . GLY B 1 157 ? -18.312 -7.578 -15.055 1 94.56 157 GLY B CA 1
ATOM 3093 C C . GLY B 1 157 ? -16.922 -8.109 -15.359 1 94.56 157 GLY B C 1
ATOM 3094 O O . GLY B 1 157 ? -16.781 -9.203 -15.914 1 94.56 157 GLY B O 1
ATOM 3095 N N . ARG B 1 158 ? -15.93 -7.379 -15.047 1 93.62 158 ARG B N 1
ATOM 3096 C CA . ARG B 1 158 ? -14.555 -7.812 -15.273 1 93.62 158 ARG B CA 1
ATOM 3097 C C . ARG B 1 158 ? -14.227 -9.047 -14.445 1 93.62 158 ARG B C 1
ATOM 3099 O O . ARG B 1 158 ? -13.539 -9.953 -14.922 1 93.62 158 ARG B O 1
ATOM 3106 N N . ILE B 1 159 ? -14.695 -9.031 -13.18 1 96.5 159 ILE B N 1
ATOM 3107 C CA . ILE B 1 159 ? -14.484 -10.195 -12.32 1 96.5 159 ILE B CA 1
ATOM 3108 C C . ILE B 1 159 ? -15.156 -11.422 -12.945 1 96.5 159 ILE B C 1
ATOM 3110 O O . ILE B 1 159 ? -14.531 -12.484 -13.055 1 96.5 159 ILE B O 1
ATOM 3114 N N . ALA B 1 160 ? -16.391 -11.258 -13.398 1 95.56 160 ALA B N 1
ATOM 3115 C CA . ALA B 1 160 ? -17.125 -12.359 -14.016 1 95.56 160 ALA B CA 1
ATOM 3116 C C . ALA B 1 160 ? -16.406 -12.875 -15.25 1 95.56 160 ALA B C 1
ATOM 3118 O O . ALA B 1 160 ? -16.375 -14.086 -15.508 1 95.56 160 ALA B O 1
ATOM 3119 N N . LEU B 1 161 ? -15.875 -12.039 -16 1 92.62 161 LEU B N 1
ATOM 3120 C CA . LEU B 1 161 ? -15.125 -12.422 -17.188 1 92.62 161 LEU B CA 1
ATOM 3121 C C . LEU B 1 161 ? -13.922 -13.289 -16.812 1 92.62 161 LEU B C 1
ATOM 3123 O O . LEU B 1 161 ? -13.68 -14.328 -17.438 1 92.62 161 LEU B O 1
ATOM 3127 N N . VAL B 1 162 ? -13.164 -12.875 -15.82 1 94 162 VAL B N 1
ATOM 3128 C CA . VAL B 1 162 ? -11.984 -13.625 -15.391 1 94 162 VAL B CA 1
ATOM 3129 C C . VAL B 1 162 ? -12.406 -14.984 -14.844 1 94 162 VAL B C 1
ATOM 3131 O O . VAL B 1 162 ? -11.758 -16 -15.125 1 94 162 VAL B O 1
ATOM 3134 N N . LEU B 1 163 ? -13.477 -14.953 -14.094 1 95.5 163 LEU B N 1
ATOM 3135 C CA . LEU B 1 163 ? -13.977 -16.219 -13.562 1 95.5 163 LEU B CA 1
ATOM 3136 C C . LEU B 1 163 ? -14.406 -17.156 -14.688 1 95.5 163 LEU B C 1
ATOM 3138 O O . LEU B 1 163 ? -14.211 -18.359 -14.602 1 95.5 163 LEU B O 1
ATOM 3142 N N . ALA B 1 164 ? -14.953 -16.625 -15.719 1 93.44 164 ALA B N 1
ATOM 3143 C CA . ALA B 1 164 ? -15.312 -17.422 -16.875 1 93.44 164 ALA B CA 1
ATOM 3144 C C . ALA B 1 164 ? -14.078 -18.031 -17.531 1 93.44 164 ALA B C 1
ATOM 3146 O O . ALA B 1 164 ? -14.086 -19.203 -17.938 1 93.44 164 ALA B O 1
ATOM 3147 N N . TYR B 1 165 ? -13.062 -17.266 -17.609 1 90.62 165 TYR B N 1
ATOM 3148 C CA . TYR B 1 165 ? -11.805 -17.766 -18.156 1 90.62 165 TYR B CA 1
ATOM 3149 C C . TYR B 1 165 ? -11.242 -18.891 -17.297 1 90.62 165 TYR B C 1
ATOM 3151 O O . TYR B 1 165 ? -10.672 -19.844 -17.812 1 90.62 165 TYR B O 1
ATOM 3159 N N . LEU B 1 166 ? -11.43 -18.812 -16 1 94 166 LEU B N 1
ATOM 3160 C CA . LEU B 1 166 ? -10.82 -19.734 -15.062 1 94 166 LEU B CA 1
ATOM 3161 C C . LEU B 1 166 ? -11.688 -20.984 -14.891 1 94 166 LEU B C 1
ATOM 3163 O O . LEU B 1 166 ? -11.234 -21.984 -14.336 1 94 166 LEU B O 1
ATOM 3167 N N . ALA B 1 167 ? -12.914 -20.922 -15.391 1 94.88 167 ALA B N 1
ATOM 3168 C CA . ALA B 1 167 ? -13.914 -21.953 -15.133 1 94.88 167 ALA B CA 1
ATOM 3169 C C . ALA B 1 167 ? -13.391 -23.328 -15.508 1 94.88 167 ALA B C 1
ATOM 3171 O O . ALA B 1 167 ? -13.516 -24.281 -14.734 1 94.88 167 ALA B O 1
ATOM 3172 N N . PRO B 1 168 ? -12.703 -23.453 -16.594 1 93.81 168 PRO B N 1
ATOM 3173 C CA . PRO B 1 168 ? -12.219 -24.797 -16.969 1 93.81 168 PRO B CA 1
ATOM 3174 C C . PRO B 1 168 ? -11.148 -25.328 -16.016 1 93.81 168 PRO B C 1
ATOM 3176 O O . PRO B 1 168 ? -10.891 -26.531 -15.977 1 93.81 168 PRO B O 1
ATOM 3179 N N . ALA B 1 169 ? -10.539 -24.453 -15.305 1 94.75 169 ALA B N 1
ATOM 3180 C CA . ALA B 1 169 ? -9.469 -24.875 -14.406 1 94.75 169 ALA B CA 1
ATOM 3181 C C . ALA B 1 169 ? -10.016 -25.266 -13.039 1 94.75 169 ALA B C 1
ATOM 3183 O O . ALA B 1 169 ? -9.297 -25.844 -12.219 1 94.75 169 ALA B O 1
ATOM 3184 N N . LEU B 1 170 ? -11.258 -24.906 -12.836 1 95.38 170 LEU B N 1
ATOM 3185 C CA . LEU B 1 170 ? -11.859 -25.266 -11.555 1 95.38 170 LEU B CA 1
ATOM 3186 C C . LEU B 1 170 ? -11.898 -26.781 -11.375 1 95.38 170 LEU B C 1
ATOM 3188 O O . LEU B 1 170 ? -12.227 -27.516 -12.305 1 95.38 170 LEU B O 1
ATOM 3192 N N . GLY B 1 171 ? -11.5 -27.312 -10.289 1 92.31 171 GLY B N 1
ATOM 3193 C CA . GLY B 1 171 ? -11.484 -28.75 -10.023 1 92.31 171 GLY B CA 1
ATOM 3194 C C . GLY B 1 171 ? -10.148 -29.406 -10.32 1 92.31 171 GLY B C 1
ATOM 3195 O O . GLY B 1 171 ? -9.93 -30.562 -9.961 1 92.31 171 GLY B O 1
ATOM 3196 N N . THR B 1 172 ? -9.32 -28.719 -11.023 1 96.5 172 THR B N 1
ATOM 3197 C CA . THR B 1 172 ? -7.973 -29.219 -11.25 1 96.5 172 THR B CA 1
ATOM 3198 C C . THR B 1 172 ? -7.246 -29.438 -9.93 1 96.5 172 THR B C 1
ATOM 3200 O O . THR B 1 172 ? -7.223 -28.547 -9.078 1 96.5 172 THR B O 1
ATOM 3203 N N . PRO B 1 173 ? -6.742 -30.688 -9.695 1 97.25 173 PRO B N 1
ATOM 3204 C CA . PRO B 1 173 ? -5.977 -30.891 -8.461 1 97.25 173 PRO B CA 1
ATOM 3205 C C . PRO B 1 173 ? -4.875 -29.844 -8.281 1 97.25 173 PRO B C 1
ATOM 3207 O O . PRO B 1 173 ? -4.133 -29.547 -9.227 1 97.25 173 PRO B O 1
ATOM 3210 N N . GLY B 1 174 ? -4.805 -29.234 -7.16 1 97.88 174 GLY B N 1
ATOM 3211 C CA . GLY B 1 174 ? -3.779 -28.25 -6.859 1 97.88 174 GLY B CA 1
ATOM 3212 C C . GLY B 1 174 ? -4.234 -26.828 -7.098 1 97.88 174 GLY B C 1
ATOM 3213 O O . GLY B 1 174 ? -3.516 -25.875 -6.777 1 97.88 174 GLY B O 1
ATOM 3214 N N . VAL B 1 175 ? -5.391 -26.672 -7.695 1 98.38 175 VAL B N 1
ATOM 3215 C CA . VAL B 1 175 ? -5.922 -25.344 -7.992 1 98.38 175 VAL B CA 1
ATOM 3216 C C . VAL B 1 175 ? -7.129 -25.062 -7.102 1 98.38 175 VAL B C 1
ATOM 3218 O O . VAL B 1 175 ? -8.102 -25.828 -7.098 1 98.38 175 VAL B O 1
ATOM 3221 N N . GLU B 1 176 ? -7.055 -24 -6.305 1 98.44 176 GLU B N 1
ATOM 3222 C CA . GLU B 1 176 ? -8.188 -23.547 -5.5 1 98.44 176 GLU B CA 1
ATOM 3223 C C . GLU B 1 176 ? -8.508 -22.078 -5.773 1 98.44 176 GLU B C 1
ATOM 3225 O O . GLU B 1 176 ? -7.605 -21.234 -5.805 1 98.44 176 GLU B O 1
ATOM 3230 N N . VAL B 1 177 ? -9.758 -21.812 -6.016 1 98.31 177 VAL B N 1
ATOM 3231 C CA . VAL B 1 177 ? -10.25 -20.453 -6.207 1 98.31 177 VAL B CA 1
ATOM 3232 C C . VAL B 1 177 ? -11.281 -20.125 -5.129 1 98.31 177 VAL B C 1
ATOM 3234 O O . VAL B 1 177 ? -12.156 -20.938 -4.832 1 98.31 177 VAL B O 1
ATOM 3237 N N . ARG B 1 178 ? -11.117 -19.016 -4.488 1 98.62 178 ARG B N 1
ATOM 3238 C CA . ARG B 1 178 ? -12.094 -18.5 -3.527 1 98.62 178 ARG B CA 1
ATOM 3239 C C . ARG B 1 178 ? -12.523 -17.094 -3.881 1 98.62 178 ARG B C 1
ATOM 3241 O O . ARG B 1 178 ? -11.773 -16.344 -4.504 1 98.62 178 ARG B O 1
ATOM 3248 N N . LEU B 1 179 ? -13.742 -16.75 -3.543 1 98.75 179 LEU B N 1
ATOM 3249 C CA . LEU B 1 179 ? -14.273 -15.406 -3.705 1 98.75 179 LEU B CA 1
ATOM 3250 C C . LEU B 1 179 ? -14.273 -14.656 -2.377 1 98.75 179 LEU B C 1
ATOM 3252 O O . LEU B 1 179 ? -14.773 -15.164 -1.373 1 98.75 179 LEU B O 1
ATOM 3256 N N . HIS B 1 180 ? -13.688 -13.516 -2.379 1 98.69 180 HIS B N 1
ATOM 3257 C CA . HIS B 1 180 ? -13.641 -12.734 -1.15 1 98.69 180 HIS B CA 1
ATOM 3258 C C . HIS B 1 180 ? -14.531 -11.5 -1.252 1 98.69 180 HIS B C 1
ATOM 3260 O O . HIS B 1 180 ? -14.75 -10.977 -2.346 1 98.69 180 HIS B O 1
ATOM 3266 N N . ASP B 1 181 ? -15.078 -11.102 -0.165 1 98.19 181 ASP B N 1
ATOM 3267 C CA . ASP B 1 181 ? -15.812 -9.852 -0.007 1 98.19 181 ASP B CA 1
ATOM 3268 C C . ASP B 1 181 ? -15.141 -8.938 1.012 1 98.19 181 ASP B C 1
ATOM 3270 O O . ASP B 1 181 ? -15.781 -8.461 1.949 1 98.19 181 ASP B O 1
ATOM 3274 N N . SER B 1 182 ? -13.844 -8.695 0.818 1 97.88 182 SER B N 1
ATOM 3275 C CA . SER B 1 182 ? -13 -7.895 1.7 1 97.88 182 SER B CA 1
ATOM 3276 C C . SER B 1 182 ? -12.43 -6.688 0.966 1 97.88 182 SER B C 1
ATOM 3278 O O . SER B 1 182 ? -12.25 -6.723 -0.254 1 97.88 182 SER B O 1
ATOM 3280 N N . THR B 1 183 ? -12.273 -5.613 1.736 1 98.12 183 THR B N 1
ATOM 3281 C CA . THR B 1 183 ? -11.516 -4.504 1.163 1 98.12 183 THR B CA 1
ATOM 3282 C C . THR B 1 183 ? -10.156 -4.98 0.654 1 98.12 183 THR B C 1
ATOM 3284 O O . THR B 1 183 ? -9.453 -5.711 1.352 1 98.12 183 THR B O 1
ATOM 3287 N N . LEU B 1 184 ? -9.859 -4.664 -0.57 1 98.31 184 LEU B N 1
ATOM 3288 C CA . LEU B 1 184 ? -8.57 -5.016 -1.159 1 98.31 184 LEU B CA 1
ATOM 3289 C C . LEU B 1 184 ? -7.605 -3.84 -1.094 1 98.31 184 LEU B C 1
ATOM 3291 O O . LEU B 1 184 ? -7.68 -2.924 -1.917 1 98.31 184 LEU B O 1
ATOM 3295 N N . TYR B 1 185 ? -6.715 -3.877 -0.158 1 98.38 185 TYR B N 1
ATOM 3296 C CA . TYR B 1 185 ? -5.797 -2.768 0.069 1 98.38 185 TYR B CA 1
ATOM 3297 C C . TYR B 1 185 ? -4.66 -2.783 -0.945 1 98.38 185 TYR B C 1
ATOM 3299 O O . TYR B 1 185 ? -4.156 -1.729 -1.341 1 98.38 185 TYR B O 1
ATOM 3307 N N . ALA B 1 186 ? -4.273 -3.953 -1.325 1 98.38 186 ALA B N 1
ATOM 3308 C CA . ALA B 1 186 ? -3.277 -4.164 -2.373 1 98.38 186 ALA B CA 1
ATOM 3309 C C . ALA B 1 186 ? -3.547 -5.461 -3.131 1 98.38 186 ALA B C 1
ATOM 3311 O O . ALA B 1 186 ? -3.916 -6.473 -2.529 1 98.38 186 ALA B O 1
ATOM 3312 N N . THR B 1 187 ? -3.42 -5.348 -4.434 1 98.12 187 THR B N 1
ATOM 3313 C CA . THR B 1 187 ? -3.336 -6.582 -5.211 1 98.12 187 THR B CA 1
ATOM 3314 C C . THR B 1 187 ? -1.967 -7.234 -5.043 1 98.12 187 THR B C 1
ATOM 3316 O O . THR B 1 187 ? -0.939 -6.555 -5.102 1 98.12 187 THR B O 1
ATOM 3319 N N . THR B 1 188 ? -1.939 -8.555 -4.781 1 98.44 188 THR B N 1
ATOM 3320 C CA . THR B 1 188 ? -0.657 -9.234 -4.625 1 98.44 188 THR B CA 1
ATOM 3321 C C . THR B 1 188 ? -0.561 -10.43 -5.566 1 98.44 188 THR B C 1
ATOM 3323 O O . THR B 1 188 ? -1.561 -11.102 -5.828 1 98.44 188 THR B O 1
ATOM 3326 N N . PHE B 1 189 ? 0.625 -10.672 -6.102 1 97.19 189 PHE B N 1
ATOM 3327 C CA . PHE B 1 189 ? 1.02 -11.812 -6.926 1 97.19 189 PHE B CA 1
ATOM 3328 C C . PHE B 1 189 ? 2.238 -12.508 -6.336 1 97.19 189 PHE B C 1
ATOM 3330 O O . PHE B 1 189 ? 3.316 -11.914 -6.246 1 97.19 189 PHE B O 1
ATOM 3337 N N . ARG B 1 190 ? 2.045 -13.711 -5.984 1 98.19 190 ARG B N 1
ATOM 3338 C CA . ARG B 1 190 ? 3.18 -14.453 -5.453 1 98.19 190 ARG B CA 1
ATOM 3339 C C . ARG B 1 190 ? 3.6 -15.562 -6.406 1 98.19 190 ARG B C 1
ATOM 3341 O O . ARG B 1 190 ? 2.77 -16.375 -6.836 1 98.19 190 ARG B O 1
ATOM 3348 N N . PHE B 1 191 ? 4.758 -15.57 -6.816 1 96.44 191 PHE B N 1
ATOM 3349 C CA . PHE B 1 191 ? 5.441 -16.625 -7.547 1 96.44 191 PHE B CA 1
ATOM 3350 C C . PHE B 1 191 ? 6.617 -17.172 -6.742 1 96.44 191 PHE B C 1
ATOM 3352 O O . PHE B 1 191 ? 7.707 -16.594 -6.762 1 96.44 191 PHE B O 1
ATOM 3359 N N . ASP B 1 192 ? 6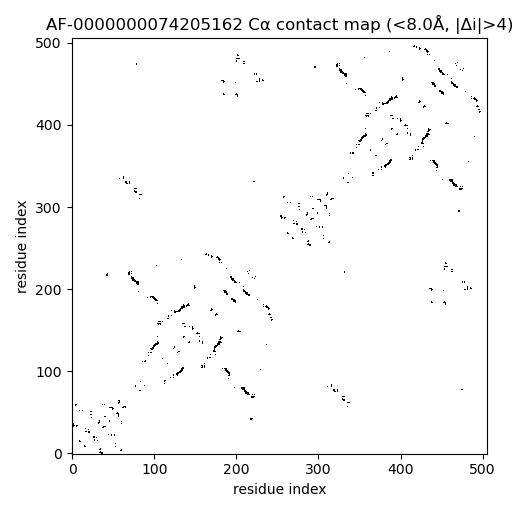.34 -18.312 -6 1 96.94 192 ASP B N 1
ATOM 3360 C CA . ASP B 1 192 ? 7.324 -18.875 -5.086 1 96.94 192 ASP B CA 1
ATOM 3361 C C . ASP B 1 192 ? 7.797 -17.844 -4.07 1 96.94 192 ASP B C 1
ATOM 3363 O O . ASP B 1 192 ? 7.012 -17.375 -3.24 1 96.94 192 ASP B O 1
ATOM 3367 N N . ASP B 1 193 ? 9.047 -17.297 -4.242 1 94.44 193 ASP B N 1
ATOM 3368 C CA . ASP B 1 193 ? 9.586 -16.359 -3.252 1 94.44 193 ASP B CA 1
ATOM 3369 C C . ASP B 1 193 ? 9.492 -14.922 -3.744 1 94.44 193 ASP B C 1
ATOM 3371 O O . ASP B 1 193 ? 9.914 -14 -3.049 1 94.44 193 ASP B O 1
ATOM 3375 N N . ASP B 1 194 ? 8.906 -14.758 -4.91 1 95.06 194 ASP B N 1
ATOM 3376 C CA . ASP B 1 194 ? 8.688 -13.414 -5.441 1 95.06 194 ASP B CA 1
ATOM 3377 C C . ASP B 1 194 ? 7.273 -12.922 -5.125 1 95.06 194 ASP B C 1
ATOM 3379 O O . ASP B 1 194 ? 6.293 -13.602 -5.43 1 95.06 194 ASP B O 1
ATOM 3383 N N . LEU B 1 195 ? 7.207 -11.82 -4.484 1 98 195 LEU B N 1
ATOM 3384 C CA . LEU B 1 195 ? 5.918 -11.219 -4.164 1 98 195 LEU B CA 1
ATOM 3385 C C . LEU B 1 195 ? 5.805 -9.828 -4.773 1 98 195 LEU B C 1
ATOM 3387 O O . LEU B 1 195 ? 6.582 -8.93 -4.43 1 98 195 LEU B O 1
ATOM 3391 N N . LEU B 1 196 ? 4.879 -9.656 -5.691 1 97.06 196 LEU B N 1
ATOM 3392 C CA . LEU B 1 196 ? 4.562 -8.344 -6.242 1 97.06 196 LEU B CA 1
ATOM 3393 C C . LEU B 1 196 ? 3.365 -7.727 -5.527 1 97.06 196 LEU B C 1
ATOM 3395 O O . LEU B 1 196 ? 2.324 -8.375 -5.383 1 97.06 196 LEU B O 1
ATOM 3399 N N . VAL B 1 197 ? 3.564 -6.535 -4.996 1 98.19 197 VAL B N 1
ATOM 3400 C CA . VAL B 1 197 ? 2.543 -5.84 -4.219 1 98.19 197 VAL B CA 1
ATOM 3401 C C . VAL B 1 197 ? 2.131 -4.559 -4.941 1 98.19 197 VAL B C 1
ATOM 3403 O O . VAL B 1 197 ? 2.932 -3.629 -5.078 1 98.19 197 VAL B O 1
ATOM 3406 N N . ASN B 1 198 ? 0.912 -4.512 -5.426 1 97.88 198 ASN B N 1
ATOM 3407 C CA . ASN B 1 198 ? 0.309 -3.363 -6.094 1 97.88 198 ASN B CA 1
ATOM 3408 C C . ASN B 1 198 ? -0.649 -2.615 -5.172 1 97.88 198 ASN B C 1
ATOM 3410 O O . ASN B 1 198 ? -1.825 -2.969 -5.074 1 97.88 198 ASN B O 1
ATOM 3414 N N . THR B 1 199 ? -0.132 -1.57 -4.5 1 97.12 199 THR B N 1
ATOM 3415 C CA . THR B 1 199 ? -0.927 -0.837 -3.52 1 97.12 199 THR B CA 1
ATOM 3416 C C . THR B 1 199 ? -2.02 -0.026 -4.211 1 97.12 199 THR B C 1
ATOM 3418 O O . THR B 1 199 ? -1.778 0.594 -5.25 1 97.12 199 THR B O 1
ATOM 3421 N N . HIS B 1 200 ? -3.158 -0.014 -3.619 1 97.5 200 HIS B N 1
ATOM 3422 C CA . HIS B 1 200 ? -4.262 0.729 -4.215 1 97.5 200 HIS B CA 1
ATOM 3423 C C . HIS B 1 200 ? -4.285 2.174 -3.727 1 97.5 200 HIS B C 1
ATOM 3425 O O . HIS B 1 200 ? -3.846 2.461 -2.611 1 97.5 200 HIS B O 1
ATOM 3431 N N . VAL B 1 201 ? -4.68 3.045 -4.566 1 96.25 201 VAL B N 1
ATOM 3432 C CA . VAL B 1 201 ? -4.887 4.465 -4.305 1 96.25 201 VAL B CA 1
ATOM 3433 C C . VAL B 1 201 ? -6.332 4.84 -4.621 1 96.25 201 VAL B C 1
ATOM 3435 O O . VAL B 1 201 ? -6.867 4.457 -5.664 1 96.25 201 VAL B O 1
ATOM 3438 N N . TRP B 1 202 ? -6.977 5.52 -3.666 1 96.81 202 TRP B N 1
ATOM 3439 C CA . TRP B 1 202 ? -8.391 5.855 -3.82 1 96.81 202 TRP B CA 1
ATOM 3440 C C . TRP B 1 202 ? -8.617 6.641 -5.109 1 96.81 202 TRP B C 1
ATOM 3442 O O . TRP B 1 202 ? -7.914 7.609 -5.391 1 96.81 202 TRP B O 1
ATOM 3452 N N . GLY B 1 203 ? -9.516 6.191 -5.895 1 93.12 203 GLY B N 1
ATOM 3453 C CA . GLY B 1 203 ? -9.922 6.891 -7.102 1 93.12 203 GLY B CA 1
ATOM 3454 C C . GLY B 1 203 ? -9.039 6.574 -8.297 1 93.12 203 GLY B C 1
ATOM 3455 O O . GLY B 1 203 ? -9.156 7.211 -9.344 1 93.12 203 GLY B O 1
ATOM 3456 N N . SER B 1 204 ? -8.18 5.68 -8.156 1 92.69 204 SER B N 1
ATOM 3457 C CA . SER B 1 204 ? -7.238 5.305 -9.211 1 92.69 204 SER B CA 1
ATOM 3458 C C . SER B 1 204 ? -7.301 3.809 -9.5 1 92.69 204 SER B C 1
ATOM 3460 O O . SER B 1 204 ? -7.289 2.992 -8.578 1 92.69 204 SER B O 1
ATOM 3462 N N . PRO B 1 205 ? -7.422 3.473 -10.82 1 91.31 205 PRO B N 1
ATOM 3463 C CA . PRO B 1 205 ? -7.383 2.041 -11.133 1 91.31 205 PRO B CA 1
ATOM 3464 C C . PRO B 1 205 ? -6.055 1.392 -10.742 1 91.31 205 PRO B C 1
ATOM 3466 O O . PRO B 1 205 ? -5.012 2.053 -10.758 1 91.31 205 PRO B O 1
ATOM 3469 N N . ALA B 1 206 ? -6.086 0.108 -10.453 1 91.94 206 ALA B N 1
ATOM 3470 C CA . ALA B 1 206 ? -4.93 -0.613 -9.922 1 91.94 206 ALA B CA 1
ATOM 3471 C C . ALA B 1 206 ? -3.732 -0.493 -10.859 1 91.94 206 ALA B C 1
ATOM 3473 O O . ALA B 1 206 ? -2.59 -0.384 -10.406 1 91.94 206 ALA B O 1
ATOM 3474 N N . GLY B 1 207 ? -3.93 -0.515 -12.148 1 90.81 207 GLY B N 1
ATOM 3475 C CA . GLY B 1 207 ? -2.855 -0.482 -13.125 1 90.81 207 GLY B CA 1
ATOM 3476 C C . GLY B 1 207 ? -2.041 0.797 -13.078 1 90.81 207 GLY B C 1
ATOM 3477 O O . GLY B 1 207 ? -0.898 0.83 -13.539 1 90.81 207 GLY B O 1
ATOM 3478 N N . ALA B 1 208 ? -2.6 1.842 -12.547 1 89.38 208 ALA B N 1
ATOM 3479 C CA . ALA B 1 208 ? -1.938 3.143 -12.516 1 89.38 208 ALA B CA 1
ATOM 3480 C C . ALA B 1 208 ? -1.191 3.348 -11.195 1 89.38 208 ALA B C 1
ATOM 3482 O O . ALA B 1 208 ? -0.518 4.363 -11.008 1 89.38 208 ALA B O 1
ATOM 3483 N N . ASN B 1 209 ? -1.282 2.432 -10.281 1 94.38 209 ASN B N 1
ATOM 3484 C CA . ASN B 1 209 ? -0.737 2.59 -8.938 1 94.38 209 ASN B CA 1
ATOM 3485 C C . ASN B 1 209 ? 0.609 1.887 -8.789 1 94.38 209 ASN B C 1
ATOM 3487 O O . ASN B 1 209 ? 0.922 0.971 -9.555 1 94.38 209 ASN B O 1
ATOM 3491 N N . PRO B 1 210 ? 1.413 2.309 -7.863 1 94.62 210 PRO B N 1
ATOM 3492 C CA . PRO B 1 210 ? 2.758 1.761 -7.68 1 94.62 210 PRO B CA 1
ATOM 3493 C C . PRO B 1 210 ? 2.75 0.264 -7.379 1 94.62 210 PRO B C 1
ATOM 3495 O O . PRO B 1 210 ? 1.771 -0.254 -6.832 1 94.62 210 PRO B O 1
ATOM 3498 N N . LEU B 1 211 ? 3.809 -0.366 -7.801 1 95.62 211 LEU B N 1
ATOM 3499 C CA . LEU B 1 211 ? 4 -1.792 -7.559 1 95.62 211 LEU B CA 1
ATOM 3500 C C . LEU B 1 211 ? 5.418 -2.074 -7.066 1 95.62 211 LEU B C 1
ATOM 3502 O O . LEU B 1 211 ? 6.387 -1.566 -7.633 1 95.62 211 LEU B O 1
ATOM 3506 N N . LEU B 1 212 ? 5.539 -2.807 -5.969 1 96.19 212 LEU B N 1
ATOM 3507 C CA . LEU B 1 212 ? 6.816 -3.283 -5.445 1 96.19 212 LEU B CA 1
ATOM 3508 C C . LEU B 1 212 ? 7.02 -4.758 -5.773 1 96.19 212 LEU B C 1
ATOM 3510 O O . LEU B 1 212 ? 6.078 -5.551 -5.695 1 96.19 212 LEU B O 1
ATOM 3514 N N . HIS B 1 213 ? 8.227 -5.047 -6.184 1 94.88 213 HIS B N 1
ATOM 3515 C CA . HIS B 1 213 ? 8.688 -6.43 -6.27 1 94.88 213 HIS B CA 1
ATOM 3516 C C . HIS B 1 213 ? 9.555 -6.805 -5.074 1 94.88 213 HIS B C 1
ATOM 3518 O O . HIS B 1 213 ? 10.664 -6.289 -4.922 1 94.88 213 HIS B O 1
ATOM 3524 N N . LEU B 1 214 ? 9.008 -7.672 -4.238 1 95.62 214 LEU B N 1
ATOM 3525 C CA . LEU B 1 214 ? 9.703 -8.125 -3.035 1 95.62 214 LEU B CA 1
ATOM 3526 C C . LEU B 1 214 ? 10.227 -9.547 -3.215 1 95.62 214 LEU B C 1
ATOM 3528 O O . LEU B 1 214 ? 9.594 -10.367 -3.879 1 95.62 214 LEU B O 1
ATOM 3532 N N . LYS B 1 215 ? 11.32 -9.766 -2.664 1 91.94 215 LYS B N 1
ATOM 3533 C CA . LYS B 1 215 ? 11.836 -11.125 -2.527 1 91.94 215 LYS B CA 1
ATOM 3534 C C . LYS B 1 215 ? 11.68 -11.633 -1.099 1 91.94 215 LYS B C 1
ATOM 3536 O O . LYS B 1 215 ? 12.203 -11.039 -0.158 1 91.94 215 LYS B O 1
ATOM 3541 N N . ASP B 1 216 ? 10.914 -12.688 -1 1 91.12 216 ASP B N 1
ATOM 3542 C CA . ASP B 1 216 ? 10.695 -13.305 0.304 1 91.12 216 ASP B CA 1
ATOM 3543 C C . ASP B 1 216 ? 11.883 -14.172 0.71 1 91.12 216 ASP B C 1
ATOM 3545 O O . ASP B 1 216 ? 12.43 -14.906 -0.114 1 91.12 216 ASP B O 1
ATOM 3549 N N . GLY B 1 217 ? 12.25 -14.062 1.916 1 81.31 217 GLY B N 1
ATOM 3550 C CA . GLY B 1 217 ? 13.375 -14.812 2.457 1 81.31 217 GLY B CA 1
ATOM 3551 C C . GLY B 1 217 ? 13.391 -14.844 3.975 1 81.31 217 GLY B C 1
ATOM 3552 O O . GLY B 1 217 ? 12.477 -14.336 4.625 1 81.31 217 GLY B O 1
ATOM 3553 N N . PRO B 1 218 ? 14.352 -15.484 4.516 1 72.69 218 PRO B N 1
ATOM 3554 C CA . PRO B 1 218 ? 14.422 -15.711 5.961 1 72.69 218 PRO B CA 1
ATOM 3555 C C . PRO B 1 218 ? 14.406 -14.414 6.762 1 72.69 218 PRO B C 1
ATOM 3557 O O . PRO B 1 218 ? 13.852 -14.367 7.863 1 72.69 218 PRO B O 1
ATOM 3560 N N . GLU B 1 219 ? 14.93 -13.344 6.172 1 70.38 219 GLU B N 1
ATOM 3561 C CA . GLU B 1 219 ? 15 -12.086 6.906 1 70.38 219 GLU B CA 1
ATOM 3562 C C . GLU B 1 219 ? 13.914 -11.117 6.453 1 70.38 219 GLU B C 1
ATOM 3564 O O . GLU B 1 219 ? 13.93 -9.945 6.824 1 70.38 219 GLU B O 1
ATOM 3569 N N . ALA B 1 220 ? 13.039 -11.641 5.637 1 79.44 220 ALA B N 1
ATOM 3570 C CA . ALA B 1 220 ? 12 -10.773 5.082 1 79.44 220 ALA B CA 1
ATOM 3571 C C . ALA B 1 220 ? 10.992 -10.367 6.156 1 79.44 220 ALA B C 1
ATOM 3573 O O . ALA B 1 220 ? 10.742 -11.125 7.102 1 79.44 220 ALA B O 1
ATOM 3574 N N . SER B 1 221 ? 10.5 -9.156 6.102 1 83.12 221 SER B N 1
ATOM 3575 C CA . SER B 1 221 ? 9.5 -8.672 7.047 1 83.12 221 SER B CA 1
ATOM 3576 C C . SER B 1 221 ? 8.289 -8.086 6.32 1 83.12 221 SER B C 1
ATOM 3578 O O . SER B 1 221 ? 7.156 -8.211 6.789 1 83.12 221 SER B O 1
ATOM 3580 N N . MET B 1 222 ? 8.469 -7.543 5.203 1 92.19 222 MET B N 1
ATOM 3581 C CA . MET B 1 222 ? 7.367 -6.957 4.449 1 92.19 222 MET B CA 1
ATOM 3582 C C . MET B 1 222 ? 6.527 -8.047 3.785 1 92.19 222 MET B C 1
ATOM 3584 O O . MET B 1 222 ? 5.309 -8.086 3.961 1 92.19 222 MET B O 1
ATOM 3588 N N . ALA B 1 223 ? 7.238 -8.922 3.064 1 93.75 223 ALA B N 1
ATOM 3589 C CA . ALA B 1 223 ? 6.539 -9.984 2.35 1 93.75 223 ALA B CA 1
ATOM 3590 C C . ALA B 1 223 ? 5.684 -10.82 3.303 1 93.75 223 ALA B C 1
ATOM 3592 O O . ALA B 1 223 ? 4.508 -11.07 3.029 1 93.75 223 ALA B O 1
ATOM 3593 N N . PRO B 1 224 ? 6.18 -11.172 4.48 1 90.69 224 PRO B N 1
ATOM 3594 C CA . PRO B 1 224 ? 5.363 -11.938 5.422 1 90.69 224 PRO B CA 1
ATOM 3595 C C . PRO B 1 224 ? 4.117 -11.188 5.879 1 90.69 224 PRO B C 1
ATOM 3597 O O . PRO B 1 224 ? 3.078 -11.805 6.137 1 90.69 224 PRO B O 1
ATOM 3600 N N . ALA B 1 225 ? 4.211 -9.898 6.059 1 91.12 225 ALA B N 1
ATOM 3601 C CA . ALA B 1 225 ? 3.045 -9.117 6.457 1 91.12 225 ALA B CA 1
ATOM 3602 C C . ALA B 1 225 ? 1.927 -9.234 5.426 1 91.12 225 ALA B C 1
ATOM 3604 O O . ALA B 1 225 ? 0.769 -9.469 5.781 1 91.12 225 ALA B O 1
ATOM 3605 N N . TYR B 1 226 ? 2.248 -9.078 4.148 1 96.69 226 TYR B N 1
ATOM 3606 C CA . TYR B 1 226 ? 1.255 -9.203 3.084 1 96.69 226 TYR B CA 1
ATOM 3607 C C . TYR B 1 226 ? 0.746 -10.633 2.977 1 96.69 226 TYR B C 1
ATOM 3609 O O . TYR B 1 226 ? -0.439 -10.859 2.723 1 96.69 226 TYR B O 1
ATOM 3617 N N . GLN B 1 227 ? 1.669 -11.586 3.191 1 95.88 227 GLN B N 1
ATOM 3618 C CA . GLN B 1 227 ? 1.271 -12.984 3.141 1 95.88 227 GLN B CA 1
ATOM 3619 C C . GLN B 1 227 ? 0.289 -13.32 4.262 1 95.88 227 GLN B C 1
ATOM 3621 O O . GLN B 1 227 ? -0.663 -14.078 4.055 1 95.88 227 GLN B O 1
ATOM 3626 N N . ALA B 1 228 ? 0.568 -12.766 5.438 1 94.12 228 ALA B N 1
ATOM 3627 C CA . ALA B 1 228 ? -0.374 -12.969 6.535 1 94.12 228 ALA B CA 1
ATOM 3628 C C . ALA B 1 228 ? -1.749 -12.398 6.191 1 94.12 228 ALA B C 1
ATOM 3630 O O . ALA B 1 228 ? -2.775 -13 6.523 1 94.12 228 ALA B O 1
ATOM 3631 N N . GLY B 1 229 ? -1.752 -11.266 5.543 1 95.31 229 GLY B N 1
ATOM 3632 C CA . GLY B 1 229 ? -3.006 -10.703 5.066 1 95.31 229 GLY B CA 1
ATOM 3633 C C . GLY B 1 229 ? -3.729 -11.609 4.086 1 95.31 229 GLY B C 1
ATOM 3634 O O . GLY B 1 229 ? -4.941 -11.812 4.199 1 95.31 229 GLY B O 1
ATOM 3635 N N . PHE B 1 230 ? -2.975 -12.172 3.164 1 98.31 230 PHE B N 1
ATOM 3636 C CA . PHE B 1 230 ? -3.531 -13.117 2.211 1 98.31 230 PHE B CA 1
ATOM 3637 C C . PHE B 1 230 ? -4.207 -14.281 2.936 1 98.31 230 PHE B C 1
ATOM 3639 O O . PHE B 1 230 ? -5.344 -14.641 2.613 1 98.31 230 PHE B O 1
ATOM 3646 N N . GLU B 1 231 ? -3.533 -14.82 3.941 1 97.81 231 GLU B N 1
ATOM 3647 C CA . GLU B 1 231 ? -4.059 -15.977 4.672 1 97.81 231 GLU B CA 1
ATOM 3648 C C . GLU B 1 231 ? -5.336 -15.609 5.426 1 97.81 231 GLU B C 1
ATOM 3650 O O . GLU B 1 231 ? -6.273 -16.406 5.484 1 97.81 231 GLU B O 1
ATOM 3655 N N . ARG B 1 232 ? -5.371 -14.469 6.031 1 96.56 232 ARG B N 1
ATOM 3656 C CA . ARG B 1 232 ? -6.578 -14.047 6.734 1 96.56 232 ARG B CA 1
ATOM 3657 C C . ARG B 1 232 ? -7.762 -13.945 5.781 1 96.56 232 ARG B C 1
ATOM 3659 O O . ARG B 1 232 ? -8.852 -14.438 6.082 1 96.56 232 ARG B O 1
ATOM 3666 N N . VAL B 1 233 ? -7.543 -13.336 4.605 1 98.25 233 VAL B N 1
ATOM 3667 C CA . VAL B 1 233 ? -8.625 -13.203 3.633 1 98.25 233 VAL B CA 1
ATOM 3668 C C . VAL B 1 233 ? -9.008 -14.578 3.096 1 98.25 233 VAL B C 1
ATOM 3670 O O . VAL B 1 233 ? -10.188 -14.875 2.928 1 98.25 233 VAL B O 1
ATOM 3673 N N . TRP B 1 234 ? -7.988 -15.398 2.822 1 98.56 234 TRP B N 1
ATOM 3674 C CA . TRP B 1 234 ? -8.242 -16.75 2.342 1 98.56 234 TRP B CA 1
ATOM 3675 C C . TRP B 1 234 ? -9.188 -17.5 3.275 1 98.56 234 TRP B C 1
ATOM 3677 O O . TRP B 1 234 ? -10.156 -18.109 2.824 1 98.56 234 TRP B O 1
ATOM 3687 N N . ASN B 1 235 ? -8.938 -17.359 4.562 1 97.38 235 ASN B N 1
ATOM 3688 C CA . ASN B 1 235 ? -9.703 -18.078 5.566 1 97.38 235 ASN B CA 1
ATOM 3689 C C . ASN B 1 235 ? -11.109 -17.516 5.719 1 97.38 235 ASN B C 1
ATOM 3691 O O . ASN B 1 235 ? -12.031 -18.234 6.129 1 97.38 235 ASN B O 1
ATOM 3695 N N . ALA B 1 236 ? -11.297 -16.328 5.324 1 96.56 236 ALA B N 1
ATOM 3696 C CA . ALA B 1 236 ? -12.602 -15.672 5.457 1 96.56 236 ALA B CA 1
ATOM 3697 C C . ALA B 1 236 ? -13.398 -15.766 4.156 1 96.56 236 ALA B C 1
ATOM 3699 O O . ALA B 1 236 ? -14.539 -15.312 4.09 1 96.56 236 ALA B O 1
ATOM 3700 N N . SER B 1 237 ? -12.844 -16.328 3.057 1 98.44 237 SER B N 1
ATOM 3701 C CA . SER B 1 237 ? -13.43 -16.312 1.721 1 98.44 237 SER B CA 1
ATOM 3702 C C . SER B 1 237 ? -14.195 -17.594 1.434 1 98.44 237 SER B C 1
ATOM 3704 O O . SER B 1 237 ? -14.094 -18.562 2.188 1 98.44 237 SER B O 1
ATOM 3706 N N . THR B 1 238 ? -14.969 -17.609 0.383 1 98 238 THR B N 1
ATOM 3707 C CA . THR B 1 238 ? -15.82 -18.734 0.01 1 98 238 THR B CA 1
ATOM 3708 C C . THR B 1 238 ? -15.227 -19.5 -1.168 1 98 238 THR B C 1
ATOM 3710 O O . THR B 1 238 ? -14.93 -18.906 -2.213 1 98 238 THR B O 1
ATOM 3713 N N . PRO B 1 239 ? -15.094 -20.781 -1.021 1 97.75 239 PRO B N 1
ATOM 3714 C CA . PRO B 1 239 ? -14.578 -21.578 -2.143 1 97.75 239 PRO B CA 1
ATOM 3715 C C . PRO B 1 239 ? -15.484 -21.531 -3.367 1 97.75 239 PRO B C 1
ATOM 3717 O O . PRO B 1 239 ? -16.719 -21.516 -3.227 1 97.75 239 PRO B O 1
ATOM 3720 N N . LEU B 1 240 ? -14.859 -21.422 -4.5 1 97.44 240 LEU B N 1
ATOM 3721 C CA . LEU B 1 240 ? -15.586 -21.5 -5.766 1 97.44 240 LEU B CA 1
ATOM 3722 C C . LEU B 1 240 ? -15.352 -22.844 -6.441 1 97.44 240 LEU B C 1
ATOM 3724 O O . LEU B 1 240 ? -14.234 -23.156 -6.859 1 97.44 240 LEU B O 1
ATOM 3728 N N . ARG B 1 241 ? -16.422 -23.609 -6.672 1 94.12 241 ARG B N 1
ATOM 3729 C CA . ARG B 1 241 ? -16.297 -24.953 -7.227 1 94.12 241 ARG B CA 1
ATOM 3730 C C . ARG B 1 241 ? -16.703 -24.984 -8.695 1 94.12 241 ARG B C 1
ATOM 3732 O O . ARG B 1 241 ? -16.203 -25.797 -9.469 1 94.12 241 ARG B O 1
ATOM 3739 N N . VAL B 1 242 ? -17.641 -24.125 -8.977 1 93.12 242 VAL B N 1
ATOM 3740 C CA . VAL B 1 242 ? -18.109 -24.062 -10.359 1 93.12 242 VAL B CA 1
ATOM 3741 C C . VAL B 1 242 ? -18.5 -22.625 -10.703 1 93.12 242 VAL B C 1
ATOM 3743 O O . VAL B 1 242 ? -18.859 -21.844 -9.82 1 93.12 242 VAL B O 1
ATOM 3746 N N . TRP B 1 243 ? -18.469 -22.328 -11.938 1 93.5 243 TRP B N 1
ATOM 3747 C CA . TRP B 1 243 ? -18.906 -21.031 -12.422 1 93.5 243 TRP B CA 1
ATOM 3748 C C . TRP B 1 243 ? -19.656 -21.172 -13.742 1 93.5 243 TRP B C 1
ATOM 3750 O O . TRP B 1 243 ? -19.203 -21.859 -14.656 1 93.5 243 TRP B O 1
ATOM 3760 N N . PRO B 1 244 ? -20.641 -20.375 -13.883 1 93 244 PRO B N 1
ATOM 3761 C CA . PRO B 1 244 ? -21.312 -19.547 -12.875 1 93 244 PRO B CA 1
ATOM 3762 C C . PRO B 1 244 ? -21.812 -20.359 -11.68 1 93 244 PRO B C 1
ATOM 3764 O O . PRO B 1 244 ? -22.031 -21.562 -11.797 1 93 244 PRO B O 1
ATOM 3767 N N . ARG B 1 245 ? -22.031 -19.594 -10.594 1 86.88 245 ARG B N 1
ATOM 3768 C CA . ARG B 1 245 ? -22.469 -20.266 -9.375 1 86.88 245 ARG B CA 1
ATOM 3769 C C . ARG B 1 245 ? -23.859 -20.859 -9.555 1 86.88 245 ARG B C 1
ATOM 3771 O O . ARG B 1 245 ? -24.719 -20.266 -10.211 1 86.88 245 ARG B O 1
ATOM 3778 N N . THR B 1 246 ? -24.016 -22.109 -9.273 1 75.12 246 THR B N 1
ATOM 3779 C CA . THR B 1 246 ? -25.312 -22.766 -9.352 1 75.12 246 THR B CA 1
ATOM 3780 C C . THR B 1 246 ? -26.188 -22.391 -8.156 1 75.12 246 THR B C 1
ATOM 3782 O O . THR B 1 246 ? -25.688 -22.219 -7.039 1 75.12 246 THR B O 1
ATOM 3785 N N . GLU B 1 247 ? -27.25 -21.484 -8.25 1 57.47 247 GLU B N 1
ATOM 3786 C CA . GLU B 1 247 ? -28.219 -21.203 -7.191 1 57.47 247 GLU B CA 1
ATOM 3787 C C . GLU B 1 247 ? -28.594 -22.484 -6.438 1 57.47 247 GLU B C 1
ATOM 3789 O O . GLU B 1 247 ? -28.844 -23.516 -7.051 1 57.47 247 GLU B O 1
ATOM 3794 N N . ASP B 1 248 ? -28.078 -22.609 -5.266 1 51.5 248 ASP B N 1
ATOM 3795 C CA . ASP B 1 248 ? -28.656 -23.719 -4.516 1 51.5 248 ASP B CA 1
ATOM 3796 C C . ASP B 1 248 ? -30.188 -23.688 -4.559 1 51.5 248 ASP B C 1
ATOM 3798 O O . ASP B 1 248 ? -30.797 -22.672 -4.211 1 51.5 248 ASP B O 1
ATOM 3802 N N . PRO B 1 249 ? -30.969 -24.594 -5.168 1 49.56 249 PRO B N 1
ATOM 3803 C CA . PRO B 1 249 ? -32.438 -24.656 -5.141 1 49.56 249 PRO B CA 1
ATOM 3804 C C . PRO B 1 249 ? -33 -24.516 -3.729 1 49.56 249 PRO B C 1
ATOM 3806 O O . PRO B 1 249 ? -34.125 -24.047 -3.557 1 49.56 249 PRO B O 1
ATOM 3809 N N . ASP B 1 250 ? -32.438 -25.094 -2.664 1 45.22 250 ASP B N 1
ATOM 3810 C CA . ASP B 1 250 ? -33.094 -25.219 -1.361 1 45.22 250 ASP B CA 1
ATOM 3811 C C . ASP B 1 250 ? -33.094 -23.891 -0.604 1 45.22 250 ASP B C 1
ATOM 3813 O O . ASP B 1 250 ? -33.625 -23.812 0.507 1 45.22 250 ASP B O 1
ATOM 3817 N N . GLU B 1 251 ? -32.344 -22.938 -0.876 1 36.06 251 GLU B N 1
ATOM 3818 C CA . GLU B 1 251 ? -32.344 -21.797 0.04 1 36.06 251 GLU B CA 1
ATOM 3819 C C . GLU B 1 251 ? -33.594 -20.938 -0.176 1 36.06 251 GLU B C 1
ATOM 3821 O O . GLU B 1 251 ? -33.812 -19.938 0.519 1 36.06 251 GLU B O 1
ATOM 3826 N N . VAL B 1 252 ? -34.281 -21.109 -1.322 1 38.81 252 VAL B N 1
ATOM 3827 C CA . VAL B 1 252 ? -35.562 -20.391 -1.368 1 38.81 252 VAL B CA 1
ATOM 3828 C C . VAL B 1 252 ? -36.625 -21.203 -0.627 1 38.81 252 VAL B C 1
ATOM 3830 O O . VAL B 1 252 ? -37.812 -20.844 -0.636 1 38.81 252 VAL B O 1
ATOM 3833 N N . SER B 1 253 ? -36.25 -22.375 -0.01 1 26.14 253 SER B N 1
ATOM 3834 C CA . SER B 1 253 ? -37.406 -22.844 0.737 1 26.14 253 SER B CA 1
ATOM 3835 C C . SER B 1 253 ? -37.562 -22.094 2.055 1 26.14 253 SER B C 1
ATOM 3837 O O . SER B 1 253 ? -36.562 -21.797 2.729 1 26.14 253 SER B O 1
#

Foldseek 3Di:
DFQVLLVVLCVVLVHDLCRLCVQLVHPSVVSVCCGVVVDQDFQLSLVSSCVSSVHDSCSRNNPPVLVVLQVVQFPDKDQFLLRPDLVVLVCLLQVFQAEKEKAEAQPLCSCVSDVAVQVSVLVNVVNVHQYEYEHADLPAPLQVVLCVQQVHDPSSVNNQVNCVSNQVVFPRPRHWYWHFRDNDQWIWIDRPQWIKTQGDDGNDDSRNHMITIGGHDSNHDVVVVVVVVVVVRVVVTGTDRHPPPDPPPPVVD/DFQVLLVVLCVVLVHDLCRLCVQLVHDSVLSVCCGVVVDQDAQSSLVSSCVSSVHDSCSRNNPVVLVVLQVVQFPDKDQFQLRPDLVVLVCLLQVFAAEKEWAEAQPLCSCVSDVAVQVSVLVNVVNVHQYEYEHADLPAPLQVVLCVQQVHDPSSVNNQVNCVSNQVVFPRPRHWYWHFRDNDQWIWIDRPQWIKTQGDDGNDDSRNHMITIGGHDRRHDVVVVVVVVVVVRVVVTGTDRHPPPDPPPPVVD

pLDDT: mean 87.35, std 12.75, range [25.09, 98.81]

Sequence (506 aa):
MRNQRLVAAMSQAGLSQVRLAAAVGVDPKTVERWVAQGRTPHPRHRVAVSEALGCDVAALWGDVDRAEAAAQEIVGVYPARRAVPSGTWRAFLAGVEQRFELHAFAATFLPDQTLDLTTEIVTMAARGVRVRLLLGDPEGDAVTVRTAEEGGTGLSGRIALVLAYLAPALGTPGVEVRLHDSTLYATTFRFDDDLLVNTHVWGSPAGANPLLHLKDGPEASMAPAYQAGFERVWNASTPLRVWPRTEDPDEVSMRNQRLVAAMSQAGLSQVRLAAAVGVDPKTVERWVAQGRTPHPRHRVAVSEALGCDVAALWGDVDRAEAAAQEIVGVYPARRAVPSGTWRAFLAGVEQRFELHAFAATFLPDQTLDLTTEIVTMAARGVRVRLLLGDPEGDAVTVRTAEEGGTGLSGRIALVLAYLAPALGTPGVEVRLHDSTLYATTFRFDDDLLVNTHVWGSPAGANPLLHLKDGPEASMAPAYQAGFERVWNASTPLRVWPRTEDPDEVS

Organism: NCBI:txid88382

Nearest PDB structures (foldseek):
  2b5a-assembly1_A  TM=8.322E-01  e=3.350E-02  [Bacillus] caldolyticus
  3vk0-assembly1_A  TM=8.697E-01  e=4.778E-02  Neisseria meningitidis MC58
  3vk0-assembly2_B  TM=7.652E-01  e=3.158E-02  Neisseria meningitidis MC58
  6jq1-assembly1_A  TM=7.850E-01  e=6.813E-02  Deinococcus geothermalis DSM 11300
  1y9q-assembly1_A-2  TM=7.017E-01  e=4.245E-02  Vibrio cholerae

Solvent-accessible surface area (backbone atoms only — not comparable to full-atom values): 25494 Å² total; per-residue (Å²): 87,59,20,58,45,43,49,49,41,26,58,75,56,68,39,50,56,60,55,46,11,60,74,51,70,50,54,44,66,56,41,45,37,32,33,56,48,39,43,73,63,58,43,48,48,33,53,38,44,17,62,73,42,71,43,57,48,44,65,44,61,38,46,62,56,49,19,51,41,29,44,66,20,53,77,41,32,30,39,16,44,67,56,55,55,59,66,57,55,51,48,46,69,70,62,45,66,52,30,40,38,38,39,38,54,44,64,63,59,52,49,67,63,31,95,50,49,41,59,50,52,51,53,40,22,74,71,61,17,41,33,42,37,38,29,38,28,59,85,26,66,35,47,54,53,52,24,61,50,55,71,51,84,49,55,42,58,44,20,49,51,42,47,58,59,39,36,82,42,46,75,40,74,50,48,46,42,28,33,30,66,57,74,74,28,43,38,37,42,30,40,56,50,35,36,36,43,31,43,41,40,60,60,46,61,60,51,66,20,33,24,39,30,31,46,52,53,72,42,40,42,45,56,54,53,56,50,52,22,49,51,55,48,58,72,72,31,44,80,53,72,58,64,76,73,75,78,70,78,67,75,80,103,90,58,22,59,44,42,50,50,40,27,59,74,56,69,39,50,57,57,54,46,10,60,74,52,69,48,55,46,68,57,41,44,37,31,34,57,49,37,43,76,62,50,37,59,48,35,51,37,44,17,63,74,43,71,44,56,49,40,65,44,61,39,48,63,54,49,22,50,39,31,44,65,21,53,76,42,32,30,40,17,43,68,51,56,55,57,65,56,55,52,48,46,69,71,63,46,66,51,29,40,38,37,39,37,52,46,62,63,59,54,49,68,62,33,95,50,48,42,58,51,52,49,53,41,22,73,71,61,16,38,34,42,36,37,30,39,28,58,85,27,65,34,49,54,54,53,24,60,49,54,73,52,84,52,55,42,57,43,20,50,52,42,46,58,59,40,36,83,42,46,75,38,72,49,47,47,40,28,34,29,66,56,76,73,28,44,37,36,40,31,41,58,48,37,37,35,42,31,44,39,42,60,60,47,61,62,53,67,19,34,22,39,31,30,45,52,54,72,47,36,42,44,56,54,51,55,49,52,24,50,49,53,49,58,72,72,32,45,79,52,72,60,64,75,74,74,77,68,78,68,76,79,104

Secondary structure (DSSP, 8-state):
---HHHHHHHHHHT--HHHHHHHHTS-HHHHHHHHHS-----HHHHHHHHHHHTS-HHHHHHHHHHHHHHHHHEEEEESSGGGS-HHHHHHHHHH--SEEEEE-S--THHHHHSS-HHHHHHHHHHTT-EEEEEEE-TTSHHHHHHHHHHT-S-HHHHHHHHHHHHGGGTT-TTEEEEEE-S--SEEEEEETTEEEEEE--TTS-GGGS-EEEEE--TT-SHHHHHHHHHHHHHHHSEE--SSS----GGGG-/---HHHHHHHHHHT--HHHHHHHHTS-HHHHHHHHHS-----HHHHHHHHHHHTS-HHHHH-HHHHHHHHHHHEEEEESSGGGS-HHHHHHHHHH--SEEEEE-S--THHHHHSS-HHHHHHHHHHTT-EEEEEEE-TTSHHHHHHHHHHT-S-HHHHHHHHHHHHGGGTT-TTEEEEEE-S--SEEEEEETTEEEEEE--TTS-GGGS-EEEEE--TT-SHHHHHHHHHHHHHHHSEE--SSS----GGGG-

InterPro domains:
  IPR001387 Cro/C1-type, helix-turn-helix domain [PF01381] (12-58)
  IPR001387 Cro/C1-type, helix-turn-helix domain [PS50943] (6-60)
  IPR001387 Cro/C1-type, helix-turn-helix domain [SM00530] (5-60)
  IPR001387 Cro/C1-type, helix-turn-helix domain [cd00093] (4-60)
  IPR010982 Lambda repressor-like, DNA-binding domain superfamily [G3DSA:1.10.260.40] (2-62)
  IPR010982 Lambda repressor-like, DNA-binding domain superfamily [SSF47413] (4-65)